Protein 9E0S (pdb70)

Organism: Myxococcus xanthus (NCBI:txid34)

Nearest PDB structures (foldseek):
  8tn1-assembly1_B  TM=2.638E-01  e=5.380E-01  synthetic construct
  6s37-assembly1_A  TM=2.132E-01  e=1.179E+00  Pseudomonas putida KT2440
  8to0-assembly1_GY  TM=2.264E-01  e=4.221E+00  Mus musculus
  8tn6-assembly1_C  TM=2.903E-01  e=1.206E+00  synthetic construct
  8tn1-assembly1_B  TM=2.529E-01  e=1.789E+00  synthetic construct

Secondary structure (DSSP, 8-state):
---------HHHHHHHHHHHHHHHHHHHHHHHHHTT-HHHHHHHHHHHHHHHHH----TTT--HHHHHHHHHHHHHHHHHTTT-HHHHHHHHHHHHHHHHHHHTT-HHHHHH--HHHHHHGGGSTT-HHHHHHHHHHHHHHHHHHHHHHHTTTT-----HHHHHHHH--/------------HHHHHHHHHHHHHHHHHHHHHTTT-HHHHHHHHHHHHHHHHHH---PPPTTT--HHHHHHHHHHHHHHHHHTTT-HHHHHHHHHHHHHHHHHHHTT-HHHHHH--HHHHHGGGGSGGGHHHHHHHHHHHHHHHHHHHHHHHHHHH-----HHHHHHHH--/--------SSHHHHHHHHHHHHHHHHHHHHHHHHTT-HHHHHHHHHHHHHHHHHHHTT----TTT--HHHHHHHHHHHHHHHHHTTT-HHHHHHHHHHHHHHHHHHHTT-HHHHHH--HHHHHGGGGSGGGHHHHHHHHHHHHHHHHHHHHHHHTTTT-----EEEETTEEE-

Solvent-accessible surface area: 26810 Å² total

B-factor: mean 31.36, std 16.75, range [9.69, 114.43]

Foldseek 3Di:
DADDDDDDCPVLVVLVVLLVVLVVLLLVLLVCLLQVNLVVSLVSLVVSVVVVVVVPFDLLQLVLLLVLLVSLLVSNCNNQVVPPVVLSVVLVVLSVQLVVCSVVVVNVSNVVSVVSQQSSCVSPVVNSVSSVSSSVSSSVSSVSVRVCVVCVPVVVVCCVVVCCVPPVD/DADDDDDDDDDCVVVVVLLVVLVVLLLVLLVCLLQVNLVVSLVSLVVSVVVVVVPYPDFDDLLQLCQLLVLLVSNLVSNCNNQVVPPVVLSVVLVVLSVQLVVCSVVVVSVSNVVSVVSLQSSCVSPVVNSSSSVSSSVSSSVSSRSVRRVVCCVPVVVVCVVVVCCVPVVD/DLDDFDDPVCVLVVLVVLLVVLVVLLLVLLVCLLQVNLVVSLVSLQVSVVVVVVVCPPPQDDLLQLVQLLVLLVSNLVSNCNNQVVPPVVLSVVLVVLSVVLVVCSVVVVSVSNVVSCVSLQSSCVSPVVNSSSSVSSSVSSSVSSRSVSVSVVCRVVGHDDWDDPDPPDTHD

Structure (mmCIF, N/CA/C/O backbone):
data_9E0S
#
_entry.id   9E0S
#
_cell.length_a   110.776
_cell.length_b   110.776
_cell.length_c   101.898
_cell.angle_alpha   90.000
_cell.angle_beta   90.000
_cell.angle_gamma   90.000
#
_symmetry.space_group_name_H-M   'P 4 2 2'
#
loop_
_entity.id
_entity.type
_entity.pdbx_description
1 polymer 'Sec-independent protein translocase protein TatC'
2 non-polymer 'SULFATE ION'
3 water water
#
loop_
_atom_site.group_PDB
_atom_site.id
_atom_site.type_symbol
_atom_site.label_atom_id
_atom_site.label_alt_id
_atom_site.label_comp_id
_atom_site.label_asym_id
_atom_site.label_entity_id
_atom_site.label_seq_id
_atom_site.pdbx_PDB_ins_code
_atom_site.Cartn_x
_atom_site.Cartn_y
_atom_site.Cartn_z
_atom_site.occupancy
_atom_site.B_iso_or_equiv
_atom_site.auth_seq_id
_atom_site.auth_comp_id
_atom_site.auth_asym_id
_atom_site.auth_atom_id
_atom_site.pdbx_PDB_model_num
ATOM 1 N N . GLY A 1 2 ? 10.11246 12.27751 58.40576 1.000 76.87022 2 GLY A N 1
ATOM 2 C CA . GLY A 1 2 ? 10.63791 12.98288 57.25460 1.000 47.64547 2 GLY A CA 1
ATOM 3 C C . GLY A 1 2 ? 11.28842 14.30237 57.61830 1.000 57.34330 2 GLY A C 1
ATOM 4 O O . GLY A 1 2 ? 10.87709 15.35570 57.12705 1.000 58.19337 2 GLY A O 1
ATOM 5 N N . SER A 1 3 ? 12.29047 14.25320 58.49354 1.000 39.50372 3 SER A N 1
ATOM 6 C CA . SER A 1 3 ? 13.13896 15.40172 58.77044 1.000 31.54107 3 SER A CA 1
ATOM 7 C C . SER A 1 3 ? 14.42571 15.29553 57.95687 1.000 32.71895 3 SER A C 1
ATOM 8 O O . SER A 1 3 ? 14.89249 14.20002 57.63536 1.000 42.68659 3 SER A O 1
ATOM 19 N N . PHE A 1 5 ? 18.49156 16.45206 57.40999 1.000 25.68612 5 PHE A N 1
ATOM 20 C CA . PHE A 1 5 ? 19.71926 16.89701 58.05798 1.000 27.13236 5 PHE A CA 1
ATOM 21 C C . PHE A 1 5 ? 20.84331 16.86767 57.04025 1.000 25.02815 5 PHE A C 1
ATOM 22 O O . PHE A 1 5 ? 20.92498 15.94565 56.22537 1.000 28.30453 5 PHE A O 1
ATOM 30 N N . THR A 1 6 ? 21.72163 17.85896 57.10114 1.000 20.28198 6 THR A N 1
ATOM 31 C CA . THR A 1 6 ? 22.86217 17.91911 56.20623 1.000 24.51215 6 THR A CA 1
ATOM 32 C C . THR A 1 6 ? 24.14307 17.89284 57.02108 1.000 30.94017 6 THR A C 1
ATOM 33 O O . THR A 1 6 ? 24.27018 18.62045 58.01131 1.000 27.23315 6 THR A O 1
ATOM 37 N N . PHE A 1 7 ? 25.07440 17.03687 56.61482 1.000 29.45089 7 PHE A N 1
ATOM 38 C CA . PHE A 1 7 ? 26.41379 17.00072 57.18211 1.000 31.65059 7 PHE A CA 1
ATOM 39 C C . PHE A 1 7 ? 27.31088 17.78577 56.23725 1.000 26.07253 7 PHE A C 1
ATOM 40 O O . PHE A 1 7 ? 27.45395 17.42047 55.06557 1.000 26.80887 7 PHE A O 1
ATOM 48 N N . LEU A 1 8 ? 27.88107 18.87737 56.73951 1.000 30.92339 8 LEU A N 1
ATOM 49 C CA . LEU A 1 8 ? 28.82115 19.69306 55.98573 1.000 28.12327 8 LEU A CA 1
ATOM 50 C C . LEU A 1 8 ? 30.23522 19.21020 56.26657 1.000 35.11810 8 LEU A C 1
ATOM 51 O O . LEU A 1 8 ? 30.66709 19.18822 57.42260 1.000 35.08276 8 LEU A O 1
ATOM 56 N N . LEU A 1 9 ? 30.96249 18.85262 55.21702 1.000 30.93187 9 LEU A N 1
ATOM 57 C CA . LEU A 1 9 ? 32.28996 18.27773 55.36172 1.000 31.13256 9 LEU A CA 1
ATOM 58 C C . LEU A 1 9 ? 33.25238 18.97828 54.42010 1.000 43.41832 9 LEU A C 1
ATOM 59 O O . LEU A 1 9 ? 32.88983 19.30256 53.28624 1.000 46.67813 9 LEU A O 1
ATOM 64 N N . ASN A 1 10 ? 34.47774 19.20613 54.88754 1.000 35.00175 10 ASN A N 1
ATOM 65 C CA . ASN A 1 10 ? 35.52625 19.80733 54.06891 1.000 46.95369 10 ASN A CA 1
ATOM 66 C C . ASN A 1 10 ? 36.48067 18.71569 53.59206 1.000 49.09380 10 ASN A C 1
ATOM 67 O O . ASN A 1 10 ? 37.27444 18.18673 54.37546 1.000 55.20197 10 ASN A O 1
ATOM 72 N N . GLU A 1 11 ? 36.42196 18.40337 52.29946 1.000 52.16212 11 GLU A N 1
ATOM 73 C CA . GLU A 1 11 ? 37.19261 17.29763 51.73276 1.000 40.26921 11 GLU A CA 1
ATOM 74 C C . GLU A 1 11 ? 38.47044 17.82134 51.07866 1.000 51.26136 11 GLU A C 1
ATOM 75 O O . GLU A 1 11 ? 38.63750 17.79597 49.85832 1.000 50.91092 11 GLU A O 1
ATOM 81 N N . GLU A 1 12 ? 39.39316 18.28757 51.92300 1.000 54.20959 12 GLU A N 1
ATOM 82 C CA . GLU A 1 12 ? 40.66426 18.79059 51.40932 1.000 43.64189 12 GLU A CA 1
ATOM 83 C C . GLU A 1 12 ? 41.43452 17.70429 50.66489 1.000 41.93660 12 GLU A C 1
ATOM 84 O O . GLU A 1 12 ? 42.06976 17.97573 49.63968 1.000 40.67954 12 GLU A O 1
ATOM 90 N N . GLU A 1 13 ? 41.39669 16.46890 51.16988 1.000 36.11589 13 GLU A N 1
ATOM 91 C CA . GLU A 1 13 ? 42.14315 15.38454 50.53966 1.000 34.80949 13 GLU A CA 1
ATOM 92 C C . GLU A 1 13 ? 41.56318 15.03362 49.17099 1.000 46.90068 13 GLU A C 1
ATOM 93 O O . GLU A 1 13 ? 42.31308 14.78361 48.21760 1.000 34.90557 13 GLU A O 1
ATOM 99 N N . THR A 1 14 ? 40.23317 15.02732 49.04973 1.000 38.55264 14 THR A N 1
ATOM 100 C CA . THR A 1 14 ? 39.61035 14.76214 47.75780 1.000 41.13380 14 THR A CA 1
A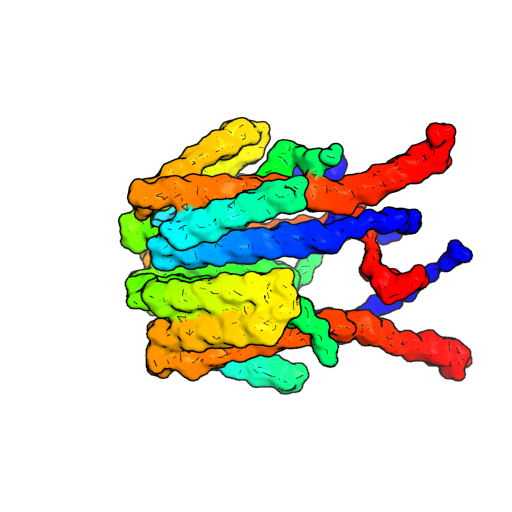TOM 101 C C . THR A 1 14 ? 39.96089 15.85103 46.74976 1.000 46.97659 14 THR A C 1
ATOM 102 O O . THR A 1 14 ? 40.26906 15.55317 45.59136 1.000 39.90695 14 THR A O 1
ATOM 106 N N . LEU A 1 15 ? 39.93804 17.11878 47.17514 1.000 37.65360 15 LEU A N 1
ATOM 107 C CA . LEU A 1 15 ? 40.31234 18.20719 46.27625 1.000 41.54395 15 LEU A CA 1
ATOM 108 C C . LEU A 1 15 ? 41.75985 18.07144 45.81827 1.000 41.13300 15 LEU A C 1
ATOM 109 O O . LEU A 1 15 ? 42.07346 18.30067 44.64434 1.000 34.49638 15 LEU A O 1
ATOM 114 N N . ALA A 1 16 ? 42.65528 17.69469 46.73367 1.000 36.67512 16 ALA A N 1
ATOM 115 C CA . ALA A 1 16 ? 44.05451 17.50808 46.36873 1.000 35.53189 16 ALA A CA 1
ATOM 116 C C . ALA A 1 16 ? 44.21261 16.37646 45.36654 1.000 34.17125 16 ALA A C 1
ATOM 117 O O . ALA A 1 16 ? 45.00876 16.47855 44.42495 1.000 30.82982 16 ALA A O 1
ATOM 119 N N . LEU A 1 17 ? 43.46103 15.28950 45.55648 1.000 25.62667 17 LEU A N 1
ATOM 120 C CA . LEU A 1 17 ? 43.47682 14.18451 44.60492 1.000 31.65771 17 LEU A CA 1
ATOM 121 C C . LEU A 1 17 ? 43.02205 14.64916 43.23440 1.000 29.40079 17 LEU A C 1
ATOM 122 O O . LEU A 1 17 ? 43.63857 14.31768 42.21768 1.000 37.45660 17 LEU A O 1
ATOM 127 N N . GLU A 1 18 ? 41.93337 15.42155 43.19590 1.000 27.48770 18 GLU A N 1
ATOM 128 C CA . GLU A 1 18 ? 41.43798 15.96671 41.93957 1.000 31.27164 18 GLU A CA 1
ATOM 129 C C . GLU A 1 18 ? 42.48666 16.83863 41.25599 1.000 29.74304 18 GLU A C 1
ATOM 130 O O . GLU A 1 18 ? 42.73850 16.69357 40.05337 1.000 33.20911 18 GLU A O 1
ATOM 136 N N . GLN A 1 19 ? 43.11522 17.74991 42.00319 1.000 27.65118 19 GLN A N 1
ATOM 137 C CA . GLN A 1 19 ? 44.12457 18.61260 41.39326 1.000 33.72292 19 GLN A CA 1
ATOM 138 C C . GLN A 1 19 ? 45.30347 17.80296 40.85444 1.000 35.57112 19 GLN A C 1
ATOM 139 O O . GLN A 1 19 ? 45.83361 18.11010 39.77977 1.000 28.37303 19 GLN A O 1
ATOM 145 N N . ARG A 1 20 ? 45.71950 16.75830 41.57685 1.000 28.13104 20 ARG A N 1
ATOM 146 C CA . ARG A 1 20 ? 46.77686 15.88314 41.07502 1.000 28.20591 20 ARG A CA 1
ATOM 147 C C . ARG A 1 20 ? 46.41087 15.27946 39.71687 1.000 32.43502 20 ARG A C 1
ATOM 148 O O . ARG A 1 20 ? 47.24998 15.21635 38.81044 1.000 25.07225 20 ARG A O 1
ATOM 156 N N . LEU A 1 21 ? 45.16033 14.84811 39.54546 1.000 27.25211 21 LEU A N 1
ATOM 157 C CA . LEU A 1 21 ? 44.74381 14.33086 38.24296 1.000 30.01213 21 LEU A CA 1
ATOM 158 C C . LEU A 1 21 ? 44.64996 15.44465 37.21198 1.000 28.99004 21 LEU A C 1
ATOM 159 O O . LEU A 1 21 ? 45.00154 15.24551 36.04364 1.000 24.96264 21 LEU A O 1
ATOM 164 N N . ASP A 1 22 ? 44.17288 16.62179 37.61932 1.000 25.88992 22 ASP A N 1
ATOM 165 C CA . ASP A 1 22 ? 44.10732 17.74055 36.68566 1.000 32.36704 22 ASP A CA 1
ATOM 166 C C . ASP A 1 22 ? 45.49722 18.12869 36.20360 1.000 30.84880 22 ASP A C 1
ATOM 167 O O . ASP A 1 22 ? 45.69665 18.39115 35.01582 1.000 26.33999 22 ASP A O 1
ATOM 172 N N . THR A 1 23 ? 46.47713 18.14770 37.10486 1.000 22.38253 23 THR A N 1
ATOM 173 C CA . THR A 1 23 ? 47.83038 18.49904 36.69680 1.000 24.98796 23 THR A CA 1
ATOM 174 C C . THR A 1 23 ? 48.43048 17.42553 35.79484 1.000 24.90966 23 THR A C 1
ATOM 175 O O . THR A 1 23 ? 49.11913 17.74409 34.81402 1.000 24.10021 23 THR A O 1
ATOM 179 N N . ALA A 1 24 ? 48.18066 16.15056 36.10838 1.000 17.13421 24 ALA A N 1
ATOM 180 C CA . ALA A 1 24 ? 48.63619 15.07538 35.23311 1.000 23.95546 24 ALA A CA 1
ATOM 181 C C . ALA A 1 24 ? 48.01948 15.19208 33.84597 1.000 20.64005 24 ALA A C 1
ATOM 182 O O . ALA A 1 24 ? 48.66494 14.84201 32.85378 1.000 19.38052 24 ALA A O 1
ATOM 184 N N . ARG A 1 25 ? 46.77708 15.68105 33.76278 1.000 17.98535 25 ARG A N 1
ATOM 185 C CA . ARG A 1 25 ? 46.16374 15.97022 32.47249 1.000 22.01194 25 ARG A CA 1
ATOM 186 C C . ARG A 1 25 ? 46.93374 17.05658 31.73864 1.000 20.47719 25 ARG A C 1
ATOM 187 O O . ARG A 1 25 ? 47.14240 16.96136 30.52577 1.000 19.38664 25 ARG A O 1
ATOM 195 N N . LEU A 1 26 ? 47.37040 18.09470 32.45813 1.000 18.20553 26 LEU A N 1
ATOM 196 C CA . LEU A 1 26 ? 48.17392 19.13745 31.82382 1.000 23.23563 26 LEU A CA 1
ATOM 197 C C . LEU A 1 26 ? 49.49437 18.57835 31.30842 1.000 21.32150 26 LEU A C 1
ATOM 198 O O . LEU A 1 26 ? 49.92226 18.90876 30.19529 1.000 23.95654 26 LEU A O 1
ATOM 203 N N . ARG A 1 27 ? 50.14337 17.71042 32.08979 1.000 16.21192 27 ARG A N 1
ATOM 204 C CA . ARG A 1 27 ? 51.39556 17.09972 31.63828 1.000 21.24657 27 ARG A CA 1
ATOM 205 C C . ARG A 1 27 ? 51.17268 16.22000 30.41850 1.000 20.38755 27 ARG A C 1
ATOM 206 O O . ARG A 1 27 ? 51.93860 16.27428 29.44523 1.000 20.12603 27 ARG A O 1
ATOM 214 N N . ALA A 1 28 ? 50.14845 15.36205 30.47592 1.000 13.51134 28 ALA A N 1
ATOM 215 C CA . ALA A 1 28 ? 49.83950 14.50529 29.34097 1.000 22.19238 28 ALA A CA 1
ATOM 216 C C . ALA A 1 28 ? 49.53218 15.32795 28.09290 1.000 23.04248 28 ALA A C 1
ATOM 217 O O . ALA A 1 28 ? 49.96348 14.97311 26.99148 1.000 15.60999 28 ALA A O 1
ATOM 219 N N . ASP A 1 29 ? 48.79930 16.43648 28.24565 1.000 19.08939 29 ASP A N 1
ATOM 220 C CA . ASP A 1 29 ? 48.49392 17.28659 27.09961 1.000 18.29898 29 ASP A CA 1
ATOM 221 C C . ASP A 1 29 ? 49.76405 17.86385 26.48776 1.000 16.88786 29 ASP A C 1
ATOM 222 O O . ASP A 1 29 ? 49.88557 17.95618 25.26321 1.000 15.66055 29 ASP A O 1
ATOM 227 N N . ASP A 1 30 ? 50.72671 18.25972 27.31885 1.000 18.22801 30 ASP A N 1
ATOM 228 C CA . ASP A 1 30 ? 51.93571 18.85254 26.75492 1.000 18.81111 30 ASP A CA 1
ATOM 229 C C . ASP A 1 30 ? 52.82253 17.80437 26.08197 1.000 15.02341 30 ASP A C 1
ATOM 230 O O . ASP A 1 30 ? 53.49668 18.11838 25.09280 1.000 17.81738 30 ASP A O 1
ATOM 235 N N . ALA A 1 31 ? 52.81499 16.56318 26.58284 1.000 17.56284 31 ALA A N 1
ATOM 236 C CA . ALA A 1 31 ? 53.39418 15.44738 25.84080 1.000 16.26034 31 ALA A CA 1
ATOM 237 C C . ALA A 1 31 ? 52.74922 15.31906 24.46152 1.000 15.01930 31 ALA A C 1
ATOM 238 O O . ALA A 1 31 ? 53.44184 15.16984 23.45093 1.000 14.70044 31 ALA A O 1
ATOM 240 N N . LEU A 1 32 ? 51.41645 15.40172 24.40182 1.000 19.21377 32 LEU A N 1
ATOM 241 C CA . LEU A 1 32 ? 50.72774 15.32929 23.12209 1.000 16.85485 32 LEU A CA 1
ATOM 242 C C . LEU A 1 32 ? 51.05898 16.52707 22.24624 1.000 17.19676 32 LEU A C 1
ATOM 243 O O . LEU A 1 32 ? 51.10882 16.39573 21.02136 1.000 16.62109 32 LEU A O 1
ATOM 248 N N . ARG A 1 33 ? 51.29059 17.69598 22.84691 1.000 17.76665 33 ARG A N 1
ATOM 249 C CA . ARG A 1 33 ? 51.71116 18.84604 22.05624 1.000 14.47344 33 ARG A CA 1
ATOM 250 C C . ARG A 1 33 ? 53.04763 18.58706 21.37419 1.000 15.92062 33 ARG A C 1
ATOM 251 O O . ARG A 1 33 ? 53.25657 18.99745 20.22413 1.000 17.68520 33 ARG A O 1
ATOM 259 N N . PHE A 1 34 ? 53.97492 17.92230 22.06536 1.000 22.16828 34 PHE A N 1
ATOM 260 C CA . PHE A 1 34 ? 55.23056 17.57443 21.40841 1.000 17.77542 34 PHE A CA 1
ATOM 261 C C . PHE A 1 34 ? 54.99984 16.58678 20.27222 1.000 17.35726 34 PHE A C 1
ATOM 262 O O . PHE A 1 34 ? 55.63857 16.69150 19.21938 1.000 19.04426 34 PHE A O 1
ATOM 270 N N . LEU A 1 35 ? 54.06991 15.64187 20.44943 1.000 15.38005 35 LEU A N 1
ATOM 271 C CA . LEU A 1 35 ? 53.77404 14.70283 19.37091 1.000 15.21202 35 LEU A CA 1
ATOM 272 C C . LEU A 1 35 ? 53.18436 15.42273 18.16670 1.000 14.63587 35 LEU A C 1
ATOM 273 O O . LEU A 1 35 ? 53.47327 15.06437 17.02276 1.000 14.60338 35 LEU A O 1
ATOM 278 N N . ARG A 1 36 ? 52.36885 16.45925 18.40393 1.000 12.28707 36 ARG A N 1
ATOM 279 C CA . ARG A 1 36 ? 51.79672 17.24035 17.30833 1.000 15.94607 36 ARG A CA 1
ATOM 280 C C . ARG A 1 36 ? 52.85932 17.96675 16.49424 1.000 19.71951 36 ARG A C 1
ATOM 281 O O . ARG A 1 36 ? 52.58005 18.40599 15.37183 1.000 16.71514 36 ARG A O 1
ATOM 289 N N . LEU A 1 37 ? 54.06013 18.11789 17.04275 1.000 16.17879 37 LEU A N 1
ATOM 290 C CA . LEU A 1 37 ? 55.18465 18.72271 16.35409 1.000 19.08165 37 LEU A CA 1
ATOM 291 C C . LEU A 1 37 ? 56.18436 17.68338 15.85210 1.000 24.11650 37 LEU A C 1
ATOM 292 O O . LEU A 1 37 ? 57.32888 18.02981 15.54947 1.000 18.88508 37 LEU A O 1
ATOM 297 N N . GLY A 1 38 ? 55.78559 16.41627 15.78278 1.000 19.04778 38 GLY A N 1
ATOM 298 C CA . GLY A 1 38 ? 56.71169 15.37419 15.36772 1.000 18.66896 38 GLY A CA 1
ATOM 299 C C . GLY A 1 38 ? 57.82016 15.06038 16.34627 1.000 26.90987 38 GLY A C 1
ATOM 300 O O . GLY A 1 38 ? 58.76017 14.34900 15.97693 1.000 21.21072 38 GLY A O 1
ATOM 301 N N . GLU A 1 39 ? 57.72911 15.54546 17.59015 1.000 20.38822 39 GLU A N 1
ATOM 302 C CA . GLU A 1 39 ? 58.78080 15.36048 18.59039 1.000 16.44393 39 GLU A CA 1
ATOM 303 C C . GLU A 1 39 ? 58.43915 14.17290 19.48915 1.000 20.37431 39 GLU A C 1
ATOM 304 O O . GLU A 1 39 ? 58.15840 14.31347 20.67919 1.000 20.84765 39 GLU A O 1
ATOM 310 N N . ALA A 1 40 ? 58.48319 12.97791 18.89349 1.000 19.82004 40 ALA A N 1
ATOM 311 C CA . ALA A 1 40 ? 58.07230 11.78544 19.63045 1.000 23.49378 40 ALA A CA 1
ATOM 312 C C . ALA A 1 40 ? 59.00803 11.50675 20.79953 1.000 18.14662 40 ALA A C 1
ATOM 313 O O . ALA A 1 40 ? 58.55803 11.07964 21.86555 1.000 19.29049 40 ALA A O 1
ATOM 315 N N . GLU A 1 41 ? 60.31029 11.75811 20.62955 1.000 17.72559 41 GLU A N 1
ATOM 316 C CA . GLU A 1 41 ? 61.25914 11.50274 21.71567 1.000 22.47126 41 GLU A CA 1
ATOM 317 C C . GLU A 1 41 ? 60.87847 12.26424 22.97998 1.000 19.97257 41 GLU A C 1
ATOM 318 O O . GLU A 1 41 ? 60.79670 11.68680 24.07000 1.000 20.35529 41 GLU A O 1
ATOM 324 N N . GLU A 1 42 ? 60.62087 13.56411 22.85752 1.000 22.59827 42 GLU A N 1
ATOM 325 C CA . GLU A 1 42 ? 60.27694 14.34119 24.04583 1.000 20.06281 42 GLU A CA 1
ATOM 326 C C . GLU A 1 42 ? 58.87926 13.99315 24.56123 1.000 19.75239 42 GLU A C 1
ATOM 327 O O . GLU A 1 42 ? 58.65152 13.96248 25.77956 1.000 25.13494 42 GLU A O 1
ATOM 333 N N . ALA A 1 43 ? 57.93659 13.70538 23.65563 1.000 21.46501 43 ALA A N 1
ATOM 334 C CA . ALA A 1 43 ? 56.60182 13.28343 24.08103 1.000 20.15405 43 ALA A CA 1
ATOM 335 C C . ALA A 1 43 ? 56.67561 12.05890 24.98575 1.000 18.48561 43 ALA A C 1
ATOM 336 O O . ALA A 1 43 ? 56.07573 12.03403 26.05910 1.000 18.43469 43 ALA A O 1
ATOM 338 N N . GLY A 1 44 ? 57.40127 11.02589 24.55770 1.000 17.93343 44 GLY A N 1
ATOM 339 C CA . GLY A 1 44 ? 57.50634 9.82393 25.37319 1.000 19.11204 44 GLY A CA 1
ATOM 340 C C . GLY A 1 44 ? 58.26343 10.04216 26.66624 1.000 22.43037 44 GLY A C 1
ATOM 341 O O . GLY A 1 44 ? 57.95263 9.41692 27.69057 1.000 20.81343 44 GLY A O 1
ATOM 342 N N . ARG A 1 45 ? 59.25689 10.93268 26.64918 1.000 22.01919 45 ARG A N 1
ATOM 343 C CA . ARG A 1 45 ? 59.98066 11.24065 27.87989 1.000 23.21601 45 ARG A CA 1
ATOM 344 C C . ARG A 1 45 ? 59.04467 11.83476 28.93085 1.000 24.59897 45 ARG A C 1
ATOM 345 O O . ARG A 1 45 ? 59.05527 11.42334 30.09698 1.000 25.75542 45 ARG A O 1
ATOM 353 N N . ILE A 1 46 ? 58.22267 12.80791 28.53468 1.000 23.58910 46 ILE A N 1
ATOM 354 C CA . ILE A 1 46 ? 57.28015 13.41687 29.47397 1.000 25.01698 46 ILE A CA 1
ATOM 355 C C . ILE A 1 46 ? 56.24701 12.39459 29.92595 1.000 20.08287 46 ILE A C 1
ATOM 356 O O . ILE A 1 46 ? 55.84471 12.37082 31.09550 1.000 27.68495 46 ILE A O 1
ATOM 361 N N . ALA A 1 47 ? 55.78765 11.54830 28.99775 1.000 24.90872 47 ALA A N 1
ATOM 362 C CA . ALA A 1 47 ? 54.84601 10.48714 29.34490 1.000 20.50718 47 ALA A CA 1
ATOM 363 C C . ALA A 1 47 ? 55.43132 9.55564 30.40377 1.000 24.07759 47 ALA A C 1
ATOM 364 O O . ALA A 1 47 ? 54.78419 9.26333 31.41819 1.000 20.75250 47 ALA A O 1
ATOM 366 N N . LYS A 1 48 ? 56.65972 9.07651 30.18446 1.000 20.77587 48 LYS A N 1
ATOM 367 C CA . LYS A 1 48 ? 57.30401 8.21156 31.17574 1.000 30.24891 48 LYS A CA 1
ATOM 368 C C . LYS A 1 48 ? 57.43363 8.91142 32.52643 1.000 29.58871 48 LYS A C 1
ATOM 369 O O . LYS A 1 48 ? 57.14236 8.32627 33.57563 1.000 26.16918 48 LYS A O 1
ATOM 375 N N . GLU A 1 49 ? 57.85428 10.17074 32.51805 1.000 26.75400 49 GLU A N 1
ATOM 376 C CA . GLU A 1 49 ? 58.04630 10.90142 33.76572 1.000 21.42813 49 GLU A CA 1
ATOM 377 C C . GLU A 1 49 ? 56.71619 11.16689 34.46388 1.000 33.21808 49 GLU A C 1
ATOM 378 O O . GLU A 1 49 ? 56.62900 11.13380 35.69987 1.000 27.14631 49 GLU A O 1
ATOM 384 N N . THR A 1 50 ? 55.66288 11.40390 33.68767 1.000 21.72075 50 THR A N 1
ATOM 385 C CA . THR A 1 50 ? 54.34738 11.64266 34.26460 1.000 20.42887 50 THR A CA 1
ATOM 386 C C . THR A 1 50 ? 53.74182 10.35477 34.81291 1.000 24.65455 50 THR A C 1
ATOM 387 O O . THR A 1 50 ? 53.08892 10.36717 35.86474 1.000 25.65793 50 THR A O 1
ATOM 391 N N . SER A 1 51 ? 53.94687 9.23495 34.11141 1.000 27.74433 51 SER A N 1
ATOM 392 C CA . SER A 1 51 ? 53.46171 7.94398 34.59609 1.000 28.67413 51 SER A CA 1
ATOM 393 C C . SER A 1 51 ? 54.15942 7.53869 35.88377 1.000 30.47512 51 SER A C 1
ATOM 394 O O . SER A 1 51 ? 53.52400 7.00503 36.79906 1.000 31.08222 51 SER A O 1
ATOM 397 N N . THR A 1 52 ? 55.46962 7.76806 35.96224 1.000 30.53308 52 THR A N 1
ATOM 398 C CA . THR A 1 52 ? 56.20367 7.48679 37.19237 1.000 37.44047 52 THR A CA 1
ATOM 399 C C . THR A 1 52 ? 55.64362 8.28883 38.35721 1.000 35.98472 52 THR A C 1
ATOM 400 O O . THR A 1 52 ? 55.31825 7.73056 39.41190 1.000 36.28371 52 THR A O 1
ATOM 404 N N . GLN A 1 53 ? 55.51746 9.60853 38.17905 1.000 37.62211 53 GLN A N 1
ATOM 405 C CA . GLN A 1 53 ? 55.00698 10.45253 39.25340 1.000 32.25109 53 GLN A CA 1
ATOM 406 C C . GLN A 1 53 ? 53.59645 10.03961 39.66239 1.000 34.36590 53 GLN A C 1
ATOM 407 O O . GLN A 1 53 ? 53.25818 10.04969 40.85365 1.000 36.85658 53 GLN A O 1
ATOM 413 N N . LEU A 1 54 ? 52.76345 9.66335 38.68979 1.000 31.13052 54 LEU A N 1
ATOM 414 C CA . LEU A 1 54 ? 51.40584 9.22977 38.99678 1.000 36.29124 54 LEU A CA 1
ATOM 415 C C . LEU A 1 54 ? 51.40308 7.91967 39.78005 1.000 43.32899 54 LEU A C 1
ATOM 416 O O . LEU A 1 54 ? 50.54332 7.71807 40.64381 1.000 37.40560 54 LEU A O 1
ATOM 421 N N . ARG A 1 55 ? 52.36636 7.03443 39.50760 1.000 39.54289 55 ARG A N 1
ATOM 422 C CA . ARG A 1 55 ? 52.45810 5.76870 40.22661 1.000 43.14342 55 ARG A CA 1
ATOM 423 C C . ARG A 1 55 ? 52.89271 5.98937 41.66884 1.000 54.65133 55 ARG A C 1
ATOM 424 O O . ARG A 1 55 ? 52.29934 5.43154 42.59937 1.000 53.94609 55 ARG A O 1
ATOM 432 N N . ALA A 1 56 ? 53.93710 6.79599 41.87104 1.000 47.35456 56 ALA A N 1
ATOM 433 C CA . ALA A 1 56 ? 54.40210 7.08770 43.22307 1.000 49.49300 56 ALA A CA 1
ATOM 434 C C . ALA A 1 56 ? 53.28815 7.68273 44.07631 1.000 58.86770 56 ALA A C 1
ATOM 435 O O . ALA A 1 56 ? 53.09935 7.28407 45.23211 1.000 70.15492 56 ALA A O 1
ATOM 437 N N . GLU A 1 57 ? 52.52969 8.62022 43.51977 1.000 52.22894 57 GLU A N 1
ATOM 438 C CA . GLU A 1 57 ? 51.46117 9.29378 44.25317 1.000 57.06429 57 GLU A CA 1
ATOM 439 C C . GLU A 1 57 ? 50.16961 8.47573 44.24657 1.000 63.28638 57 GLU A C 1
ATOM 440 O O . GLU A 1 57 ? 50.12837 7.35155 44.75318 1.000 68.66966 57 GLU A O 1
ATOM 446 N N . ALA A 1 68 ? 38.80190 -1.03749 42.83372 1.000 63.35274 68 ALA A N 1
ATOM 447 C CA . ALA A 1 68 ? 38.34743 -1.63952 41.58189 1.000 71.91770 68 ALA A CA 1
ATOM 448 C C . ALA A 1 68 ? 37.38380 -0.71778 40.83219 1.000 73.66718 68 ALA A C 1
ATOM 449 O O . ALA A 1 68 ? 36.23731 -0.53110 41.24593 1.000 60.55374 68 ALA A O 1
ATOM 451 N N . PRO A 1 69 ? 37.85136 -0.14885 39.72204 1.000 78.52224 69 PRO A N 1
ATOM 452 C CA . PRO A 1 69 ? 37.01793 0.78912 38.96229 1.000 67.44927 69 PRO A CA 1
ATOM 453 C C . PRO A 1 69 ? 35.78829 0.11750 38.36388 1.000 61.07235 69 PRO A C 1
ATOM 454 O O . PRO A 1 69 ? 35.70107 -1.10849 38.25094 1.000 61.20369 69 PRO A O 1
ATOM 458 N N . ALA A 1 70 ? 34.82103 0.95318 37.98495 1.000 53.11960 70 ALA A N 1
ATOM 459 C CA . ALA A 1 70 ? 33.68154 0.49982 37.19927 1.000 62.20370 70 ALA A CA 1
ATOM 460 C C . ALA A 1 70 ? 34.08439 0.37180 35.73305 1.000 50.73563 70 ALA A C 1
ATOM 461 O O . ALA A 1 70 ? 34.75625 1.24727 35.18121 1.000 43.22249 70 ALA A O 1
ATOM 463 N N . ALA A 1 71 ? 33.66727 -0.72807 35.10253 1.000 47.95759 71 ALA A N 1
ATOM 464 C CA . ALA A 1 71 ? 34.14998 -1.03579 33.75909 1.000 44.91861 71 ALA A CA 1
ATOM 465 C C . ALA A 1 71 ? 33.69519 0.01312 32.74987 1.000 44.81084 71 ALA A C 1
ATOM 466 O O . ALA A 1 71 ? 34.51295 0.55861 32.00484 1.000 32.22418 71 ALA A O 1
ATOM 468 N N . SER A 1 72 ? 32.39377 0.32172 32.72038 1.000 39.86617 72 SER A N 1
ATOM 469 C CA . SER A 1 72 ? 31.87698 1.25194 31.71621 1.000 37.43272 72 SER A CA 1
ATOM 470 C C . SER A 1 72 ? 32.55035 2.61914 31.81529 1.000 46.92995 72 SER A C 1
ATOM 471 O O . SER A 1 72 ? 32.85646 3.24227 30.79224 1.000 35.05215 72 SER A O 1
ATOM 474 N N . VAL A 1 73 ? 32.79115 3.09732 33.03953 1.000 34.67025 73 VAL A N 1
ATOM 475 C CA . VAL A 1 73 ? 33.41719 4.40446 33.23765 1.000 37.65317 73 VAL A CA 1
ATOM 476 C C . VAL A 1 73 ? 34.87379 4.38418 32.78758 1.000 23.92734 73 VAL A C 1
ATOM 477 O O . VAL A 1 73 ? 35.36213 5.33986 32.17214 1.000 31.61948 73 VAL A O 1
ATOM 481 N N . GLU A 1 74 ? 35.59962 3.31072 33.10123 1.000 21.93213 74 GLU A N 1
ATOM 482 C CA . GLU A 1 74 ? 36.97915 3.22262 32.64664 1.000 20.30691 74 GLU A CA 1
ATOM 483 C C . GLU A 1 74 ? 37.04974 3.14637 31.12593 1.000 31.92047 74 GLU A C 1
ATOM 484 O O . GLU A 1 74 ? 37.96296 3.71041 30.51440 1.000 23.80584 74 GLU A O 1
ATOM 498 N N . THR A 1 76 ? 34.85473 4.37439 28.87149 1.000 25.91903 76 THR A N 1
ATOM 499 C CA . THR A 1 76 ? 34.57400 5.70324 28.33260 1.000 22.72895 76 THR A CA 1
ATOM 500 C C . THR A 1 76 ? 35.80396 6.59000 28.42584 1.000 21.95592 76 THR A C 1
ATOM 501 O O . THR A 1 76 ? 36.11965 7.33278 27.48570 1.000 22.50836 76 THR A O 1
ATOM 505 N N . GLY A 1 77 ? 36.51175 6.51973 29.55647 1.000 19.90201 77 GLY A N 1
ATOM 506 C CA . GLY A 1 77 ? 37.73752 7.28558 29.70989 1.000 21.56334 77 GLY A CA 1
ATOM 507 C C . GLY A 1 77 ? 38.82832 6.83038 28.75974 1.000 24.97317 77 GLY A C 1
ATOM 508 O O . GLY A 1 77 ? 39.56114 7.65331 28.20839 1.000 20.80708 77 GLY A O 1
ATOM 509 N N . ARG A 1 78 ? 38.94324 5.51582 28.54104 1.000 21.66910 78 ARG A N 1
ATOM 510 C CA . ARG A 1 78 ? 39.94747 5.01922 27.60595 1.000 24.49388 78 ARG A CA 1
ATOM 511 C C . ARG A 1 78 ? 39.66283 5.48906 26.19136 1.000 16.78079 78 ARG A C 1
ATOM 512 O O . ARG A 1 78 ? 40.58988 5.86131 25.46091 1.000 21.06403 78 ARG A O 1
ATOM 520 N N . LEU A 1 79 ? 38.39239 5.43630 25.77338 1.000 17.00290 79 LEU A N 1
ATOM 521 C CA . LEU A 1 79 ? 38.02881 5.89948 24.43775 1.000 19.17155 79 LEU A CA 1
ATOM 522 C C . LEU A 1 79 ? 38.38641 7.36608 24.25104 1.000 20.34927 79 LEU A C 1
ATOM 523 O O . LEU A 1 79 ? 38.82039 7.77155 23.17031 1.000 19.48820 79 LEU A O 1
ATOM 528 N N . ASP A 1 80 ? 38.19158 8.18499 25.28780 1.000 14.26674 80 ASP A N 1
ATOM 529 C CA . ASP A 1 80 ? 38.56972 9.59116 25.18760 1.000 21.94109 80 ASP A CA 1
ATOM 530 C C . ASP A 1 80 ? 40.07654 9.75304 25.10638 1.000 21.02925 80 ASP A C 1
ATOM 531 O O . ASP A 1 80 ? 40.57534 10.60033 24.35410 1.000 19.88848 80 ASP A O 1
ATOM 536 N N . GLY A 1 81 ? 40.81606 8.95827 25.87976 1.000 17.95784 81 GLY A N 1
ATOM 537 C CA . GLY A 1 81 ? 42.26400 8.99381 25.77720 1.000 23.48499 81 GLY A CA 1
ATOM 538 C C . GLY A 1 81 ? 42.75130 8.61219 24.39562 1.000 18.11693 81 GLY A C 1
ATOM 539 O O . GLY A 1 81 ? 43.65141 9.25370 23.84526 1.000 16.36006 81 GLY A O 1
ATOM 540 N N . LEU A 1 82 ? 42.15952 7.56439 23.81351 1.000 15.60843 82 LEU A N 1
ATOM 541 C CA . LEU A 1 82 ? 42.53519 7.15789 22.46234 1.000 13.99594 82 LEU A CA 1
ATOM 542 C C . LEU A 1 82 ? 42.25570 8.27044 21.46291 1.000 14.87860 82 LEU A C 1
ATOM 543 O O . LEU A 1 82 ? 43.04225 8.49962 20.53427 1.000 21.04378 82 LEU A O 1
ATOM 548 N N . GLY A 1 83 ? 41.12569 8.95948 21.62636 1.000 23.70543 83 GLY A N 1
ATOM 549 C CA . GLY A 1 83 ? 40.81338 10.07203 20.74503 1.000 15.57892 83 GLY A CA 1
ATOM 550 C C . GLY A 1 83 ? 41.85206 11.17366 20.80625 1.000 16.10516 83 GLY A C 1
ATOM 551 O O . GLY A 1 83 ? 42.23489 11.73226 19.77430 1.000 15.52951 83 GLY A O 1
ATOM 552 N N . ARG A 1 84 ? 42.31714 11.50567 22.01742 1.000 16.00332 84 ARG A N 1
ATOM 553 C CA . ARG A 1 84 ? 43.33534 12.54215 22.16846 1.000 22.06190 84 ARG A CA 1
ATOM 554 C C . ARG A 1 84 ? 44.64022 12.13085 21.50027 1.000 18.64969 84 ARG A C 1
ATOM 555 O O . ARG A 1 84 ? 45.31236 12.95530 20.87013 1.000 14.72684 84 ARG A O 1
ATOM 563 N N . LEU A 1 85 ? 45.01617 10.85769 21.63358 1.000 17.67794 85 LEU A N 1
ATOM 564 C CA . LEU A 1 85 ? 46.22945 10.36476 20.99373 1.000 18.09142 85 LEU A CA 1
ATOM 565 C C . LEU A 1 85 ? 46.09717 10.35009 19.46754 1.000 19.26161 85 LEU A C 1
ATOM 566 O O . LEU A 1 85 ? 47.01849 10.76869 18.75077 1.000 14.73154 85 LEU A O 1
ATOM 571 N N . LEU A 1 86 ? 44.96359 9.87737 18.94093 1.000 17.70220 86 LEU A N 1
ATOM 572 C CA . LEU A 1 86 ? 44.79705 9.86664 17.48436 1.000 17.01992 86 LEU A CA 1
ATOM 573 C C . LEU A 1 86 ? 44.79232 11.28031 16.91745 1.000 17.64476 86 LEU A C 1
ATOM 574 O O . LEU A 1 86 ? 45.29681 11.51364 15.81474 1.000 18.32503 86 LEU A O 1
ATOM 579 N N . ASP A 1 87 ? 44.20593 12.23627 17.64959 1.000 14.40806 87 ASP A N 1
ATOM 580 C CA . ASP A 1 87 ? 44.14971 13.60743 17.15908 1.000 14.65974 87 ASP A CA 1
ATOM 581 C C . ASP A 1 87 ? 45.52905 14.24446 17.15089 1.000 16.05746 87 ASP A C 1
ATOM 582 O O . ASP A 1 87 ? 45.89362 14.91991 16.18668 1.000 13.77875 87 ASP A O 1
ATOM 587 N N . ALA A 1 88 ? 46.30433 14.05476 18.21855 1.000 15.62662 88 ALA A N 1
ATOM 588 C CA . ALA A 1 88 ? 47.67387 14.56609 18.23003 1.000 14.27040 88 ALA A CA 1
ATOM 589 C C . ALA A 1 88 ? 48.50481 13.93517 17.11747 1.000 17.23551 88 ALA A C 1
ATOM 590 O O . ALA A 1 88 ? 49.25426 14.62985 16.42012 1.000 20.76196 88 ALA A O 1
ATOM 592 N N . ALA A 1 89 ? 48.39110 12.61796 16.94277 1.000 21.30337 89 ALA A N 1
ATOM 593 C CA . ALA A 1 89 ? 49.17851 11.92122 15.92856 1.000 17.70092 89 ALA A CA 1
ATOM 594 C C . ALA A 1 89 ? 48.79168 12.35977 14.52384 1.000 17.56660 89 ALA A C 1
ATOM 595 O O . ALA A 1 89 ? 49.64607 12.45990 13.63542 1.000 21.25118 89 ALA A O 1
ATOM 597 N N . SER A 1 90 ? 47.50234 12.59488 14.29221 1.000 19.41111 90 SER A N 1
ATOM 598 C CA . SER A 1 90 ? 47.08416 13.05989 12.98106 1.000 17.56304 90 SER A CA 1
ATOM 599 C C . SER A 1 90 ? 47.70399 14.41421 12.65709 1.000 24.17766 90 SER A C 1
ATOM 600 O O . SER A 1 90 ? 48.08513 14.66965 11.51070 1.000 23.24186 90 SER A O 1
ATOM 603 N N . VAL A 1 91 ? 47.82027 15.29790 13.64492 1.000 16.03017 91 VAL A N 1
ATOM 604 C CA . VAL A 1 91 ? 48.42404 16.59911 13.36060 1.000 18.15161 91 VAL A CA 1
ATOM 605 C C . VAL A 1 91 ? 49.92585 16.45196 13.13656 1.000 16.37493 91 VAL A C 1
ATOM 606 O O . VAL A 1 91 ? 50.48705 17.02140 12.18853 1.000 19.83691 91 VAL A O 1
ATOM 610 N N . GLY A 1 92 ? 50.59446 15.66047 13.98485 1.000 13.99975 92 GLY A N 1
ATOM 611 C CA . GLY A 1 92 ? 52.03828 15.53948 13.90481 1.000 17.46524 92 GLY A CA 1
ATOM 612 C C . GLY A 1 92 ? 52.53227 14.75718 12.69918 1.000 19.69300 92 GLY A C 1
ATOM 613 O O . GLY A 1 92 ? 53.64888 14.97972 12.23124 1.000 22.78078 92 GLY A O 1
ATOM 614 N N . TYR A 1 93 ? 51.73180 13.82887 12.18660 1.000 15.77443 93 TYR A N 1
ATOM 615 C CA . TYR A 1 93 ? 52.22215 12.89985 11.17455 1.000 15.98557 93 TYR A CA 1
ATOM 616 C C . TYR A 1 93 ? 51.26568 12.70907 10.00833 1.000 22.96627 93 TYR A C 1
ATOM 617 O O . TYR A 1 93 ? 51.57803 11.94590 9.08114 1.000 22.31242 93 TYR A O 1
ATOM 626 N N . GLY A 1 94 ? 50.13167 13.40200 10.00070 1.000 18.73826 94 GLY A N 1
ATOM 627 C CA . GLY A 1 94 ? 49.18171 13.20844 8.93051 1.000 15.79483 94 GLY A CA 1
ATOM 628 C C . GLY A 1 94 ? 49.71613 13.55816 7.55452 1.000 22.25198 94 GLY A C 1
ATOM 629 O O . GLY A 1 94 ? 49.19998 13.04807 6.56151 1.000 25.09829 94 GLY A O 1
ATOM 630 N N . ALA A 1 95 ? 50.74649 14.40436 7.46922 1.000 19.55059 95 ALA A N 1
ATOM 631 C CA . ALA A 1 95 ? 51.28127 14.78293 6.15745 1.000 27.07924 95 ALA A CA 1
ATOM 632 C C . ALA A 1 95 ? 51.95251 13.61904 5.42886 1.000 28.38574 95 ALA A C 1
ATOM 633 O O . ALA A 1 95 ? 52.02981 13.63384 4.19769 1.000 37.09847 95 ALA A O 1
ATOM 635 N N . GLN A 1 96 ? 52.44944 12.60985 6.14620 1.000 27.74926 96 GLN A N 1
ATOM 636 C CA . GLN A 1 96 ? 53.16756 11.51372 5.49384 1.000 27.43651 96 GLN A CA 1
ATOM 637 C C . GLN A 1 96 ? 52.68315 10.11627 5.85066 1.000 29.64217 96 GLN A C 1
ATOM 638 O O . GLN A 1 96 ? 53.01772 9.17651 5.12062 1.000 23.72653 96 GLN A O 1
ATOM 644 N N . SER A 1 97 ? 51.90008 9.93739 6.91330 1.000 21.81098 97 SER A N 1
ATOM 645 C CA . SER A 1 97 ? 51.54656 8.61271 7.42449 1.000 18.15559 97 SER A CA 1
ATOM 646 C C . SER A 1 97 ? 50.04029 8.37767 7.42937 1.000 20.86649 97 SER A C 1
ATOM 647 O O . SER A 1 97 ? 49.49882 7.73068 8.33440 1.000 20.55632 97 SER A O 1
ATOM 650 N N . ARG A 1 98 ? 49.32811 8.90038 6.42718 1.000 23.37676 98 ARG A N 1
ATOM 651 C CA . ARG A 1 98 ? 47.87213 8.78187 6.44568 1.000 20.19510 98 ARG A CA 1
ATOM 652 C C . ARG A 1 98 ? 47.40050 7.33764 6.36569 1.000 21.04332 98 ARG A C 1
ATOM 653 O O . ARG A 1 98 ? 46.34859 7.01317 6.92483 1.000 19.69452 98 ARG A O 1
ATOM 661 N N . GLY A 1 99 ? 48.12416 6.46662 5.65008 1.000 21.57243 99 GLY A N 1
ATOM 662 C CA . GLY A 1 99 ? 47.66567 5.08602 5.53241 1.000 19.29251 99 GLY A CA 1
ATOM 663 C C . GLY A 1 99 ? 47.61298 4.39859 6.88514 1.000 16.75899 99 GLY A C 1
ATOM 664 O O . GLY A 1 99 ? 46.62311 3.75666 7.24213 1.000 21.33198 99 GLY A O 1
ATOM 665 N N . VAL A 1 100 ? 48.67484 4.55596 7.66887 1.000 16.07492 100 VAL A N 1
ATOM 666 C CA . VAL A 1 100 ? 48.71799 3.98219 9.00758 1.000 18.96647 100 VAL A CA 1
ATOM 667 C C . VAL A 1 100 ? 47.62880 4.59551 9.88683 1.000 19.73775 100 VAL A C 1
ATOM 668 O O . VAL A 1 100 ? 46.87437 3.88431 10.56496 1.000 20.74602 100 VAL A O 1
ATOM 672 N N . LEU A 1 101 ? 47.51687 5.92466 9.87394 1.000 15.97587 101 LEU A N 1
ATOM 673 C CA . LEU A 1 101 ? 46.54878 6.59244 10.74694 1.000 13.42565 101 LEU A CA 1
ATOM 674 C C . LEU A 1 101 ? 45.12109 6.18558 10.40307 1.000 15.77362 101 LEU A C 1
ATOM 675 O O . LEU A 1 101 ? 44.28927 6.00023 11.29905 1.000 16.73875 101 LEU A O 1
ATOM 680 N N . ARG A 1 102 ? 44.81906 6.00891 9.11403 1.000 17.16090 102 ARG A N 1
ATOM 681 C CA . ARG A 1 102 ? 43.47897 5.55525 8.74693 1.000 16.53831 102 ARG A CA 1
ATOM 682 C C . ARG A 1 102 ? 43.16289 4.18833 9.33761 1.000 24.52020 102 ARG A C 1
ATOM 683 O O . ARG A 1 102 ? 42.03389 3.94622 9.78522 1.000 18.34586 102 ARG A O 1
ATOM 691 N N . GLN A 1 103 ? 44.13429 3.26949 9.31967 1.000 19.70748 103 GLN A N 1
ATOM 692 C CA . GLN A 1 103 ? 43.92566 1.97572 9.95990 1.000 22.66627 103 GLN A CA 1
ATOM 693 C C . GLN A 1 103 ? 43.67302 2.14520 11.45052 1.000 19.50148 103 GLN A C 1
ATOM 694 O O . GLN A 1 103 ? 42.81932 1.46289 12.03139 1.000 18.44118 103 GLN A O 1
ATOM 700 N N . ALA A 1 104 ? 44.39860 3.06043 12.08997 1.000 14.70946 104 ALA A N 1
ATOM 701 C CA . ALA A 1 104 ? 44.20663 3.25502 13.52169 1.000 16.18780 104 ALA A CA 1
ATOM 702 C C . ALA A 1 104 ? 42.80712 3.78495 13.81248 1.000 21.68976 104 ALA A C 1
ATOM 703 O O . ALA A 1 104 ? 42.16232 3.36546 14.78403 1.000 22.38435 104 ALA A O 1
ATOM 705 N N . VAL A 1 105 ? 42.30401 4.68934 12.96885 1.000 16.50829 105 VAL A N 1
ATOM 706 C CA . VAL A 1 105 ? 40.96652 5.22728 13.21644 1.000 18.73954 105 VAL A CA 1
ATOM 707 C C . VAL A 1 105 ? 39.90984 4.15284 12.98793 1.000 13.78692 105 VAL A C 1
ATOM 708 O O . VAL A 1 105 ? 38.92205 4.07830 13.72919 1.000 15.98012 105 VAL A O 1
ATOM 712 N N . GLU A 1 106 ? 40.12470 3.27585 11.99133 1.000 14.79002 106 GLU A N 1
ATOM 713 C CA . GLU A 1 106 ? 39.21777 2.15280 11.77095 1.000 16.24325 106 GLU A CA 1
ATOM 714 C C . GLU A 1 106 ? 39.07978 1.29145 13.01864 1.000 18.59553 106 GLU A C 1
ATOM 715 O O . GLU A 1 106 ? 38.00245 0.75349 13.29213 1.000 20.45182 106 GLU A O 1
ATOM 721 N N . LYS A 1 107 ? 40.17039 1.11488 13.76549 1.000 16.89182 107 LYS A N 1
ATOM 722 C CA . LYS A 1 107 ? 40.10878 0.29523 14.97095 1.000 19.64853 107 LYS A CA 1
ATOM 723 C C . LYS A 1 107 ? 39.35442 1.00722 16.08299 1.000 23.74039 107 LYS A C 1
ATOM 724 O O . LYS A 1 107 ? 38.63196 0.37366 16.86749 1.000 18.13462 107 LYS A O 1
ATOM 730 N N . ARG A 1 108 ? 39.53427 2.31936 16.19120 1.000 20.48594 108 ARG A N 1
ATOM 731 C CA . ARG A 1 108 ? 38.75231 3.07707 17.15755 1.000 19.58562 108 ARG A CA 1
ATOM 732 C C . ARG A 1 108 ? 37.25642 2.97543 16.85101 1.000 19.55388 108 ARG A C 1
ATOM 733 O O . ARG A 1 108 ? 36.43385 2.88176 17.76928 1.000 19.59808 108 ARG A O 1
ATOM 741 N N . VAL A 1 109 ? 36.88645 2.95823 15.56757 1.000 15.96817 109 VAL A N 1
ATOM 742 C CA . VAL A 1 109 ? 35.48176 2.76395 15.19784 1.000 14.67161 109 VAL A CA 1
ATOM 743 C C . VAL A 1 109 ? 34.99015 1.39051 15.65336 1.000 17.40055 109 VAL A C 1
ATOM 744 O O . VAL A 1 109 ? 33.87802 1.25843 16.17578 1.000 20.26162 109 VAL A O 1
ATOM 748 N N . GLU A 1 110 ? 35.79421 0.34046 15.43269 1.000 17.76187 110 GLU A N 1
ATOM 749 C CA . GLU A 1 110 ? 35.44189 -0.97949 15.95985 1.000 23.02514 110 GLU A CA 1
ATOM 750 C C . GLU A 1 110 ? 35.27059 -0.93976 17.47052 1.000 25.12902 110 GLU A C 1
ATOM 751 O O . GLU A 1 110 ? 34.36150 -1.57426 18.01929 1.000 22.80988 110 GLU A O 1
ATOM 757 N N . ALA A 1 111 ? 36.15100 -0.20819 18.16263 1.000 17.99736 111 ALA A N 1
ATOM 758 C CA . ALA A 1 111 ? 36.07684 -0.14214 19.61479 1.000 17.98615 111 ALA A CA 1
ATOM 759 C C . ALA A 1 111 ? 34.76691 0.48661 20.06755 1.000 24.50072 111 ALA A C 1
ATOM 760 O O . ALA A 1 111 ? 34.13731 0.01158 21.02091 1.000 20.23364 111 ALA A O 1
ATOM 762 N N . VAL A 1 112 ? 34.33497 1.54838 19.38219 1.000 18.69032 112 VAL A N 1
ATOM 763 C CA . VAL A 1 112 ? 33.08592 2.21984 19.73429 1.000 21.02661 112 VAL A CA 1
ATOM 764 C C . VAL A 1 112 ? 31.89843 1.28855 19.52161 1.000 21.34093 112 VAL A C 1
ATOM 765 O O . VAL A 1 112 ? 30.98390 1.22654 20.35224 1.000 22.75573 112 VAL A O 1
ATOM 769 N N . THR A 1 113 ? 31.89306 0.55269 18.40681 1.000 17.81732 113 THR A N 1
ATOM 770 C CA . THR A 1 113 ? 30.83419 -0.42277 18.16346 1.000 23.25393 113 THR A CA 1
ATOM 771 C C . THR A 1 113 ? 30.78945 -1.47879 19.25921 1.000 24.38737 113 THR A C 1
ATOM 772 O O . THR A 1 113 ? 29.71749 -1.79647 19.77963 1.000 24.06515 113 THR A O 1
ATOM 776 N N . ALA A 1 114 ? 31.94703 -2.05468 19.60285 1.000 19.39567 114 ALA A N 1
ATOM 777 C CA . ALA A 1 114 ? 31.99402 -3.03274 20.68360 1.000 17.57716 114 ALA A CA 1
ATOM 778 C C . ALA A 1 114 ? 31.51867 -2.41435 21.99435 1.000 28.22150 114 ALA A C 1
ATOM 779 O O . ALA A 1 114 ? 30.75282 -3.03150 22.74293 1.000 26.70209 114 ALA A O 1
ATOM 781 N N . TYR A 1 115 ? 31.93626 -1.17249 22.26452 1.000 20.31853 115 TYR A N 1
ATOM 782 C CA . TYR A 1 115 ? 31.53602 -0.47168 23.48074 1.000 24.83487 115 TYR A CA 1
ATOM 783 C C . TYR A 1 115 ? 30.02314 -0.27868 23.54301 1.000 21.99234 115 TYR A C 1
ATOM 784 O O . TYR A 1 115 ? 29.40744 -0.48014 24.59251 1.000 26.10573 115 TYR A O 1
ATOM 793 N N . GLU A 1 116 ? 29.41416 0.08710 22.41787 1.000 25.94321 116 GLU A N 1
ATOM 794 C CA . GLU A 1 116 ? 27.96794 0.26863 22.34397 1.000 25.49900 116 GLU A CA 1
ATOM 795 C C . GLU A 1 116 ? 27.22625 -1.01424 22.68851 1.000 30.84724 116 GLU A C 1
ATOM 796 O O . GLU A 1 116 ? 26.14579 -0.97364 23.28214 1.000 30.04543 116 GLU A O 1
ATOM 802 N N . LYS A 1 117 ? 27.78148 -2.16068 22.31001 1.000 21.93630 117 LYS A N 1
ATOM 803 C CA . LYS A 1 117 ? 27.20422 -3.45592 22.63680 1.000 25.89759 117 LYS A CA 1
ATOM 804 C C . LYS A 1 117 ? 27.63758 -3.96416 24.00108 1.000 28.81222 117 LYS A C 1
ATOM 805 O O . LYS A 1 117 ? 27.27509 -5.08662 24.36956 1.000 23.92218 117 LYS A O 1
ATOM 811 N N . LYS A 1 118 ? 28.40705 -3.17198 24.75301 1.000 24.69871 118 LYS A N 1
ATOM 812 C CA . LYS A 1 118 ? 28.93788 -3.58090 26.04228 1.000 25.71740 118 LYS A CA 1
ATOM 813 C C . LYS A 1 118 ? 29.74830 -4.86950 25.92770 1.000 31.67667 118 LYS A C 1
ATOM 814 O O . LYS A 1 118 ? 29.79385 -5.68795 26.84923 1.000 25.46968 118 LYS A O 1
ATOM 820 N N . ASP A 1 119 ? 30.38594 -5.05328 24.77310 1.000 26.27205 119 ASP A N 1
ATOM 821 C CA . ASP A 1 119 ? 31.40246 -6.08473 24.58219 1.000 22.36892 119 ASP A CA 1
ATOM 822 C C . ASP A 1 119 ? 32.74498 -5.44070 24.92383 1.000 33.74389 119 ASP A C 1
ATOM 823 O O . ASP A 1 119 ? 33.52008 -5.03810 24.05293 1.000 22.54892 119 ASP A O 1
ATOM 828 N N . PHE A 1 120 ? 33.02213 -5.33065 26.23011 1.000 23.94155 120 PHE A N 1
ATOM 829 C CA . PHE A 1 120 ? 34.18165 -4.54044 26.63674 1.000 24.26874 120 PHE A CA 1
ATOM 830 C C . PHE A 1 120 ? 35.50475 -5.25126 26.37041 1.000 21.69673 120 PHE A C 1
ATOM 831 O O . PHE A 1 120 ? 36.52118 -4.58023 26.18691 1.000 21.17717 120 PHE A O 1
ATOM 839 N N . ALA A 1 121 ? 35.53670 -6.58594 26.34362 1.000 21.15466 121 ALA A N 1
ATOM 840 C CA . ALA A 1 121 ? 36.77003 -7.25955 25.94083 1.000 24.56217 121 ALA A CA 1
ATOM 841 C C . ALA A 1 121 ? 37.15758 -6.87102 24.51503 1.000 23.33207 121 ALA A C 1
ATOM 842 O O . ALA A 1 121 ? 38.30334 -6.48548 24.25112 1.000 25.04026 121 ALA A O 1
ATOM 844 N N . ALA A 1 122 ? 36.20115 -6.95441 23.58484 1.000 20.27920 122 ALA A N 1
ATOM 845 C CA . ALA A 1 122 ? 36.45906 -6.55096 22.20311 1.000 18.46745 122 ALA A CA 1
ATOM 846 C C . ALA A 1 122 ? 36.76505 -5.05656 22.09536 1.000 20.55381 122 ALA A C 1
ATOM 847 O O . ALA A 1 122 ? 37.61786 -4.64844 21.29824 1.000 18.02578 122 ALA A O 1
ATOM 849 N N . ALA A 1 123 ? 36.08980 -4.22033 22.89107 1.000 24.03784 123 ALA A N 1
ATOM 850 C CA . ALA A 1 123 ? 36.39124 -2.78980 22.85787 1.000 20.94524 123 ALA A CA 1
ATOM 851 C C . ALA A 1 123 ? 37.81641 -2.51617 23.32475 1.000 23.67029 123 ALA A C 1
ATOM 852 O O . ALA A 1 123 ? 38.53489 -1.72606 22.70140 1.000 18.48292 123 ALA A O 1
ATOM 854 N N . ALA A 1 124 ? 38.24464 -3.16401 24.41797 1.000 19.57681 124 ALA A N 1
ATOM 855 C CA . ALA A 1 124 ? 39.60209 -2.96004 24.91722 1.000 19.03490 124 ALA A CA 1
ATOM 856 C C . ALA A 1 124 ? 40.63692 -3.46697 23.92532 1.000 21.38074 124 ALA A C 1
ATOM 857 O O . ALA A 1 124 ? 41.67646 -2.82886 23.72866 1.000 19.05680 124 ALA A O 1
ATOM 859 N N . ALA A 1 125 ? 40.37378 -4.61595 23.29732 1.000 20.58915 125 ALA A N 1
ATOM 860 C CA . ALA A 1 125 ? 41.30403 -5.14472 22.30497 1.000 22.64491 125 ALA A CA 1
ATOM 861 C C . ALA A 1 125 ? 41.42424 -4.20659 21.10824 1.000 20.28825 125 ALA A C 1
ATOM 862 O O . ALA A 1 125 ? 42.53035 -3.95687 20.61876 1.000 19.41766 125 ALA A O 1
ATOM 864 N N . ALA A 1 126 ? 40.29738 -3.67388 20.62487 1.000 18.80557 126 ALA A N 1
ATOM 865 C CA . ALA A 1 126 ? 40.34873 -2.77193 19.47457 1.000 18.69780 126 ALA A CA 1
ATOM 866 C C . ALA A 1 126 ? 41.10928 -1.49113 19.80128 1.000 21.56272 126 ALA A C 1
ATOM 867 O O . ALA A 1 126 ? 41.85762 -0.97648 18.96025 1.000 18.45403 126 ALA A O 1
ATOM 877 N N . ASP A 1 128 ? 43.55201 -1.03492 22.02234 1.000 18.24542 128 ASP A N 1
ATOM 878 C CA . ASP A 1 128 ? 44.97693 -1.36842 22.01376 1.000 17.71498 128 ASP A CA 1
ATOM 879 C C . ASP A 1 128 ? 45.49247 -1.52797 20.58587 1.000 22.96324 128 ASP A C 1
ATOM 880 O O . ASP A 1 128 ? 46.60061 -1.08402 20.26347 1.000 18.19751 128 ASP A O 1
ATOM 885 N N . GLY A 1 129 ? 44.71221 -2.19292 19.72695 1.000 17.71542 129 GLY A N 1
ATOM 886 C CA . GLY A 1 129 ? 45.10781 -2.32705 18.33225 1.000 19.82174 129 GLY A CA 1
ATOM 887 C C . GLY A 1 129 ? 45.21832 -0.98481 17.63858 1.000 16.02046 129 GLY A C 1
ATOM 888 O O . GLY A 1 129 ? 46.14705 -0.74724 16.86221 1.000 14.38458 129 GLY A O 1
ATOM 889 N N . SER A 1 130 ? 44.27336 -0.08538 17.91318 1.000 17.22855 130 SER A N 1
ATOM 890 C CA . SER A 1 130 ? 44.33167 1.25362 17.33377 1.000 16.46198 130 SER A CA 1
ATOM 891 C C . SER A 1 130 ? 45.60939 1.97415 17.74962 1.000 17.93142 130 SER A C 1
ATOM 892 O O . SER A 1 130 ? 46.30580 2.55892 16.91512 1.000 19.20001 130 SER A O 1
ATOM 895 N N . ALA A 1 131 ? 45.93006 1.94562 19.05002 1.000 18.85033 131 ALA A N 1
ATOM 896 C CA . ALA A 1 131 ? 47.12689 2.62684 19.53032 1.000 15.80441 131 ALA A CA 1
ATOM 897 C C . ALA A 1 131 ? 48.39254 1.97167 18.98759 1.000 18.70087 131 ALA A C 1
ATOM 898 O O . ALA A 1 131 ? 49.35397 2.66915 18.64259 1.000 20.49298 131 ALA A O 1
ATOM 900 N N . SER A 1 132 ? 48.41597 0.63494 18.90910 1.000 14.01827 132 SER A N 1
ATOM 901 C CA . SER A 1 132 ? 49.59154 -0.04748 18.36734 1.000 17.36535 132 SER A CA 1
ATOM 902 C C . SER A 1 132 ? 49.85166 0.35934 16.92845 1.000 21.42029 132 SER A C 1
ATOM 903 O O . SER A 1 132 ? 51.00754 0.51506 16.52034 1.000 19.02910 132 SER A O 1
ATOM 906 N N . LEU A 1 133 ? 48.78828 0.52219 16.13746 1.000 15.10647 133 LEU A N 1
ATOM 907 C CA . LEU A 1 133 ? 48.97809 0.89808 14.74107 1.000 19.25345 133 LEU A CA 1
ATOM 908 C C . LEU A 1 133 ? 49.61439 2.27181 14.63058 1.000 20.61252 133 LEU A C 1
ATOM 909 O O . LEU A 1 133 ? 50.36053 2.53328 13.68031 1.000 22.99000 133 LEU A O 1
ATOM 914 N N . LEU A 1 134 ? 49.35079 3.14926 15.60508 1.000 24.28274 134 LEU A N 1
ATOM 915 C CA . LEU A 1 134 ? 49.96492 4.47566 15.63226 1.000 25.60721 134 LEU A CA 1
ATOM 916 C C . LEU A 1 134 ? 51.47734 4.40697 15.63249 1.000 41.34201 134 LEU A C 1
ATOM 917 O O . LEU A 1 134 ? 52.13631 5.28899 15.06954 1.000 39.75506 134 LEU A O 1
ATOM 922 N N . ALA A 1 135 ? 52.03941 3.38466 16.27852 1.000 39.61511 135 ALA A N 1
ATOM 923 C CA . ALA A 1 135 ? 53.48395 3.20977 16.31622 1.000 41.64577 135 ALA A CA 1
ATOM 924 C C . ALA A 1 135 ? 54.10477 3.35581 14.94427 1.000 33.87691 135 ALA A C 1
ATOM 925 O O . ALA A 1 135 ? 55.23454 3.83803 14.81941 1.000 44.43114 135 ALA A O 1
ATOM 927 N N . GLY A 1 136 ? 53.38039 2.95325 13.90143 1.000 28.77745 136 GLY A N 1
ATOM 928 C CA . GLY A 1 136 ? 53.91163 2.99136 12.55888 1.000 26.60751 136 GLY A CA 1
ATOM 929 C C . GLY A 1 136 ? 54.21752 4.37808 12.03501 1.000 31.07433 136 GLY A C 1
ATOM 930 O O . GLY A 1 136 ? 54.91517 4.49163 11.02869 1.000 25.23078 136 GLY A O 1
ATOM 931 N N . ILE A 1 137 ? 53.71285 5.43903 12.68010 1.000 22.59146 137 ILE A N 1
ATOM 932 C CA . ILE A 1 137 ? 54.00224 6.77788 12.16590 1.000 29.32619 137 ILE A CA 1
ATOM 933 C C . ILE A 1 137 ? 55.42626 7.21081 12.48322 1.000 20.19933 137 ILE A C 1
ATOM 934 O O . ILE A 1 137 ? 55.98048 8.06812 11.78632 1.000 20.55187 137 ILE A O 1
ATOM 939 N N . ALA A 1 138 ? 56.03929 6.65437 13.52284 1.000 23.75322 138 ALA A N 1
ATOM 940 C CA . ALA A 1 138 ? 57.42473 6.96860 13.86233 1.000 28.09966 138 ALA A CA 1
ATOM 941 C C . ALA A 1 138 ? 58.09172 5.65992 14.25060 1.000 25.80770 138 ALA A C 1
ATOM 942 O O . ALA A 1 138 ? 58.13281 5.29189 15.42953 1.000 15.55913 138 ALA A O 1
ATOM 944 N N . PRO A 1 139 ? 58.59147 4.90828 13.26922 1.000 26.21436 139 PRO A N 1
ATOM 945 C CA . PRO A 1 139 ? 58.99294 3.52050 13.53826 1.000 22.94654 139 PRO A CA 1
ATOM 946 C C . PRO A 1 139 ? 60.18874 3.36537 14.46830 1.000 22.10682 139 PRO A C 1
ATOM 947 O O . PRO A 1 139 ? 60.36858 2.27332 15.00811 1.000 21.89321 139 PRO A O 1
ATOM 951 N N . THR A 1 140 ? 61.01360 4.38747 14.66417 1.000 19.38767 140 THR A N 1
ATOM 952 C CA . THR A 1 140 ? 62.08748 4.32650 15.65323 1.000 24.15295 140 THR A CA 1
ATOM 953 C C . THR A 1 140 ? 61.65379 4.84605 17.01526 1.000 25.17528 140 THR A C 1
ATOM 954 O O . THR A 1 140 ? 62.45801 4.84851 17.95628 1.000 27.69116 140 THR A O 1
ATOM 958 N N . ARG A 1 141 ? 60.40427 5.27579 17.15451 1.000 20.17691 141 ARG A N 1
ATOM 959 C CA . ARG A 1 141 ? 59.93670 5.84936 18.40607 1.000 21.73764 141 ARG A CA 1
ATOM 960 C C . ARG A 1 141 ? 58.68961 5.13283 18.89577 1.000 28.86975 141 ARG A C 1
ATOM 961 O O . ARG A 1 141 ? 57.84906 5.72688 19.57228 1.000 17.79806 141 ARG A O 1
ATOM 969 N N . THR A 1 142 ? 58.54183 3.85505 18.55348 1.000 25.29624 142 THR A N 1
ATOM 970 C CA . THR A 1 142 ? 57.30212 3.18299 18.90930 1.000 30.16152 142 THR A CA 1
ATOM 971 C C . THR A 1 142 ? 57.22107 2.94323 20.41496 1.000 21.43878 142 THR A C 1
ATOM 972 O O . THR A 1 142 ? 56.12054 2.91312 20.98074 1.000 22.56031 142 THR A O 1
ATOM 976 N N . GLU A 1 143 ? 58.36577 2.85890 21.09647 1.000 20.80581 143 GLU A N 1
ATOM 977 C CA . GLU A 1 143 ? 58.35105 2.82957 22.55641 1.000 19.06934 143 GLU A CA 1
ATOM 978 C C . GLU A 1 143 ? 57.73499 4.09842 23.14073 1.000 24.69971 143 GLU A C 1
ATOM 979 O O . GLU A 1 143 ? 56.98526 4.03900 24.12125 1.000 26.37837 143 GLU A O 1
ATOM 985 N N . GLU A 1 144 ? 58.07022 5.25894 22.57808 1.000 20.10831 144 GLU A N 1
ATOM 986 C CA . GLU A 1 144 ? 57.50982 6.51167 23.07741 1.000 18.77431 144 GLU A CA 1
ATOM 987 C C . GLU A 1 144 ? 56.00407 6.57426 22.84227 1.000 19.68963 144 GLU A C 1
ATOM 988 O O . GLU A 1 144 ? 55.24425 7.01462 23.71731 1.000 20.46462 144 GLU A O 1
ATOM 994 N N . LEU A 1 145 ? 55.56032 6.14606 21.65982 1.000 19.67326 145 LEU A N 1
ATOM 995 C CA . LEU A 1 145 ? 54.13771 6.16480 21.32476 1.000 21.16761 145 LEU A CA 1
ATOM 996 C C . LEU A 1 145 ? 53.35991 5.20159 22.20189 1.000 24.45293 145 LEU A C 1
ATOM 997 O O . LEU A 1 145 ? 52.24738 5.51687 22.64144 1.000 23.01545 145 LEU A O 1
ATOM 1002 N N . ALA A 1 146 ? 53.94024 4.02989 22.48651 1.000 24.82598 146 ALA A N 1
ATOM 1003 C CA . ALA A 1 146 ? 53.34110 3.11949 23.45671 1.000 26.34879 146 ALA A CA 1
ATOM 1004 C C . ALA A 1 146 ? 53.27066 3.76059 24.83354 1.000 22.18601 146 ALA A C 1
ATOM 1005 O O . ALA A 1 146 ? 52.32659 3.52283 25.59510 1.000 22.18016 146 ALA A O 1
ATOM 1007 N N . GLY A 1 147 ? 54.27302 4.56114 25.18288 1.000 18.96358 147 GLY A N 1
ATOM 1008 C CA . GLY A 1 147 ? 54.26399 5.19460 26.49248 1.000 19.25928 147 GLY A CA 1
ATOM 1009 C C . GLY A 1 147 ? 53.15680 6.22235 26.61664 1.000 22.90610 147 GLY A C 1
ATOM 1010 O O . GLY A 1 147 ? 52.52704 6.35024 27.67061 1.000 16.42647 147 GLY A O 1
ATOM 1011 N N . LEU A 1 148 ? 52.90389 6.96778 25.53695 1.000 17.59650 148 LEU A N 1
ATOM 1012 C CA . LEU A 1 148 ? 51.77874 7.89104 25.51208 1.000 15.99958 148 LEU A CA 1
ATOM 1013 C C . LEU A 1 148 ? 50.46113 7.16167 25.76521 1.000 16.89125 148 LEU A C 1
ATOM 1014 O O . LEU A 1 148 ? 49.63349 7.61645 26.55761 1.000 20.02372 148 LEU A O 1
ATOM 1019 N N . TRP A 1 149 ? 50.24852 6.02946 25.08972 1.000 17.54966 149 TRP A N 1
ATOM 1020 C CA . TRP A 1 149 ? 48.99935 5.28049 25.26090 1.000 15.35238 149 TRP A CA 1
ATOM 1021 C C . TRP A 1 149 ? 48.87577 4.69252 26.66456 1.000 20.85411 149 TRP A C 1
ATOM 1022 O O . TRP A 1 149 ? 47.78982 4.72695 27.25832 1.000 18.81179 149 TRP A O 1
ATOM 1033 N N . ARG A 1 150 ? 49.96505 4.13740 27.21212 1.000 17.89451 150 ARG A N 1
ATOM 1034 C CA . ARG A 1 150 ? 49.91788 3.68242 28.60190 1.000 24.79964 150 ARG A CA 1
ATOM 1035 C C . ARG A 1 150 ? 49.51510 4.81052 29.54239 1.000 22.18324 150 ARG A C 1
ATOM 1036 O O . ARG A 1 150 ? 48.71343 4.60288 30.45975 1.000 21.72138 150 ARG A O 1
ATOM 1044 N N . LEU A 1 151 ? 50.04993 6.01761 29.33151 1.000 21.48099 151 LEU A N 1
ATOM 1045 C CA . LEU A 1 151 ? 49.68739 7.12499 30.21381 1.000 23.37957 151 LEU A CA 1
ATOM 1046 C C . LEU A 1 151 ? 48.20170 7.44579 30.10565 1.000 22.03058 151 LEU A C 1
ATOM 1047 O O . LEU A 1 151 ? 47.53753 7.67414 31.11994 1.000 16.71592 151 LEU A O 1
ATOM 1052 N N . GLU A 1 152 ? 47.65455 7.46026 28.88732 1.000 18.01432 152 GLU A N 1
ATOM 1053 C CA . GLU A 1 152 ? 46.22427 7.73934 28.74656 1.000 20.35324 152 GLU A CA 1
ATOM 1054 C C . GLU A 1 152 ? 45.37133 6.65584 29.41477 1.000 19.30334 152 GLU A C 1
ATOM 1055 O O . GLU A 1 152 ? 44.31986 6.95670 30.00006 1.000 18.09395 152 GLU A O 1
ATOM 1061 N N . LYS A 1 153 ? 45.79746 5.38897 29.33429 1.000 15.46476 153 LYS A N 1
ATOM 1062 C CA . LYS A 1 153 ? 45.06037 4.32615 30.02352 1.000 16.95237 153 LYS A CA 1
ATOM 1063 C C . LYS A 1 153 ? 45.21658 4.42561 31.53830 1.000 21.46818 153 LYS A C 1
ATOM 1064 O O . LYS A 1 153 ? 44.25308 4.19733 32.28112 1.000 18.97807 153 LYS A O 1
ATOM 1070 N N . GLU A 1 154 ? 46.42197 4.74585 32.01581 1.000 18.66993 154 GLU A N 1
ATOM 1071 C CA . GLU A 1 154 ? 46.61460 4.96044 33.45138 1.000 28.80088 154 GLU A CA 1
ATOM 1072 C C . GLU A 1 154 ? 45.74808 6.10531 33.96427 1.000 33.22605 154 GLU A C 1
ATOM 1073 O O . GLU A 1 154 ? 45.16915 6.01132 35.05188 1.000 21.25989 154 GLU A O 1
ATOM 1079 N N . LEU A 1 155 ? 45.63822 7.19465 33.19180 1.000 22.11216 155 LEU A N 1
ATOM 1080 C CA . LEU A 1 155 ? 44.77936 8.30295 33.60279 1.000 20.42701 155 LEU A CA 1
ATOM 1081 C C . LEU A 1 155 ? 43.31571 7.89671 33.60990 1.000 20.93463 155 LEU A C 1
ATOM 1082 O O . LEU A 1 155 ? 42.55458 8.31754 34.48831 1.000 22.35188 155 LEU A O 1
ATOM 1087 N N . ALA A 1 156 ? 42.89420 7.08647 32.63616 1.000 19.34563 156 ALA A N 1
ATOM 1088 C CA . ALA A 1 156 ? 41.50540 6.64587 32.64316 1.000 25.25838 156 ALA A CA 1
ATOM 1089 C C . ALA A 1 156 ? 41.23687 5.70112 33.81048 1.000 28.07405 156 ALA A C 1
ATOM 1090 O O . ALA A 1 156 ? 40.14223 5.72262 34.38038 1.000 23.98775 156 ALA A O 1
ATOM 1092 N N . THR A 1 157 ? 42.21741 4.87030 34.17368 1.000 27.61951 157 THR A N 1
ATOM 1093 C CA . THR A 1 157 ? 42.08105 4.02547 35.35366 1.000 21.56603 157 THR A CA 1
ATOM 1094 C C . THR A 1 157 ? 42.04224 4.86599 36.63318 1.000 27.49533 157 THR A C 1
ATOM 1095 O O . THR A 1 157 ? 41.24967 4.58884 37.54116 1.000 26.77537 157 THR A O 1
ATOM 1099 N N . ALA A 1 158 ? 42.87073 5.91219 36.71499 1.000 24.34607 158 ALA A N 1
ATOM 1100 C CA . ALA A 1 158 ? 42.89409 6.73879 37.92334 1.000 24.69354 158 ALA A CA 1
ATOM 1101 C C . ALA A 1 158 ? 41.59440 7.51771 38.09550 1.000 25.44844 158 ALA A C 1
ATOM 1102 O O . ALA A 1 158 ? 41.11037 7.68329 39.22212 1.000 23.82200 158 ALA A O 1
ATOM 1104 N N . HIS A 1 159 ? 41.00358 7.99267 36.99761 1.000 21.64978 159 HIS A N 1
ATOM 1105 C CA . HIS A 1 159 ? 39.72459 8.69849 37.09672 1.000 28.66808 159 HIS A CA 1
ATOM 1106 C C . HIS A 1 159 ? 38.59095 7.75092 37.45826 1.000 28.58528 159 HIS A C 1
ATOM 1107 O O . HIS A 1 159 ? 37.69419 8.11446 38.22445 1.000 36.40618 159 HIS A O 1
ATOM 1114 N N . ALA A 1 160 ? 38.59191 6.54637 36.88603 1.000 28.61767 160 ALA A N 1
ATOM 1115 C CA . ALA A 1 160 ? 37.57262 5.56683 37.23514 1.000 33.68272 160 ALA A CA 1
ATOM 1116 C C . ALA A 1 160 ? 37.72790 5.11558 38.68250 1.000 35.50577 160 ALA A C 1
ATOM 1117 O O . ALA A 1 160 ? 36.73455 4.99480 39.40627 1.000 36.28260 160 ALA A O 1
ATOM 1119 N N . ALA A 1 161 ? 38.96736 4.87385 39.12330 1.000 26.38810 161 ALA A N 1
ATOM 1120 C CA . ALA A 1 161 ? 39.20794 4.56264 40.53087 1.000 37.85592 161 ALA A CA 1
ATOM 1121 C C . ALA A 1 161 ? 38.76318 5.70745 41.43555 1.000 37.96132 161 ALA A C 1
ATOM 1122 O O . ALA A 1 161 ? 38.12136 5.48259 42.46968 1.000 35.74583 161 ALA A O 1
ATOM 1124 N N . HIS A 1 162 ? 39.10589 6.94220 41.06877 1.000 29.37837 162 HIS A N 1
ATOM 1125 C CA . HIS A 1 162 ? 38.66751 8.09753 41.84365 1.000 27.21646 162 HIS A CA 1
ATOM 1126 C C . HIS A 1 162 ? 37.14798 8.16888 41.90166 1.000 35.85370 162 HIS A C 1
ATOM 1127 O O . HIS A 1 162 ? 36.57132 8.40505 42.96957 1.000 32.43939 162 HIS A O 1
ATOM 1134 N N . GLU A 1 163 ? 36.47771 7.94011 40.76783 1.000 26.02245 163 GLU A N 1
ATOM 1135 C CA . GLU A 1 163 ? 35.01861 8.00226 40.75084 1.000 34.01872 163 GLU A CA 1
ATOM 1136 C C . GLU A 1 163 ? 34.41122 6.91195 41.62318 1.000 36.43005 163 GLU A C 1
ATOM 1137 O O . GLU A 1 163 ? 33.45572 7.15964 42.36726 1.000 35.14630 163 GLU A O 1
ATOM 1143 N N . ALA A 1 164 ? 34.96494 5.70264 41.55650 1.000 36.93495 164 ALA A N 1
ATOM 1144 C CA . ALA A 1 164 ? 34.43302 4.59905 42.34909 1.000 43.82979 164 ALA A CA 1
ATOM 1145 C C . ALA A 1 164 ? 34.50520 4.89238 43.84390 1.000 43.93554 164 ALA A C 1
ATOM 1146 O O . ALA A 1 164 ? 33.55676 4.60604 44.58396 1.000 39.79225 164 ALA A O 1
ATOM 1148 N N . ALA A 1 165 ? 35.62784 5.44076 44.31229 1.000 36.41792 165 ALA A N 1
ATOM 1149 C CA . ALA A 1 165 ? 35.81825 5.74232 45.72399 1.000 38.19827 165 ALA A CA 1
ATOM 1150 C C . ALA A 1 165 ? 35.41041 7.16647 46.07865 1.000 49.23376 165 ALA A C 1
ATOM 1151 O O . ALA A 1 165 ? 35.82135 7.67856 47.12757 1.000 52.33545 165 ALA A O 1
ATOM 1153 N N . ARG A 1 166 ? 34.59651 7.80726 45.23947 1.000 31.86504 166 ARG A N 1
ATOM 1154 C CA . ARG A 1 166 ? 34.24525 9.20341 45.46951 1.000 31.75832 166 ARG A CA 1
ATOM 1155 C C . ARG A 1 166 ? 33.37023 9.38213 46.70647 1.000 44.86135 166 ARG A C 1
ATOM 1156 O O . ARG A 1 166 ? 33.45975 10.41053 47.38484 1.000 34.61951 166 ARG A O 1
ATOM 1164 N N . TRP A 1 167 ? 32.49641 8.42034 46.99901 1.000 37.18835 167 TRP A N 1
ATOM 1165 C CA . TRP A 1 167 ? 31.56937 8.55900 48.11926 1.000 43.72798 167 TRP A CA 1
ATOM 1166 C C . TRP A 1 167 ? 32.00100 7.79908 49.35129 1.000 40.59405 167 TRP A C 1
ATOM 1167 O O . TRP A 1 167 ? 31.71675 8.24364 50.47011 1.000 40.95499 167 TRP A O 1
ATOM 1178 N N . THR A 1 168 ? 32.67947 6.66797 49.17416 1.000 38.73456 168 THR A N 1
ATOM 1179 C CA . THR A 1 168 ? 33.17903 5.93509 50.32973 1.000 45.19508 168 THR A CA 1
ATOM 1180 C C . THR A 1 168 ? 34.14082 6.78690 51.14812 1.000 42.88427 168 THR A C 1
ATOM 1181 O O . THR A 1 168 ? 34.13224 6.71695 52.38232 1.000 35.97653 168 THR A O 1
ATOM 1185 N N . ARG A 1 169 ? 34.96147 7.61909 50.48279 1.000 34.30659 169 ARG A N 1
ATOM 1186 C CA . ARG A 1 169 ? 35.89882 8.47057 51.22266 1.000 36.23195 169 ARG A CA 1
ATOM 1187 C C . ARG A 1 169 ? 35.18051 9.39938 52.19349 1.000 33.83664 169 ARG A C 1
ATOM 1188 O O . ARG A 1 169 ? 35.45659 9.32715 53.40551 1.000 32.79714 169 ARG A O 1
ATOM 1196 N N . PRO A 1 170 ? 34.27518 10.28921 51.75946 1.000 31.89732 170 PRO A N 1
ATOM 1197 C CA . PRO A 1 170 ? 33.62953 11.18490 52.73424 1.000 25.56243 170 PRO A CA 1
ATOM 1198 C C . PRO A 1 170 ? 32.65944 10.47072 53.66461 1.000 30.12874 170 PRO A C 1
ATOM 1199 O O . PRO A 1 170 ? 32.49308 10.90497 54.80954 1.000 26.77070 170 PRO A O 1
ATOM 1211 N N . LEU A 1 172 ? 33.14145 7.48818 55.03183 1.000 27.09406 172 LEU A N 1
ATOM 1212 C CA . LEU A 1 172 ? 33.96684 6.96495 56.12059 1.000 28.38201 172 LEU A CA 1
ATOM 1213 C C . LEU A 1 172 ? 34.43152 8.07722 57.05252 1.000 27.78413 172 LEU A C 1
ATOM 1214 O O . LEU A 1 172 ? 34.53674 7.87860 58.27046 1.000 26.34295 172 LEU A O 1
ATOM 1219 N N . SER A 1 173 ? 34.72829 9.25044 56.49912 1.000 22.51763 173 SER A N 1
ATOM 1220 C CA . SER A 1 173 ? 35.12862 10.37293 57.33891 1.000 25.62974 173 SER A CA 1
ATOM 1221 C C . SER A 1 173 ? 33.97876 10.83324 58.23108 1.000 28.31058 173 SER A C 1
ATOM 1222 O O . SER A 1 173 ? 34.18098 11.12022 59.41935 1.000 26.02228 173 SER A O 1
ATOM 1233 N N . HIS A 1 175 ? 31.40498 8.95886 59.12653 1.000 21.10242 175 HIS A N 1
ATOM 1234 C CA . HIS A 1 175 ? 31.13003 7.88542 60.07200 1.000 24.39974 175 HIS A CA 1
ATOM 1235 C C . HIS A 1 175 ? 32.07288 7.97389 61.25920 1.000 25.39362 175 HIS A C 1
ATOM 1236 O O . HIS A 1 175 ? 31.65444 7.81610 62.41519 1.000 20.26356 175 HIS A O 1
ATOM 1243 N N . GLU A 1 176 ? 33.34622 8.26983 60.98771 1.000 24.73687 176 GLU A N 1
ATOM 1244 C CA . GLU A 1 176 ? 34.35027 8.39926 62.03748 1.000 27.31836 176 GLU A CA 1
ATOM 1245 C C . GLU A 1 176 ? 34.08534 9.61061 62.92686 1.000 33.09303 176 GLU A C 1
ATOM 1246 O O . GLU A 1 176 ? 34.23444 9.53332 64.15400 1.000 23.17130 176 GLU A O 1
ATOM 1252 N N . GLN A 1 177 ? 33.69484 10.74045 62.33372 1.000 22.03629 177 GLN A N 1
ATOM 1253 C CA . GLN A 1 177 ? 33.40390 11.91444 63.14985 1.000 22.39579 177 GLN A CA 1
ATOM 1254 C C . GLN A 1 177 ? 32.17473 11.69431 64.02233 1.000 22.03106 177 GLN A C 1
ATOM 1255 O O . GLN A 1 177 ? 32.15944 12.10211 65.19303 1.000 21.92793 177 GLN A O 1
ATOM 1261 N N . LEU A 1 178 ? 31.13722 11.04629 63.48356 1.000 20.64554 178 LEU A N 1
ATOM 1262 C CA . LEU A 1 178 ? 29.96674 10.74556 64.30960 1.000 21.36137 178 LEU A CA 1
ATOM 1263 C C . LEU A 1 178 ? 30.32014 9.79128 65.43832 1.000 27.04858 178 LEU A C 1
ATOM 1264 O O . LEU A 1 178 ? 29.85092 9.96246 66.57144 1.000 21.75281 178 LEU A O 1
ATOM 1269 N N . SER A 1 179 ? 31.13224 8.76788 65.14580 1.000 21.48470 179 SER A N 1
ATOM 1270 C CA . SER A 1 179 ? 31.53206 7.82947 66.19083 1.000 27.52963 179 SER A CA 1
ATOM 1271 C C . SER A 1 179 ? 32.27739 8.54522 67.30242 1.000 24.24277 179 SER A C 1
ATOM 1272 O O . SER A 1 179 ? 32.04491 8.28218 68.48600 1.000 23.48784 179 SER A O 1
ATOM 1275 N N . GLU A 1 180 ? 33.19167 9.44328 66.93162 1.000 24.17885 180 GLU A N 1
ATOM 1276 C CA . GLU A 1 180 ? 33.94971 10.20159 67.91530 1.000 21.17464 180 GLU A CA 1
ATOM 1277 C C . GLU A 1 180 ? 33.01617 11.01600 68.80202 1.000 32.95633 180 GLU A C 1
ATOM 1278 O O . GLU A 1 180 ? 33.09507 10.95025 70.03672 1.000 32.54301 180 GLU A O 1
ATOM 1284 N N . ASN A 1 181 ? 32.08825 11.75424 68.18817 1.000 29.08265 181 ASN A N 1
ATOM 1285 C CA . ASN A 1 181 ? 31.20726 12.62355 68.96470 1.000 26.59187 181 ASN A CA 1
ATOM 1286 C C . ASN A 1 181 ? 30.22538 11.83230 69.81121 1.000 24.05170 181 ASN A C 1
ATOM 1287 O O . ASN A 1 181 ? 29.84548 12.28270 70.89426 1.000 27.84091 181 ASN A O 1
ATOM 1292 N N . LEU A 1 182 ? 29.79811 10.66301 69.34507 1.000 21.36122 182 LEU A N 1
ATOM 1293 C CA . LEU A 1 182 ? 28.78393 9.92216 70.08324 1.000 23.15457 182 LEU A CA 1
ATOM 1294 C C . LEU A 1 182 ? 29.37960 9.14357 71.25184 1.000 27.12436 182 LEU A C 1
ATOM 1295 O O . LEU A 1 182 ? 28.73730 9.01257 72.29986 1.000 21.24565 182 LEU A O 1
ATOM 1300 N N . TYR A 1 183 ? 30.59362 8.61235 71.09936 1.000 20.13550 183 TYR A N 1
ATOM 1301 C CA . TYR A 1 183 ? 31.11450 7.63983 72.05190 1.000 30.85202 183 TYR A CA 1
ATOM 1302 C C . TYR A 1 183 ? 32.43669 8.01972 72.70277 1.000 29.42272 183 TYR A C 1
ATOM 1303 O O . TYR A 1 183 ? 32.85183 7.34055 73.64689 1.000 29.18270 183 TYR A O 1
ATOM 1312 N N . PHE A 1 184 ? 33.10991 9.07025 72.24405 1.000 21.92497 184 PHE A N 1
ATOM 1313 C CA . PHE A 1 184 ? 34.41880 9.41135 72.78719 1.000 26.72335 184 PHE A CA 1
ATOM 1314 C C . PHE A 1 184 ? 34.47652 10.85180 73.28237 1.000 31.46902 184 PHE A C 1
ATOM 1315 O O . PHE A 1 184 ? 35.56780 11.42110 73.37843 1.000 36.48388 184 PHE A O 1
ATOM 1323 N N . GLN A 1 185 ? 33.33360 11.44913 73.60783 1.000 26.46726 185 GLN A N 1
ATOM 1324 C CA . GLN A 1 185 ? 33.32110 12.80638 74.13988 1.000 41.92026 185 GLN A CA 1
ATOM 1325 C C . GLN A 1 185 ? 32.91514 12.83876 75.61511 1.000 61.16439 185 GLN A C 1
ATOM 1326 O O . GLN A 1 185 ? 31.82934 12.39747 75.99235 1.000 58.61835 185 GLN A O 1
ATOM 1332 N N . GLY B 1 2 ? 24.20449 31.38883 51.56233 1.000 59.87426 2 GLY B N 1
ATOM 1333 C CA . GLY B 1 2 ? 22.95655 31.99676 51.09689 1.000 76.96988 2 GLY B CA 1
ATOM 1334 C C . GLY B 1 2 ? 21.74337 31.29312 51.70058 1.000 72.96229 2 GLY B C 1
ATOM 1335 O O . GLY B 1 2 ? 21.81181 30.77230 52.81822 1.000 72.22916 2 GLY B O 1
ATOM 1336 N N . SER B 1 3 ? 20.63790 31.27867 50.95580 1.000 51.39829 3 SER B N 1
ATOM 1337 C CA . SER B 1 3 ? 19.40867 30.61278 51.37021 1.000 43.79322 3 SER B CA 1
ATOM 1338 C C . SER B 1 3 ? 19.11730 29.44516 50.44234 1.000 38.08515 3 SER B C 1
ATOM 1339 O O . SER B 1 3 ? 19.12316 29.61034 49.21910 1.000 39.79805 3 SER B O 1
ATOM 1350 N N . PHE B 1 5 ? 16.48333 26.29147 49.30794 1.000 24.74618 5 PHE B N 1
ATOM 1351 C CA . PHE B 1 5 ? 15.18481 25.63471 49.31370 1.000 17.15733 5 PHE B CA 1
ATOM 1352 C C . PHE B 1 5 ? 15.32613 24.32643 48.55633 1.000 26.00319 5 PHE B C 1
ATOM 1353 O O . PHE B 1 5 ? 15.72860 24.32310 47.38890 1.000 30.86611 5 PHE B O 1
ATOM 1361 N N . THR B 1 6 ? 15.01218 23.22134 49.22311 1.000 23.59264 6 THR B N 1
ATOM 1362 C CA . THR B 1 6 ? 15.23310 21.88875 48.68626 1.000 23.57089 6 THR B CA 1
ATOM 1363 C C . THR B 1 6 ? 13.90742 21.20210 48.40128 1.000 25.83423 6 THR B C 1
ATOM 1364 O O . THR B 1 6 ? 13.09082 21.02251 49.31310 1.000 28.76551 6 THR B O 1
ATOM 1368 N N . PHE B 1 7 ? 13.71374 20.80190 47.14204 1.000 19.92299 7 PHE B N 1
ATOM 1369 C CA . PHE B 1 7 ? 12.55127 20.05895 46.68098 1.000 22.33106 7 PHE B CA 1
ATOM 1370 C C . PHE B 1 7 ? 12.87234 18.58435 46.55498 1.000 23.26541 7 PHE B C 1
ATOM 1371 O O . PHE B 1 7 ? 13.97158 18.20444 46.14648 1.000 28.27839 7 PHE B O 1
ATOM 1379 N N . LEU B 1 8 ? 11.87156 17.76509 46.84433 1.000 23.65469 8 LEU B N 1
ATOM 1380 C CA . LEU B 1 8 ? 11.89822 16.32443 46.60920 1.000 28.84533 8 LEU B CA 1
ATOM 1381 C C . LEU B 1 8 ? 10.92609 16.03823 45.46869 1.000 29.23767 8 LEU B C 1
ATOM 1382 O O . LEU B 1 8 ? 9.71242 16.22402 45.61658 1.000 41.44567 8 LEU B O 1
ATOM 1387 N N . LEU B 1 9 ? 11.45300 15.60816 44.33078 1.000 30.01128 9 LEU B N 1
ATOM 1388 C CA . LEU B 1 9 ? 10.65045 15.41666 43.13254 1.000 32.92922 9 LEU B CA 1
ATOM 1389 C C . LEU B 1 9 ? 10.69872 13.95716 42.70505 1.000 40.03114 9 LEU B C 1
ATOM 1390 O O . LEU B 1 9 ? 11.54765 13.18356 43.15000 1.000 44.79476 9 LEU B O 1
ATOM 1395 N N . ASN B 1 10 ? 9.78186 13.58326 41.81624 1.000 58.51647 10 ASN B N 1
ATOM 1396 C CA . ASN B 1 10 ? 9.76774 12.24286 41.24577 1.000 55.68892 10 ASN B CA 1
ATOM 1397 C C . ASN B 1 10 ? 10.69946 12.18953 40.04415 1.000 55.02476 10 ASN B C 1
ATOM 1398 O O . ASN B 1 10 ? 10.58652 13.00413 39.12306 1.000 58.65140 10 ASN B O 1
ATOM 1403 N N . GLU B 1 11 ? 11.59603 11.20803 40.04808 1.000 70.21197 11 GLU B N 1
ATOM 1404 C CA . GLU B 1 11 ? 12.67186 11.15715 39.06779 1.000 82.31994 11 GLU B CA 1
ATOM 1405 C C . GLU B 1 11 ? 12.14393 10.91938 37.65840 1.000 79.13029 11 GLU B C 1
ATOM 1406 O O . GLU B 1 11 ? 11.27012 10.07858 37.43439 1.000 82.14991 11 GLU B O 1
ATOM 1412 N N . GLU B 1 12 ? 12.68656 11.66923 36.70509 1.000 89.51904 12 GLU B N 1
ATOM 1413 C CA . GLU B 1 12 ? 12.55964 11.36842 35.28430 1.000 91.29498 12 GLU B CA 1
ATOM 1414 C C . GLU B 1 12 ? 13.89829 10.81283 34.81446 1.000 87.88916 12 GLU B C 1
ATOM 1415 O O . GLU B 1 12 ? 14.90921 11.52268 34.84461 1.000 86.46890 12 GLU B O 1
ATOM 1421 N N . GLU B 1 13 ? 13.91273 9.54540 34.40364 1.000 90.52075 13 GLU B N 1
ATOM 1422 C CA . GLU B 1 13 ? 15.15379 8.88064 34.01683 1.000 92.27444 13 GLU B CA 1
ATOM 1423 C C . GLU B 1 13 ? 15.41733 9.07705 32.52771 1.000 72.77176 13 GLU B C 1
ATOM 1424 O O . GLU B 1 13 ? 14.55389 8.79870 31.68853 1.000 62.64407 13 GLU B O 1
ATOM 1430 N N . THR B 1 14 ? 16.61383 9.57298 32.20585 1.000 70.42899 14 THR B N 1
ATOM 1431 C CA . THR B 1 14 ? 16.99980 9.82468 30.82224 1.000 73.06246 14 THR B CA 1
ATOM 1432 C C . THR B 1 14 ? 18.33830 9.17400 30.47901 1.000 69.71015 14 THR B C 1
ATOM 1433 O O . THR B 1 14 ? 18.95664 9.54588 29.47562 1.000 59.83505 14 THR B O 1
ATOM 1437 N N . LEU B 1 15 ? 18.78577 8.19557 31.27663 1.000 68.07158 15 LEU B N 1
ATOM 1438 C CA . LEU B 1 15 ? 20.14284 7.66570 31.13255 1.000 46.28660 15 LEU B CA 1
ATOM 1439 C C . LEU B 1 15 ? 20.36076 7.02658 29.76435 1.000 60.67820 15 LEU B C 1
ATOM 1440 O O . LEU B 1 15 ? 21.36782 7.29433 29.09785 1.000 40.49785 15 LEU B O 1
ATOM 1445 N N . ALA B 1 16 ? 19.43188 6.16793 29.33163 1.000 59.93284 16 ALA B N 1
ATOM 1446 C CA . ALA B 1 16 ? 19.58330 5.51318 28.03524 1.000 47.99983 16 ALA B CA 1
ATOM 1447 C C . ALA B 1 16 ? 19.60668 6.52245 26.89657 1.000 48.36544 16 ALA B C 1
ATOM 1448 O O . ALA B 1 16 ? 20.27467 6.29465 25.88138 1.000 46.22566 16 ALA B O 1
ATOM 1450 N N . LEU B 1 17 ? 18.88880 7.64025 27.04317 1.000 46.58062 17 LEU B N 1
ATOM 1451 C CA . LEU B 1 17 ? 18.92839 8.67739 26.01598 1.000 56.71401 17 LEU B CA 1
ATOM 1452 C C . LEU B 1 17 ? 20.24880 9.43697 26.05758 1.000 50.08728 17 LEU B C 1
ATOM 1453 O O . LEU B 1 17 ? 20.82869 9.74182 25.00686 1.000 45.97170 17 LEU B O 1
ATOM 1458 N N . GLU B 1 18 ? 20.73984 9.74293 27.26314 1.000 40.10123 18 GLU B N 1
ATOM 1459 C CA . GLU B 1 18 ? 22.04566 10.38488 27.40322 1.000 52.36041 18 GLU B CA 1
ATOM 1460 C C . GLU B 1 18 ? 23.14583 9.54727 26.76135 1.000 43.09140 18 GLU B C 1
ATOM 1461 O O . GLU B 1 18 ? 24.01545 10.08001 26.06327 1.000 33.90962 18 GLU B O 1
ATOM 1467 N N . GLN B 1 19 ? 23.13817 8.23239 27.01001 1.000 35.75044 19 GLN B N 1
ATOM 1468 C CA . GLN B 1 19 ? 24.15242 7.35914 26.42439 1.000 38.18162 19 GLN B CA 1
ATOM 1469 C C . GLN B 1 19 ? 24.02017 7.29294 24.90749 1.000 43.66940 19 GLN B C 1
ATOM 1470 O O . GLN B 1 19 ? 25.02475 7.19713 24.19493 1.000 34.82386 19 GLN B O 1
ATOM 1476 N N . ARG B 1 20 ? 22.79146 7.35157 24.40403 1.000 36.06052 20 ARG B N 1
ATOM 1477 C CA . ARG B 1 20 ? 22.56019 7.26819 22.97358 1.000 31.69093 20 ARG B CA 1
ATOM 1478 C C . ARG B 1 20 ? 23.11709 8.48999 22.24224 1.000 30.22997 20 ARG B C 1
ATOM 1479 O O . ARG B 1 20 ? 23.73470 8.35816 21.17936 1.000 29.93036 20 ARG B O 1
ATOM 1487 N N . LEU B 1 21 ? 22.91463 9.68534 22.79541 1.000 25.65978 21 LEU B N 1
ATOM 1488 C CA . LEU B 1 21 ? 23.51001 10.88454 22.21550 1.000 26.02502 21 LEU B CA 1
ATOM 1489 C C . LEU B 1 21 ? 25.02433 10.88495 22.38111 1.000 26.96716 21 LEU B C 1
ATOM 1490 O O . LEU B 1 21 ? 25.74912 11.35016 21.49216 1.000 25.63711 21 LEU B O 1
ATOM 1495 N N . ASP B 1 22 ? 25.51538 10.37991 23.51736 1.000 20.89814 22 ASP B N 1
ATOM 1496 C CA . ASP B 1 22 ? 26.95684 10.28699 23.73924 1.000 29.81966 22 ASP B CA 1
ATOM 1497 C C . ASP B 1 22 ? 27.60430 9.37827 22.70631 1.000 27.48860 22 ASP B C 1
ATOM 1498 O O . ASP B 1 22 ? 28.69977 9.66568 22.20924 1.000 25.61734 22 ASP B O 1
ATOM 1503 N N . THR B 1 23 ? 26.93907 8.27506 22.37410 1.000 24.95272 23 THR B N 1
ATOM 1504 C CA . THR B 1 23 ? 27.48002 7.35872 21.37474 1.000 28.25053 23 THR B CA 1
ATOM 1505 C C . THR B 1 23 ? 27.42654 7.97235 19.98006 1.000 22.63972 23 THR B C 1
ATOM 1506 O O . THR B 1 23 ? 28.40432 7.90424 19.22769 1.000 25.14447 23 THR B O 1
ATOM 1510 N N . ALA B 1 24 ? 26.31133 8.61215 19.63106 1.000 24.00731 24 ALA B N 1
ATOM 1511 C CA . ALA B 1 24 ? 26.24171 9.33348 18.36704 1.000 24.36080 24 ALA B CA 1
ATOM 1512 C C . ALA B 1 24 ? 27.34769 10.38428 18.25656 1.000 23.33600 24 ALA B C 1
ATOM 1513 O O . ALA B 1 24 ? 27.90378 10.59301 17.17108 1.000 20.77284 24 ALA B O 1
ATOM 1515 N N . ARG B 1 25 ? 27.68103 11.05790 19.36764 1.000 18.64795 25 ARG B N 1
ATOM 1516 C CA . ARG B 1 25 ? 28.76038 12.04773 19.34539 1.000 22.12567 25 ARG B CA 1
ATOM 1517 C C . ARG B 1 25 ? 30.11684 11.38213 19.10613 1.000 20.74292 25 ARG B C 1
ATOM 1518 O O . ARG B 1 25 ? 30.95306 11.91586 18.36068 1.000 20.78816 25 ARG B O 1
ATOM 1526 N N . LEU B 1 26 ? 30.34940 10.20809 19.71490 1.000 16.52583 26 LEU B N 1
ATOM 1527 C CA . LEU B 1 26 ? 31.57645 9.46736 19.43273 1.000 20.35376 26 LEU B CA 1
ATOM 1528 C C . LEU B 1 26 ? 31.66210 9.09332 17.95400 1.000 19.78901 26 LEU B C 1
ATOM 1529 O O . LEU B 1 26 ? 32.73685 9.16668 17.35347 1.000 22.93412 26 LEU B O 1
ATOM 1534 N N . ARG B 1 27 ? 30.54298 8.66413 17.36441 1.000 18.29763 27 ARG B N 1
ATOM 1535 C CA . ARG B 1 27 ? 30.52400 8.28278 15.95122 1.000 18.30957 27 ARG B CA 1
ATOM 1536 C C . ARG B 1 27 ? 30.85135 9.47609 15.06594 1.000 18.46614 27 ARG B C 1
ATOM 1537 O O . ARG B 1 27 ? 31.65969 9.37584 14.13842 1.000 19.25802 27 ARG B O 1
ATOM 1545 N N . ALA B 1 28 ? 30.20228 10.61398 15.32960 1.000 18.16716 28 ALA B N 1
ATOM 1546 C CA . ALA B 1 28 ? 30.46243 11.81865 14.55256 1.000 21.05827 28 ALA B CA 1
ATOM 1547 C C . ALA B 1 28 ? 31.90371 12.27229 14.71503 1.000 19.98310 28 ALA B C 1
ATOM 1548 O O . ALA B 1 28 ? 32.52150 12.74937 13.75883 1.000 18.28318 28 ALA B O 1
ATOM 1550 N N . ASP B 1 29 ? 32.45546 12.13350 15.92185 1.000 15.91477 29 ASP B N 1
ATOM 1551 C CA . ASP B 1 29 ? 33.85583 12.47332 16.14339 1.000 17.01282 29 ASP B CA 1
ATOM 1552 C C . ASP B 1 29 ? 34.76879 11.61331 15.28077 1.000 18.71918 29 ASP B C 1
ATOM 1553 O O . ASP B 1 29 ? 35.76034 12.10433 14.72379 1.000 13.71488 29 ASP B O 1
ATOM 1558 N N . ASP B 1 30 ? 34.46150 10.32086 15.16661 1.000 14.24122 30 ASP B N 1
ATOM 1559 C CA . ASP B 1 30 ? 35.32222 9.46931 14.35266 1.000 18.92774 30 ASP B CA 1
ATOM 1560 C C . ASP B 1 30 ? 35.13006 9.73120 12.86076 1.000 16.86102 30 ASP B C 1
ATOM 1561 O O . ASP B 1 30 ? 36.09035 9.61564 12.09331 1.000 14.77709 30 ASP B O 1
ATOM 1566 N N . ALA B 1 31 ? 33.91675 10.08702 12.42528 1.000 19.05764 31 ALA B N 1
ATOM 1567 C CA . ALA B 1 31 ? 33.75924 10.53768 11.04602 1.000 14.63150 31 ALA B CA 1
ATOM 1568 C C . ALA B 1 31 ? 34.65975 11.73737 10.78311 1.000 19.09248 31 ALA B C 1
ATOM 1569 O O . ALA B 1 31 ? 35.33091 11.80895 9.74453 1.000 19.85328 31 ALA B O 1
ATOM 1571 N N . LEU B 1 32 ? 34.72801 12.66472 11.74541 1.000 14.33912 32 LEU B N 1
ATOM 1572 C CA . LEU B 1 32 ? 35.59366 13.83138 11.61108 1.000 20.50140 32 LEU B CA 1
ATOM 1573 C C . LEU B 1 32 ? 37.06612 13.45244 11.66053 1.000 16.69952 32 LEU B C 1
ATOM 1574 O O . LEU B 1 32 ? 37.88834 14.10653 11.00369 1.000 19.42729 32 LEU B O 1
ATOM 1579 N N . ARG B 1 33 ? 37.42074 12.40407 12.41489 1.000 13.83964 33 ARG B N 1
ATOM 1580 C CA . ARG B 1 33 ? 38.80519 11.93044 12.41425 1.000 10.66458 33 ARG B CA 1
ATOM 1581 C C . ARG B 1 33 ? 39.21531 11.41484 11.03587 1.000 14.99512 33 ARG B C 1
ATOM 1582 O O . ARG B 1 33 ? 40.35164 11.62878 10.60401 1.000 20.34114 33 ARG B O 1
ATOM 1590 N N . PHE B 1 34 ? 38.30845 10.74194 10.32568 1.000 14.95779 34 PHE B N 1
ATOM 1591 C CA . PHE B 1 34 ? 38.60401 10.36914 8.94027 1.000 15.99953 34 PHE B CA 1
ATOM 1592 C C . PHE B 1 34 ? 38.74619 11.59159 8.03943 1.000 16.02515 34 PHE B C 1
ATOM 1593 O O . PHE B 1 34 ? 39.56883 11.59478 7.11456 1.000 15.89766 34 PHE B O 1
ATOM 1601 N N . LEU B 1 35 ? 37.93636 12.62618 8.26430 1.000 11.30335 35 LEU B N 1
ATOM 1602 C CA . LEU B 1 35 ? 38.10127 13.85456 7.49272 1.000 13.69879 35 LEU B CA 1
ATOM 1603 C C . LEU B 1 35 ? 39.45731 14.50280 7.76704 1.000 17.58157 35 LEU B C 1
ATOM 1604 O O . LEU B 1 35 ? 40.10061 15.03547 6.84861 1.000 17.58562 35 LEU B O 1
ATOM 1609 N N . ARG B 1 36 ? 39.91357 14.46523 9.02412 1.000 13.00643 36 ARG B N 1
ATOM 1610 C CA . ARG B 1 36 ? 41.23409 14.99272 9.36330 1.000 13.05216 36 ARG B CA 1
ATOM 1611 C C . ARG B 1 36 ? 42.36085 14.24149 8.65770 1.000 16.3522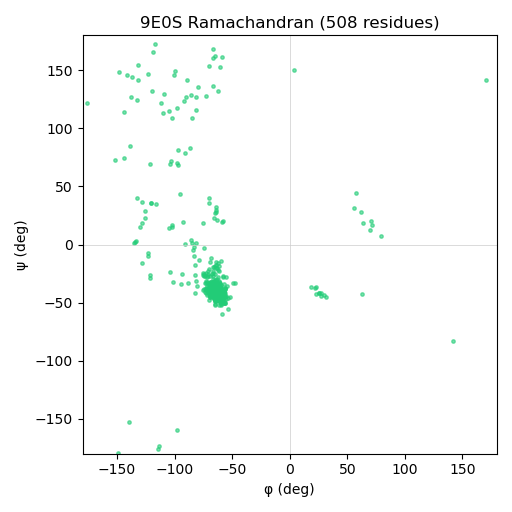3 36 ARG B C 1
ATOM 1612 O O . ARG B 1 36 ? 43.49073 14.74151 8.60944 1.000 12.83333 36 ARG B O 1
ATOM 1620 N N . LEU B 1 37 ? 42.07904 13.05881 8.11559 1.000 15.29906 37 LEU B N 1
ATOM 1621 C CA . LEU B 1 37 ? 43.03916 12.29089 7.33163 1.000 16.30175 37 LEU B CA 1
ATOM 1622 C C . LEU B 1 37 ? 42.74679 12.35150 5.83670 1.000 19.07820 37 LEU B C 1
ATOM 1623 O O . LEU B 1 37 ? 43.26611 11.52867 5.08080 1.000 15.21248 37 LEU B O 1
ATOM 1628 N N . GLY B 1 38 ? 41.89801 13.27722 5.40070 1.000 13.85057 38 GLY B N 1
ATOM 1629 C CA . GLY B 1 38 ? 41.56597 13.36236 3.99052 1.000 19.95889 38 GLY B CA 1
ATOM 1630 C C . GLY B 1 38 ? 40.69927 12.23830 3.47862 1.000 24.49887 38 GLY B C 1
ATOM 1631 O O . GLY B 1 38 ? 40.61485 12.03757 2.26398 1.000 18.66784 38 GLY B O 1
ATOM 1632 N N . GLU B 1 39 ? 40.04082 11.49895 4.36960 1.000 16.73458 39 GLU B N 1
ATOM 1633 C CA . GLU B 1 39 ? 39.20240 10.37076 3.97138 1.000 18.00517 39 GLU B CA 1
ATOM 1634 C C . GLU B 1 39 ? 37.72863 10.75930 4.02858 1.000 17.50609 39 GLU B C 1
ATOM 1635 O O . GLU B 1 39 ? 36.96945 10.30303 4.87857 1.000 14.44740 39 GLU B O 1
ATOM 1641 N N . ALA B 1 40 ? 37.31950 11.59468 3.06622 1.000 16.92462 40 ALA B N 1
ATOM 1642 C CA . ALA B 1 40 ? 35.94490 12.08179 3.08523 1.000 18.15536 40 ALA B CA 1
ATOM 1643 C C . ALA B 1 40 ? 34.94799 10.97995 2.75551 1.000 18.58466 40 ALA B C 1
ATOM 1644 O O . ALA B 1 40 ? 33.82747 10.98208 3.27919 1.000 20.17649 40 ALA B O 1
ATOM 1646 N N . GLU B 1 41 ? 35.32060 10.03439 1.89386 1.000 19.63884 41 GLU B N 1
ATOM 1647 C CA . GLU B 1 41 ? 34.39566 8.95181 1.57115 1.000 22.75332 41 GLU B CA 1
ATOM 1648 C C . GLU B 1 41 ? 33.97099 8.20805 2.82565 1.000 22.48192 41 GLU B C 1
ATOM 1649 O O . GLU B 1 41 ? 32.77703 8.00139 3.07096 1.000 20.87841 41 GLU B O 1
ATOM 1655 N N . GLU B 1 42 ? 34.94078 7.79335 3.63698 1.000 17.49183 42 GLU B N 1
ATOM 1656 C CA . GLU B 1 42 ? 34.59506 7.02636 4.82651 1.000 22.81783 42 GLU B CA 1
ATOM 1657 C C . GLU B 1 42 ? 33.91634 7.91062 5.86898 1.000 21.24239 42 GLU B C 1
ATOM 1658 O O . GLU B 1 42 ? 32.94462 7.49069 6.50323 1.000 20.01012 42 GLU B O 1
ATOM 1664 N N . ALA B 1 43 ? 34.40648 9.14168 6.04456 1.000 16.98465 43 ALA B N 1
ATOM 1665 C CA . ALA B 1 43 ? 33.73422 10.09377 6.92603 1.000 19.35873 43 ALA B CA 1
ATOM 1666 C C . ALA B 1 43 ? 32.26045 10.21848 6.56922 1.000 23.01464 43 ALA B C 1
ATOM 1667 O O . ALA B 1 43 ? 31.38997 10.18204 7.44671 1.000 19.62518 43 ALA B O 1
ATOM 1669 N N . GLY B 1 44 ? 31.96357 10.33579 5.27387 1.000 17.52078 44 GLY B N 1
ATOM 1670 C CA . GLY B 1 44 ? 30.58263 10.48704 4.85383 1.000 19.97440 44 GLY B CA 1
ATOM 1671 C C . GLY B 1 44 ? 29.75362 9.23827 5.07942 1.000 24.87880 44 GLY B C 1
ATOM 1672 O O . GLY B 1 44 ? 28.57951 9.32431 5.44954 1.000 23.93951 44 GLY B O 1
ATOM 1673 N N . ARG B 1 45 ? 30.34994 8.05903 4.88154 1.000 22.68349 45 ARG B N 1
ATOM 1674 C CA . ARG B 1 45 ? 29.58981 6.83087 5.10140 1.000 24.23802 45 ARG B CA 1
ATOM 1675 C C . ARG B 1 45 ? 29.22241 6.67179 6.57339 1.000 22.46363 45 ARG B C 1
ATOM 1676 O O . ARG B 1 45 ? 28.08778 6.31010 6.90163 1.000 27.07063 45 ARG B O 1
ATOM 1684 N N . ILE B 1 46 ? 30.16771 6.94201 7.46955 1.000 19.16520 46 ILE B N 1
ATOM 1685 C CA . ILE B 1 46 ? 29.87505 6.89792 8.89860 1.000 20.41394 46 ILE B CA 1
ATOM 1686 C C . ILE B 1 46 ? 28.78487 7.89514 9.25438 1.000 21.27868 46 ILE B C 1
ATOM 1687 O O . ILE B 1 46 ? 27.86471 7.58266 10.01849 1.000 24.51463 46 ILE B O 1
ATOM 1692 N N . ALA B 1 47 ? 28.86543 9.10671 8.70153 1.000 26.67547 47 ALA B N 1
ATOM 1693 C CA . ALA B 1 47 ? 27.88386 10.12979 9.03986 1.000 23.91966 47 ALA B CA 1
ATOM 1694 C C . ALA B 1 47 ? 26.49023 9.72128 8.59434 1.000 28.41503 47 ALA B C 1
ATOM 1695 O O . ALA B 1 47 ? 25.51572 9.93827 9.32101 1.000 23.37772 47 ALA B O 1
ATOM 1697 N N . LYS B 1 48 ? 26.37653 9.12712 7.40034 1.000 23.75788 48 LYS B N 1
ATOM 1698 C CA . LYS B 1 48 ? 25.07163 8.71036 6.89985 1.000 28.42727 48 LYS B CA 1
ATOM 1699 C C . LYS B 1 48 ? 24.45145 7.65505 7.80442 1.000 26.99554 48 LYS B C 1
ATOM 1700 O O . LYS B 1 48 ? 23.26223 7.72562 8.12512 1.000 24.43664 48 LYS B O 1
ATOM 1706 N N . GLU B 1 49 ? 25.24582 6.66898 8.22799 1.000 24.64595 49 GLU B N 1
ATOM 1707 C CA . GLU B 1 49 ? 24.71864 5.62738 9.09751 1.000 24.32577 49 GLU B CA 1
ATOM 1708 C C . GLU B 1 49 ? 24.36784 6.18012 10.46910 1.000 33.89903 49 GLU B C 1
ATOM 1709 O O . GLU B 1 49 ? 23.38467 5.74782 11.08093 1.000 24.65673 49 GLU B O 1
ATOM 1715 N N . THR B 1 50 ? 25.16892 7.12071 10.97857 1.000 19.86281 50 THR B N 1
ATOM 1716 C CA . THR B 1 50 ? 24.86638 7.69720 12.28014 1.000 19.46560 50 THR B CA 1
ATOM 1717 C C . THR B 1 50 ? 23.56952 8.48994 12.22369 1.000 22.62192 50 THR B C 1
ATOM 1718 O O . THR B 1 50 ? 22.71752 8.35996 13.10695 1.000 26.65359 50 THR B O 1
ATOM 1722 N N . SER B 1 51 ? 23.40566 9.32226 11.19105 1.000 20.43295 51 SER B N 1
ATOM 1723 C CA . SER B 1 51 ? 22.15121 10.05357 11.01460 1.000 24.80361 51 SER B CA 1
ATOM 1724 C C . SER B 1 51 ? 20.97484 9.09615 10.92920 1.000 30.26422 51 SER B C 1
ATOM 1725 O O . SER B 1 51 ? 19.93320 9.31616 11.55526 1.000 37.64556 51 SER B O 1
ATOM 1728 N N . THR B 1 52 ? 21.12322 8.02895 10.14526 1.000 30.12699 52 THR B N 1
ATOM 1729 C CA . THR B 1 52 ? 20.05442 7.04482 10.02359 1.000 31.92176 52 THR B CA 1
ATOM 1730 C C . THR B 1 52 ? 19.70226 6.45215 11.38265 1.000 38.14023 52 THR B C 1
ATOM 1731 O O . THR B 1 52 ? 18.52557 6.38067 11.75370 1.000 33.44342 52 THR B O 1
ATOM 1735 N N . GLN B 1 53 ? 20.72013 6.04629 12.15316 1.000 29.92910 53 GLN B N 1
ATOM 1736 C CA . GLN B 1 53 ? 20.46985 5.44033 13.45664 1.000 31.68604 53 GLN B CA 1
ATOM 1737 C C . GLN B 1 53 ? 19.86739 6.44821 14.43011 1.000 39.07014 53 GLN B C 1
ATOM 1738 O O . GLN B 1 53 ? 18.98789 6.10256 15.22594 1.000 45.62255 53 GLN B O 1
ATOM 1744 N N . LEU B 1 54 ? 20.32586 7.69922 14.37927 1.000 33.28499 54 LEU B N 1
ATOM 1745 C CA . LEU B 1 54 ? 19.79627 8.72561 15.27360 1.000 39.27977 54 LEU B CA 1
ATOM 1746 C C . LEU B 1 54 ? 18.32268 9.01003 14.98517 1.000 42.18611 54 LEU B C 1
ATOM 1747 O O . LEU B 1 54 ? 17.52602 9.20840 15.91136 1.000 40.20389 54 LEU B O 1
ATOM 1752 N N . ARG B 1 55 ? 17.93668 9.02916 13.70828 1.000 36.34489 55 ARG B N 1
ATOM 1753 C CA . ARG B 1 55 ? 16.53137 9.25142 13.37525 1.000 48.30647 55 ARG B CA 1
ATOM 1754 C C . ARG B 1 55 ? 15.66834 8.06350 13.78274 1.000 52.06170 55 ARG B C 1
ATOM 1755 O O . ARG B 1 55 ? 14.59718 8.24339 14.37317 1.000 68.05403 55 ARG B O 1
ATOM 1763 N N . ALA B 1 56 ? 16.12365 6.84302 13.48302 1.000 50.89089 56 ALA B N 1
ATOM 1764 C CA . ALA B 1 56 ? 15.30517 5.65588 13.71718 1.000 50.28260 56 ALA B CA 1
ATOM 1765 C C . ALA B 1 56 ? 14.98894 5.47149 15.19657 1.000 64.00010 56 ALA B C 1
ATOM 1766 O O . ALA B 1 56 ? 13.85523 5.13422 15.55895 1.000 71.65988 56 ALA B O 1
ATOM 1768 N N . GLU B 1 57 ? 15.97459 5.68444 16.06554 1.000 57.52462 57 GLU B N 1
ATOM 1769 C CA . GLU B 1 57 ? 15.77306 5.51148 17.49773 1.000 54.94171 57 GLU B CA 1
ATOM 1770 C C . GLU B 1 57 ? 15.17448 6.74200 18.17281 1.000 71.87874 57 GLU B C 1
ATOM 1771 O O . GLU B 1 57 ? 14.88099 6.68480 19.37240 1.000 70.32348 57 GLU B O 1
ATOM 1777 N N . GLY B 1 58 ? 14.98744 7.84224 17.44704 1.000 68.76835 58 GLY B N 1
ATOM 1778 C CA . GLY B 1 58 ? 14.45341 9.06096 18.03291 1.000 64.20992 58 GLY B CA 1
ATOM 1779 C C . GLY B 1 58 ? 13.11702 9.49247 17.45532 1.000 71.07955 58 GLY B C 1
ATOM 1780 O O . GLY B 1 58 ? 12.05917 9.17027 18.00020 1.000 71.25738 58 GLY B O 1
ATOM 1781 N N . GLU B 1 66 ? 8.31220 18.08743 22.74751 1.000 60.55192 66 GLU B N 1
ATOM 1782 C CA . GLU B 1 66 ? 8.07885 18.32027 24.16811 1.000 76.06015 66 GLU B CA 1
ATOM 1783 C C . GLU B 1 66 ? 8.28860 19.78850 24.55589 1.000 81.14793 66 GLU B C 1
ATOM 1784 O O . GLU B 1 66 ? 7.33037 20.56078 24.66041 1.000 70.14788 66 GLU B O 1
ATOM 1790 N N . VAL B 1 67 ? 9.54593 20.16047 24.79098 1.000 71.76866 67 VAL B N 1
ATOM 1791 C CA . VAL B 1 67 ? 9.93347 21.54084 25.06557 1.000 75.83135 67 VAL B CA 1
ATOM 1792 C C . VAL B 1 67 ? 11.13756 21.86969 24.19661 1.000 62.84828 67 VAL B C 1
ATOM 1793 O O . VAL B 1 67 ? 12.15930 21.17310 24.25322 1.000 72.57872 67 VAL B O 1
ATOM 1797 N N . ALA B 1 68 ? 11.02547 22.89386 23.42389 1.000 66.04080 68 ALA B N 1
ATOM 1798 C CA . ALA B 1 68 ? 12.17974 23.19227 22.60207 1.000 53.91547 68 ALA B CA 1
ATOM 1799 C C . ALA B 1 68 ? 12.99851 24.31928 23.22166 1.000 51.44751 68 ALA B C 1
ATOM 1800 O O . ALA B 1 68 ? 12.45471 25.18904 23.90795 1.000 52.20880 68 ALA B O 1
ATOM 1802 N N . PRO B 1 69 ? 14.30984 24.32244 23.00869 1.000 39.34038 69 PRO B N 1
ATOM 1803 C CA . PRO B 1 69 ? 15.13035 25.44711 23.46419 1.000 30.19054 69 PRO B CA 1
ATOM 1804 C C . PRO B 1 69 ? 14.78949 26.70910 22.69271 1.000 27.18759 69 PRO B C 1
ATOM 1805 O O . PRO B 1 69 ? 14.11865 26.68749 21.66141 1.000 33.03442 69 PRO B O 1
ATOM 1809 N N . ALA B 1 70 ? 15.29712 27.82264 23.20052 1.000 36.56618 70 ALA B N 1
ATOM 1810 C CA . ALA B 1 70 ? 15.18122 29.08289 22.49021 1.000 34.46974 70 ALA B CA 1
ATOM 1811 C C . ALA B 1 70 ? 16.06704 29.06907 21.24737 1.000 35.37496 70 ALA B C 1
ATOM 1812 O O . ALA B 1 70 ? 17.07591 28.36229 21.18591 1.000 35.74960 70 ALA B O 1
ATOM 1814 N N . ALA B 1 71 ? 15.67309 29.86240 20.24764 1.000 34.08823 71 ALA B N 1
ATOM 1815 C CA . ALA B 1 71 ? 16.42897 29.93139 19.00078 1.000 26.92749 71 ALA B CA 1
ATOM 1816 C C . ALA B 1 71 ? 17.89493 30.26727 19.24493 1.000 28.42302 71 ALA B C 1
ATOM 1817 O O . ALA B 1 71 ? 18.78065 29.75896 18.54705 1.000 28.86430 71 ALA B O 1
ATOM 1819 N N . SER B 1 72 ? 18.17794 31.10837 20.23936 1.000 34.16160 72 SER B N 1
ATOM 1820 C CA . SER B 1 72 ? 19.56654 31.47146 20.50949 1.000 24.71709 72 SER B CA 1
ATOM 1821 C C . SER B 1 72 ? 20.37317 30.26147 20.96646 1.000 30.45791 72 SER B C 1
ATOM 1822 O O . SER B 1 72 ? 21.54735 30.11821 20.60034 1.000 28.58290 72 SER B O 1
ATOM 1825 N N . VAL B 1 73 ? 19.75589 29.38024 21.76669 1.000 22.38477 73 VAL B N 1
ATOM 1826 C CA . VAL B 1 73 ? 20.41373 28.15078 22.19970 1.000 23.88646 73 VAL B CA 1
ATOM 1827 C C . VAL B 1 73 ? 20.64278 27.21196 21.01186 1.000 22.88533 73 VAL B C 1
ATOM 1828 O O . VAL B 1 73 ? 21.68395 26.54999 20.92170 1.000 22.02276 73 VAL B O 1
ATOM 1832 N N . GLU B 1 74 ? 19.66644 27.10712 20.10501 1.000 24.84303 74 GLU B N 1
ATOM 1833 C CA . GLU B 1 74 ? 19.85605 26.28257 18.90847 1.000 22.05287 74 GLU B CA 1
ATOM 1834 C C . GLU B 1 74 ? 21.05936 26.75091 18.10886 1.000 22.81136 74 GLU B C 1
ATOM 1835 O O . GLU B 1 74 ? 21.86565 25.93526 17.64496 1.000 23.10655 74 GLU B O 1
ATOM 1849 N N . THR B 1 76 ? 23.68139 28.65255 19.17274 1.000 16.24610 76 THR B N 1
ATOM 1850 C CA . THR B 1 76 ? 24.90481 28.38141 19.92959 1.000 13.79317 76 THR B CA 1
ATOM 1851 C C . THR B 1 76 ? 25.41059 26.96929 19.65518 1.000 18.67356 76 THR B C 1
ATOM 1852 O O . THR B 1 76 ? 26.60664 26.75653 19.41091 1.000 19.60762 76 THR B O 1
ATOM 1856 N N . GLY B 1 77 ? 24.50350 25.98952 19.67668 1.000 17.62286 77 GLY B N 1
ATOM 1857 C CA . GLY B 1 77 ? 24.90913 24.61567 19.42744 1.000 20.28749 77 GLY B CA 1
ATOM 1858 C C . GLY B 1 77 ? 25.35664 24.39241 17.99256 1.000 20.47045 77 GLY B C 1
ATOM 1859 O O . GLY B 1 77 ? 26.35134 23.70782 17.74221 1.000 17.89628 77 GLY B O 1
ATOM 1860 N N . ARG B 1 78 ? 24.63783 24.98089 17.02867 1.000 14.91063 78 ARG B N 1
ATOM 1861 C CA . ARG B 1 78 ? 25.00343 24.79105 15.63175 1.000 16.13164 78 ARG B CA 1
ATOM 1862 C C . ARG B 1 78 ? 26.32506 25.47146 15.30086 1.000 19.28629 78 ARG B C 1
ATOM 1863 O O . ARG B 1 78 ? 27.09756 24.94960 14.48226 1.000 17.13150 78 ARG B O 1
ATOM 1871 N N . LEU B 1 79 ? 26.60494 26.62439 15.92444 1.000 16.64694 79 LEU B N 1
ATOM 1872 C CA . LEU B 1 79 ? 27.92142 27.24456 15.79322 1.000 16.82191 79 LEU B CA 1
ATOM 1873 C C . LEU B 1 79 ? 29.02425 26.29172 16.23471 1.000 15.99027 79 LEU B C 1
ATOM 1874 O O . LEU B 1 79 ? 30.07850 26.21722 15.60058 1.000 14.89352 79 LEU B O 1
ATOM 1879 N N . ASP B 1 80 ? 28.79274 25.55324 17.32338 1.000 15.77585 80 ASP B N 1
ATOM 1880 C CA . ASP B 1 80 ? 29.78173 24.59815 17.81145 1.000 15.40208 80 ASP B CA 1
ATOM 1881 C C . ASP B 1 80 ? 29.97489 23.44977 16.82092 1.000 17.33035 80 ASP B C 1
ATOM 1882 O O . ASP B 1 80 ? 31.10715 23.01606 16.56916 1.000 16.47454 80 ASP B O 1
ATOM 1887 N N . GLY B 1 81 ? 28.87823 22.95302 16.24795 1.000 14.54331 81 GLY B N 1
ATOM 1888 C CA . GLY B 1 81 ? 28.97976 21.92555 15.22560 1.000 20.02719 81 GLY B CA 1
ATOM 1889 C C . GLY B 1 81 ? 29.74364 22.38634 13.99636 1.000 15.09103 81 GLY B C 1
ATOM 1890 O O . GLY B 1 81 ? 30.57485 21.65364 13.46676 1.000 15.45125 81 GLY B O 1
ATOM 1891 N N . LEU B 1 82 ? 29.48595 23.61108 13.53770 1.000 14.25638 82 LEU B N 1
ATOM 1892 C CA . LEU B 1 82 ? 30.25400 24.13608 12.41917 1.000 19.14773 82 LEU B CA 1
ATOM 1893 C C . LEU B 1 82 ? 31.72320 24.26692 12.79549 1.000 12.61730 82 LEU B C 1
ATOM 1894 O O . LEU B 1 82 ? 32.60744 23.95695 11.99036 1.000 13.00309 82 LEU B O 1
ATOM 1899 N N . GLY B 1 83 ? 32.00508 24.70679 14.01833 1.000 15.96573 83 GLY B N 1
ATOM 1900 C CA . GLY B 1 83 ? 33.39131 24.77550 14.45785 1.000 14.70681 83 GLY B CA 1
ATOM 1901 C C . GLY B 1 83 ? 34.09514 23.43264 14.39271 1.000 17.13017 83 GLY B C 1
ATOM 1902 O O . GLY B 1 83 ? 35.24888 23.34556 13.95734 1.000 17.37353 83 GLY B O 1
ATOM 1903 N N . ARG B 1 84 ? 33.40962 22.36538 14.81740 1.000 14.97906 84 ARG B N 1
ATOM 1904 C CA . ARG B 1 84 ? 34.00052 21.03031 14.74161 1.000 15.84845 84 ARG B CA 1
ATOM 1905 C C . ARG B 1 84 ? 34.29514 20.64037 13.30003 1.000 13.06113 84 ARG B C 1
ATOM 1906 O O . ARG B 1 84 ? 35.34378 20.04585 13.00709 1.000 14.27648 84 ARG B O 1
ATOM 1914 N N . LEU B 1 85 ? 33.36830 20.93824 12.38901 1.000 12.80307 85 LEU B N 1
ATOM 1915 C CA . LEU B 1 85 ? 33.58012 20.58052 10.98909 1.000 13.33331 85 LEU B CA 1
ATOM 1916 C C . LEU B 1 85 ? 34.74257 21.36437 10.39815 1.000 14.01009 85 LEU B C 1
ATOM 1917 O O . LEU B 1 85 ? 35.59502 20.79891 9.69470 1.000 17.49493 85 LEU B O 1
ATOM 1922 N N . LEU B 1 86 ? 34.79131 22.67870 10.66380 1.000 14.21933 86 LEU B N 1
ATOM 1923 C CA . LEU B 1 86 ? 35.86198 23.51231 10.11849 1.000 15.01471 86 LEU B CA 1
ATOM 1924 C C . LEU B 1 86 ? 37.22963 23.07012 10.63763 1.000 14.65927 86 LEU B C 1
ATOM 1925 O O . LEU B 1 86 ? 38.21385 23.03926 9.88359 1.000 16.99027 86 LEU B O 1
ATOM 1930 N N . ASP B 1 87 ? 37.31106 22.73737 11.92600 1.000 13.91627 87 ASP B N 1
ATOM 1931 C CA . ASP B 1 87 ? 38.58297 22.32202 12.51805 1.000 16.63034 87 ASP B CA 1
ATOM 1932 C C . ASP B 1 87 ? 39.05813 21.00344 11.92154 1.000 16.38900 87 ASP B C 1
ATOM 1933 O O . ASP B 1 87 ? 40.25459 20.83142 11.66520 1.000 17.10844 87 ASP B O 1
ATOM 1938 N N . ALA B 1 88 ? 38.14010 20.05431 11.71128 1.000 11.66348 88 ALA B N 1
ATOM 1939 C CA . ALA B 1 88 ? 38.52045 18.80544 11.05949 1.000 15.06670 88 ALA B CA 1
ATOM 1940 C C . ALA B 1 88 ? 38.95705 19.05354 9.62045 1.000 21.74353 88 ALA B C 1
ATOM 1941 O O . ALA B 1 88 ? 40.01362 18.57437 9.19396 1.000 13.19369 88 ALA B O 1
ATOM 1943 N N . ALA B 1 89 ? 38.15559 19.81276 8.86120 1.000 16.35308 89 ALA B N 1
ATOM 1944 C CA . ALA B 1 89 ? 38.49860 20.13483 7.47986 1.000 15.90873 89 ALA B CA 1
ATOM 1945 C C . ALA B 1 89 ? 39.85838 20.81604 7.38063 1.000 21.61033 89 ALA B C 1
ATOM 1946 O O . ALA B 1 89 ? 40.62584 20.55359 6.44172 1.000 18.47341 89 ALA B O 1
ATOM 1948 N N . SER B 1 90 ? 40.17578 21.69406 8.33810 1.000 13.42400 90 SER B N 1
ATOM 1949 C CA . SER B 1 90 ? 41.42915 22.44374 8.27654 1.000 17.25251 90 SER B CA 1
ATOM 1950 C C . SER B 1 90 ? 42.63221 21.53256 8.47051 1.000 19.22981 90 SER B C 1
ATOM 1951 O O . SER B 1 90 ? 43.66829 21.71717 7.82133 1.000 20.88601 90 SER B O 1
ATOM 1954 N N . VAL B 1 91 ? 42.52234 20.54246 9.35226 1.000 15.16824 91 VAL B N 1
ATOM 1955 C CA . VAL B 1 91 ? 43.63167 19.60457 9.49712 1.000 15.76864 91 VAL B CA 1
ATOM 1956 C C . VAL B 1 91 ? 43.75361 18.72946 8.25474 1.000 15.71364 91 VAL B C 1
ATOM 1957 O O . VAL B 1 91 ? 44.85219 18.50500 7.73887 1.000 16.31412 91 VAL B O 1
ATOM 1961 N N . GLY B 1 92 ? 42.62941 18.21473 7.75278 1.000 14.71302 92 GLY B N 1
ATOM 1962 C CA . GLY B 1 92 ? 42.69272 17.24254 6.67860 1.000 16.98770 92 GLY B CA 1
ATOM 1963 C C . GLY B 1 92 ? 43.08578 17.81389 5.32829 1.000 21.31012 92 GLY B C 1
ATOM 1964 O O . GLY B 1 92 ? 43.61587 17.07033 4.49563 1.000 15.12204 92 GLY B O 1
ATOM 1965 N N . TYR B 1 93 ? 42.85294 19.11892 5.10085 1.000 19.67075 93 TYR B N 1
ATOM 1966 C CA . TYR B 1 93 ? 42.96518 19.71940 3.77415 1.000 19.24127 93 TYR B CA 1
ATOM 1967 C C . TYR B 1 93 ? 43.72166 21.03805 3.76089 1.000 20.55885 93 TYR B C 1
ATOM 1968 O O . TYR B 1 93 ? 43.84554 21.64832 2.69140 1.000 20.41444 93 TYR B O 1
ATOM 1977 N N . GLY B 1 94 ? 44.23769 21.48515 4.90631 1.000 18.78749 94 GLY B N 1
ATOM 1978 C CA . GLY B 1 94 ? 44.97279 22.73477 4.98976 1.000 19.40697 94 GLY B CA 1
ATOM 1979 C C . GLY B 1 94 ? 46.28278 22.72642 4.23200 1.000 26.08050 94 GLY B C 1
ATOM 1980 O O . GLY B 1 94 ? 46.81715 23.79642 3.92073 1.000 22.53517 94 GLY B O 1
ATOM 1981 N N . ALA B 1 95 ? 46.81792 21.54577 3.92381 1.000 20.62712 95 ALA B N 1
ATOM 1982 C CA . ALA B 1 95 ? 48.05105 21.51848 3.15120 1.000 26.07539 95 ALA B CA 1
ATOM 1983 C C . ALA B 1 95 ? 47.82070 22.03847 1.73466 1.000 33.80809 95 ALA B C 1
ATOM 1984 O O . ALA B 1 95 ? 48.72298 22.63340 1.13972 1.000 31.73013 95 ALA B O 1
ATOM 1986 N N . GLN B 1 96 ? 46.61730 21.86234 1.19663 1.000 27.49789 96 GLN B N 1
ATOM 1987 C CA . GLN B 1 96 ? 46.33955 22.17452 -0.19777 1.000 35.99839 96 GLN B CA 1
ATOM 1988 C C . GLN B 1 96 ? 45.23893 23.20337 -0.40268 1.000 39.02664 96 GLN B C 1
ATOM 1989 O O . GLN B 1 96 ? 45.27672 23.92503 -1.40119 1.000 26.56337 96 GLN B O 1
ATOM 1995 N N . SER B 1 97 ? 44.26742 23.29635 0.50657 1.000 17.63369 97 SER B N 1
ATOM 1996 C CA . SER B 1 97 ? 43.03014 24.02688 0.25842 1.000 18.24824 97 SER B CA 1
ATOM 1997 C C . SER B 1 97 ? 42.85102 25.21915 1.18689 1.000 14.95019 97 SER B C 1
ATOM 1998 O O . SER B 1 97 ? 41.71974 25.55679 1.55150 1.000 16.74219 97 SER B O 1
ATOM 2001 N N . ARG B 1 98 ? 43.93549 25.90351 1.55044 1.000 18.66395 98 ARG B N 1
ATOM 2002 C CA . ARG B 1 98 ? 43.77753 27.01507 2.48744 1.000 17.55048 98 ARG B CA 1
ATOM 2003 C C . ARG B 1 98 ? 42.91808 28.13118 1.91514 1.000 23.16412 98 ARG B C 1
ATOM 2004 O O . ARG B 1 98 ? 42.24176 28.82905 2.67424 1.000 17.68949 98 ARG B O 1
ATOM 2012 N N . GLY B 1 99 ? 42.92046 28.31220 0.58997 1.000 23.70032 99 GLY B N 1
ATOM 2013 C CA . GLY B 1 99 ? 42.07913 29.34384 -0.00416 1.000 22.33232 99 GLY B CA 1
ATOM 2014 C C . GLY B 1 99 ? 40.61106 29.12245 0.29284 1.000 25.20155 99 GLY B C 1
ATOM 2015 O O . GLY B 1 99 ? 39.90962 30.02474 0.75827 1.000 21.31611 99 GLY B O 1
ATOM 2016 N N . VAL B 1 100 ? 40.13283 27.90675 0.04218 1.000 16.13314 100 VAL B N 1
ATOM 2017 C CA . VAL B 1 100 ? 38.73454 27.58963 0.28458 1.000 15.69081 100 VAL B CA 1
ATOM 2018 C C . VAL B 1 100 ? 38.43355 27.57243 1.78181 1.000 19.81261 100 VAL B C 1
ATOM 2019 O O . VAL B 1 100 ? 37.38482 28.05513 2.22027 1.000 17.67358 100 VAL B O 1
ATOM 2023 N N . LEU B 1 101 ? 39.34249 27.01523 2.58603 1.000 18.85215 101 LEU B N 1
ATOM 2024 C CA . LEU B 1 101 ? 39.12737 26.94811 4.03435 1.000 19.72819 101 LEU B CA 1
ATOM 2025 C C . LEU B 1 101 ? 39.00903 28.33806 4.64232 1.000 14.66646 101 LEU B C 1
ATOM 2026 O O . LEU B 1 101 ? 38.18169 28.56881 5.53484 1.000 16.03079 101 LEU B O 1
ATOM 2031 N N . ARG B 1 102 ? 39.82197 29.28455 4.16380 1.000 15.35505 102 ARG B N 1
ATOM 2032 C CA . ARG B 1 102 ? 39.70655 30.65834 4.64304 1.000 25.42221 102 ARG B CA 1
ATOM 2033 C C . ARG B 1 102 ? 38.33017 31.24334 4.34331 1.000 19.23080 102 ARG B C 1
ATOM 2034 O O . ARG B 1 102 ? 37.75460 31.94788 5.17894 1.000 14.45903 102 ARG B O 1
ATOM 2042 N N . GLN B 1 103 ? 37.80172 30.98296 3.14598 1.000 20.54257 103 GLN B N 1
ATOM 2043 C CA . GLN B 1 103 ? 36.44737 31.41696 2.82145 1.000 17.39279 103 GLN B CA 1
ATOM 2044 C C . GLN B 1 103 ? 35.43831 30.82509 3.78586 1.000 18.14736 103 GLN B C 1
ATOM 2045 O O . GLN B 1 103 ? 34.48904 31.50368 4.19635 1.000 16.15616 103 GLN B O 1
ATOM 2051 N N . ALA B 1 104 ? 35.57871 29.53488 4.09369 1.000 14.28432 104 ALA B N 1
ATOM 2052 C CA . ALA B 1 104 ? 34.61090 28.89498 4.98052 1.000 17.10024 104 ALA B CA 1
ATOM 2053 C C . ALA B 1 104 ? 34.67511 29.49945 6.37658 1.000 16.03726 104 ALA B C 1
ATOM 2054 O O . ALA B 1 104 ? 33.63256 29.71559 7.02034 1.000 15.76090 104 ALA B O 1
ATOM 2056 N N . VAL B 1 105 ? 35.88572 29.79620 6.85684 1.000 14.62357 105 VAL B N 1
ATOM 2057 C CA . VAL B 1 105 ? 36.01549 30.42309 8.17207 1.000 15.15074 105 VAL B CA 1
ATOM 2058 C C . VAL B 1 105 ? 35.46770 31.84992 8.14763 1.000 20.39535 105 VAL B C 1
ATOM 2059 O O . VAL B 1 105 ? 34.82310 32.29172 9.10036 1.000 15.74062 105 VAL B O 1
ATOM 2063 N N . GLU B 1 106 ? 35.71847 32.59893 7.07045 1.000 14.98369 106 GLU B N 1
ATOM 2064 C CA . GLU B 1 106 ? 35.13153 33.93484 6.96557 1.000 12.26063 106 GLU B CA 1
ATOM 2065 C C . GLU B 1 106 ? 33.61488 33.88570 7.07464 1.000 14.48274 106 GLU B C 1
ATOM 2066 O O . GLU B 1 106 ? 33.00388 34.75188 7.71179 1.000 19.60535 106 GLU B O 1
ATOM 2072 N N . LYS B 1 107 ? 32.97883 32.90001 6.43456 1.000 14.74045 107 LYS B N 1
ATOM 2073 C CA . LYS B 1 107 ? 31.52438 32.78075 6.54972 1.000 14.30013 107 LYS B CA 1
ATOM 2074 C C . LYS B 1 107 ? 31.09987 32.48961 7.98787 1.000 22.79886 107 LYS B C 1
ATOM 2075 O O . LYS B 1 107 ? 30.07024 32.98680 8.46051 1.000 17.00706 107 LYS B O 1
ATOM 2081 N N . ARG B 1 108 ? 31.86277 31.66621 8.69077 1.000 14.07104 108 ARG B N 1
ATOM 2082 C CA . ARG B 1 108 ? 31.53490 31.40329 10.08526 1.000 18.72963 108 ARG B CA 1
ATOM 2083 C C . ARG B 1 108 ? 31.67239 32.66816 10.93249 1.000 13.01622 108 ARG B C 1
ATOM 2084 O O . ARG B 1 108 ? 30.89779 32.87501 11.87506 1.000 17.34565 108 ARG B O 1
ATOM 2092 N N . VAL B 1 109 ? 32.62318 33.54187 10.59368 1.000 17.49886 109 VAL B N 1
ATOM 2093 C CA . VAL B 1 109 ? 32.72439 34.82643 11.28813 1.000 19.61498 109 VAL B CA 1
ATOM 2094 C C . VAL B 1 109 ? 31.46387 35.66452 11.05326 1.000 21.24615 109 VAL B C 1
ATOM 2095 O O . VAL B 1 109 ? 30.93468 36.29446 11.97898 1.000 14.34133 109 VAL B O 1
ATOM 2099 N N . GLU B 1 110 ? 30.96491 35.69540 9.81287 1.000 15.73409 110 GLU B N 1
ATOM 2100 C CA . GLU B 1 110 ? 29.68759 36.36648 9.55832 1.000 19.30113 110 GLU B CA 1
ATOM 2101 C C . GLU B 1 110 ? 28.53994 35.72325 10.33524 1.000 15.40014 110 GLU B C 1
ATOM 2102 O O . GLU B 1 110 ? 27.58395 36.41323 10.72598 1.000 16.16906 110 GLU B O 1
ATOM 2108 N N . ALA B 1 111 ? 28.58601 34.40645 10.54654 1.000 13.91080 111 ALA B N 1
ATOM 2109 C CA . ALA B 1 111 ? 27.52577 33.78011 11.33027 1.000 15.04049 111 ALA B CA 1
ATOM 2110 C C . ALA B 1 111 ? 27.54636 34.28496 12.76510 1.000 19.81369 111 ALA B C 1
ATOM 2111 O O . ALA B 1 111 ? 26.48992 34.55374 13.34929 1.000 16.58955 111 ALA B O 1
ATOM 2113 N N . VAL B 1 112 ? 28.73968 34.43670 13.34227 1.000 16.56297 112 VAL B N 1
ATOM 2114 C CA . VAL B 1 112 ? 28.83569 34.90829 14.72727 1.000 16.89934 112 VAL B CA 1
ATOM 2115 C C . VAL B 1 112 ? 28.38201 36.36253 14.82218 1.000 14.94139 112 VAL B C 1
ATOM 2116 O O . VAL B 1 112 ? 27.71191 36.75461 15.78231 1.000 17.31566 112 VAL B O 1
ATOM 2120 N N . THR B 1 113 ? 28.72591 37.17589 13.82261 1.000 18.70799 113 THR B N 1
ATOM 2121 C CA . THR B 1 113 ? 28.24627 38.55604 13.77768 1.000 24.64083 113 THR B CA 1
ATOM 2122 C C . THR B 1 113 ? 26.71809 38.61624 13.73461 1.000 20.69316 113 THR B C 1
ATOM 2123 O O . THR B 1 113 ? 26.09624 39.40337 14.45711 1.000 24.84109 113 THR B O 1
ATOM 2127 N N . ALA B 1 114 ? 26.09560 37.79573 12.88062 1.000 21.16243 114 ALA B N 1
ATOM 2128 C CA . ALA B 1 114 ? 24.63597 37.74236 12.82338 1.000 18.81826 114 ALA B CA 1
ATOM 2129 C C . ALA B 1 114 ? 24.06077 37.27526 14.14848 1.000 19.34322 114 ALA B C 1
ATOM 2130 O O . ALA B 1 114 ? 23.07475 37.83374 14.64425 1.000 22.64193 114 ALA B O 1
ATOM 2132 N N . TYR B 1 115 ? 24.67143 36.24231 14.72960 1.000 21.00804 115 TYR B N 1
ATOM 2133 C CA . TYR B 1 115 ? 24.25355 35.72094 16.02309 1.000 20.80327 115 TYR B CA 1
ATOM 2134 C C . TYR B 1 115 ? 24.31383 36.79800 17.10129 1.000 27.33689 115 TYR B C 1
ATOM 2135 O O . TYR B 1 115 ? 23.40066 36.90663 17.92543 1.000 17.51434 115 TYR B O 1
ATOM 2144 N N . GLU B 1 116 ? 25.37087 37.61786 17.08750 1.000 20.85597 116 GLU B N 1
ATOM 2145 C CA . GLU B 1 116 ? 25.52758 38.69465 18.06638 1.000 29.20298 116 GLU B CA 1
ATOM 2146 C C . GLU B 1 116 ? 24.44224 39.76080 17.93113 1.000 39.09161 116 GLU B C 1
ATOM 2147 O O . GLU B 1 116 ? 24.04462 40.37429 18.93071 1.000 24.28268 116 GLU B O 1
ATOM 2153 N N . LYS B 1 117 ? 23.96523 40.00855 16.71280 1.000 29.48284 117 LYS B N 1
ATOM 2154 C CA . LYS B 1 117 ? 22.85906 40.92845 16.48100 1.000 22.59892 117 LYS B CA 1
ATOM 2155 C C . LYS B 1 117 ? 21.50663 40.28234 16.72963 1.000 25.32092 117 LYS B C 1
ATOM 2156 O O . LYS B 1 117 ? 20.48420 40.93072 16.50798 1.000 26.98393 117 LYS B O 1
ATOM 2162 N N . LYS B 1 118 ? 21.47995 39.01561 17.13773 1.000 18.30582 118 LYS B N 1
ATOM 2163 C CA . LYS B 1 118 ? 20.24458 38.25557 17.31413 1.000 24.39753 118 LYS B CA 1
ATOM 2164 C C . LYS B 1 118 ? 19.46109 38.10790 16.00745 1.000 22.50888 118 LYS B C 1
ATOM 2165 O O . LYS B 1 118 ? 18.24186 37.93736 16.02212 1.000 28.06019 118 LYS B O 1
ATOM 2171 N N . ASP B 1 119 ? 20.15784 38.12066 14.86642 1.000 23.44578 119 ASP B N 1
ATOM 2172 C CA . ASP B 1 119 ? 19.55178 37.80008 13.57144 1.000 19.09815 119 ASP B CA 1
ATOM 2173 C C . ASP B 1 119 ? 19.87149 36.33401 13.28982 1.000 25.19377 119 ASP B C 1
ATOM 2174 O O . ASP B 1 119 ? 20.81027 35.99783 12.56923 1.000 20.02188 119 ASP B O 1
ATOM 2179 N N . PHE B 1 120 ? 19.07652 35.44902 13.89934 1.000 19.37600 120 PHE B N 1
ATOM 2180 C CA . PHE B 1 120 ? 19.36775 34.02080 13.83749 1.000 26.02413 120 PHE B CA 1
ATOM 2181 C C . PHE B 1 120 ? 19.12468 33.44604 12.44470 1.000 28.71047 120 PHE B C 1
ATOM 2182 O O . PHE B 1 120 ? 19.77817 32.46968 12.06194 1.000 20.93918 120 PHE B O 1
ATOM 2190 N N . ALA B 1 121 ? 18.21917 34.04117 11.66515 1.000 20.90065 121 ALA B N 1
ATOM 2191 C CA . ALA B 1 121 ? 18.03942 33.57334 10.29265 1.000 20.25926 121 ALA B CA 1
ATOM 2192 C C . ALA B 1 121 ? 19.29250 33.82625 9.46573 1.000 18.37955 121 ALA B C 1
ATOM 2193 O O . ALA B 1 121 ? 19.72113 32.95900 8.69428 1.000 18.89060 121 ALA B O 1
ATOM 2195 N N . ALA B 1 122 ? 19.89620 35.00797 9.61317 1.000 18.49310 122 ALA B N 1
ATOM 2196 C CA . ALA B 1 122 ? 21.14130 35.28165 8.90651 1.000 19.72014 122 ALA B CA 1
ATOM 2197 C C . ALA B 1 122 ? 22.27557 34.40438 9.42311 1.000 18.10108 122 ALA B C 1
ATOM 2198 O O . ALA B 1 122 ? 23.14782 33.99598 8.64370 1.000 19.29748 122 ALA B O 1
ATOM 2200 N N . ALA B 1 123 ? 22.28170 34.11082 10.72803 1.000 17.90859 123 ALA B N 1
ATOM 2201 C CA . ALA B 1 123 ? 23.28891 33.21106 11.28425 1.000 21.60177 123 ALA B CA 1
ATOM 2202 C C . ALA B 1 123 ? 23.20301 31.83802 10.63086 1.000 16.30742 123 ALA B C 1
ATOM 2203 O O . ALA B 1 123 ? 24.20640 31.30882 10.14865 1.000 18.29222 123 ALA B O 1
ATOM 2205 N N . ALA B 1 124 ? 22.00252 31.25524 10.59513 1.000 14.26843 124 ALA B N 1
ATOM 2206 C CA . ALA B 1 124 ? 21.82515 29.93564 10.00335 1.000 22.67862 124 ALA B CA 1
ATOM 2207 C C . ALA B 1 124 ? 22.20472 29.93478 8.52976 1.000 23.40857 124 ALA B C 1
ATOM 2208 O O . ALA B 1 124 ? 22.81591 28.97774 8.04409 1.000 16.74347 124 ALA B O 1
ATOM 2210 N N . ALA B 1 125 ? 21.85502 31.00197 7.80510 1.000 19.09159 125 ALA B N 1
ATOM 2211 C CA . ALA B 1 125 ? 22.19997 31.09311 6.38825 1.000 18.05808 125 ALA B CA 1
ATOM 2212 C C . ALA B 1 125 ? 23.70754 31.20136 6.19164 1.000 21.31503 125 ALA B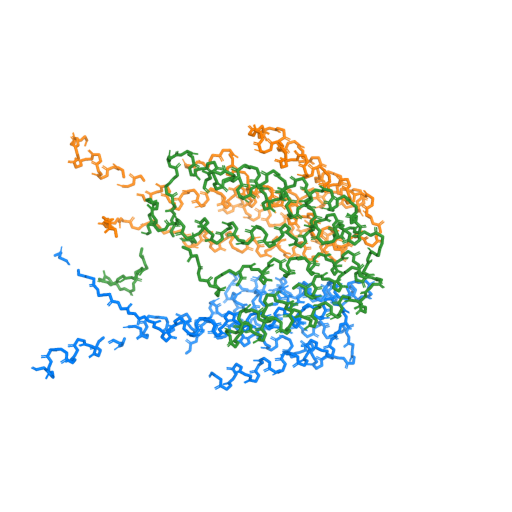 C 1
ATOM 2213 O O . ALA B 1 125 ? 24.27307 30.56605 5.29204 1.000 18.48090 125 ALA B O 1
ATOM 2215 N N . ALA B 1 126 ? 24.38075 32.00884 7.01502 1.000 15.53884 126 ALA B N 1
ATOM 2216 C CA . ALA B 1 126 ? 25.82790 32.09738 6.89242 1.000 22.16828 126 ALA B CA 1
ATOM 2217 C C . ALA B 1 126 ? 26.50059 30.76734 7.21844 1.000 16.54920 126 ALA B C 1
ATOM 2218 O O . ALA B 1 126 ? 27.51696 30.42965 6.60796 1.000 17.78844 126 ALA B O 1
ATOM 2228 N N . ASP B 1 128 ? 25.21775 27.68285 6.76154 1.000 18.74770 128 ASP B N 1
ATOM 2229 C CA . ASP B 1 128 ? 25.03227 26.81727 5.59463 1.000 17.91470 128 ASP B CA 1
ATOM 2230 C C . ASP B 1 128 ? 25.97963 27.20496 4.47157 1.000 22.94694 128 ASP B C 1
ATOM 2231 O O . ASP B 1 128 ? 26.51039 26.33481 3.76779 1.000 19.13459 128 ASP B O 1
ATOM 2236 N N . GLY B 1 129 ? 26.21340 28.50798 4.29634 1.000 18.33251 129 GLY B N 1
ATOM 2237 C CA . GLY B 1 129 ? 27.19380 28.95174 3.32052 1.000 16.62019 129 GLY B CA 1
ATOM 2238 C C . GLY B 1 129 ? 28.59042 28.45402 3.64358 1.000 21.53791 129 GLY B C 1
ATOM 2239 O O . GLY B 1 129 ? 29.29981 27.97454 2.76325 1.000 16.83555 129 GLY B O 1
ATOM 2240 N N . SER B 1 130 ? 28.98681 28.53191 4.92241 1.000 16.39673 130 SER B N 1
ATOM 2241 C CA . SER B 1 130 ? 30.29428 28.03288 5.33634 1.000 16.52010 130 SER B CA 1
ATOM 2242 C C . SER B 1 130 ? 30.45990 26.55498 4.98842 1.000 13.89151 130 SER B C 1
ATOM 2243 O O . SER B 1 130 ? 31.47258 26.15028 4.40716 1.000 19.19383 130 SER B O 1
ATOM 2246 N N . ALA B 1 131 ? 29.46636 25.73252 5.31165 1.000 18.75074 131 ALA B N 1
ATOM 2247 C CA . ALA B 1 131 ? 29.58669 24.30291 5.02104 1.000 18.18115 131 ALA B CA 1
ATOM 2248 C C . ALA B 1 131 ? 29.59066 24.02524 3.51906 1.000 17.92212 131 ALA B C 1
ATOM 2249 O O . ALA B 1 131 ? 30.30914 23.13213 3.04770 1.000 16.27336 131 ALA B O 1
ATOM 2251 N N . SER B 1 132 ? 28.78890 24.76319 2.74994 1.000 13.84435 132 SER B N 1
ATOM 2252 C CA . SER B 1 132 ? 28.78691 24.56826 1.29780 1.000 19.31893 132 SER B CA 1
ATOM 2253 C C . SER B 1 132 ? 30.14699 24.87943 0.69357 1.000 15.97661 132 SER B C 1
ATOM 2254 O O . SER B 1 132 ? 30.57928 24.21362 -0.25586 1.000 17.98548 132 SER B O 1
ATOM 2257 N N . LEU B 1 133 ? 30.82973 25.89815 1.21664 1.000 16.51481 133 LEU B N 1
ATOM 2258 C CA . LEU B 1 133 ? 32.14330 26.24141 0.68536 1.000 17.19632 133 LEU B CA 1
ATOM 2259 C C . LEU B 1 133 ? 33.13483 25.09787 0.85724 1.000 16.32649 133 LEU B C 1
ATOM 2260 O O . LEU B 1 133 ? 34.03450 24.93206 0.02989 1.000 17.85662 133 LEU B O 1
ATOM 2265 N N . LEU B 1 134 ? 32.99155 24.30162 1.92176 1.000 16.23574 134 LEU B N 1
ATOM 2266 C CA . LEU B 1 134 ? 33.91146 23.18694 2.14057 1.000 15.58681 134 LEU B CA 1
ATOM 2267 C C . LEU B 1 134 ? 33.82157 22.12927 1.04964 1.000 18.89051 134 LEU B C 1
ATOM 2268 O O . LEU B 1 134 ? 34.76146 21.34570 0.90207 1.000 22.23366 134 LEU B O 1
ATOM 2273 N N . ALA B 1 135 ? 32.71463 22.07373 0.29369 1.000 18.61596 135 ALA B N 1
ATOM 2274 C CA . ALA B 1 135 ? 32.64625 21.16386 -0.84788 1.000 24.78637 135 ALA B CA 1
ATOM 2275 C C . ALA B 1 135 ? 33.86998 21.29470 -1.73962 1.000 23.21392 135 ALA B C 1
ATOM 2276 O O . ALA B 1 135 ? 34.32827 20.30086 -2.31224 1.000 26.36351 135 ALA B O 1
ATOM 2278 N N . GLY B 1 136 ? 34.42837 22.50039 -1.84260 1.000 21.14412 136 GLY B N 1
ATOM 2279 C CA . GLY B 1 136 ? 35.57743 22.75301 -2.69317 1.000 18.93020 136 GLY B CA 1
ATOM 2280 C C . GLY B 1 136 ? 36.86833 22.09198 -2.23968 1.000 24.65537 136 GLY B C 1
ATOM 2281 O O . GLY B 1 136 ? 37.83408 22.08139 -3.01040 1.000 23.91205 136 GLY B O 1
ATOM 2282 N N . ILE B 1 137 ? 36.92228 21.55353 -1.02155 1.000 15.52761 137 ILE B N 1
ATOM 2283 C CA . ILE B 1 137 ? 38.14703 20.87602 -0.60900 1.000 18.77319 137 ILE B CA 1
ATOM 2284 C C . ILE B 1 137 ? 38.19042 19.44268 -1.13546 1.000 13.57914 137 ILE B C 1
ATOM 2285 O O . ILE B 1 137 ? 39.27678 18.87374 -1.28012 1.000 23.47720 137 ILE B O 1
ATOM 2290 N N . ALA B 1 138 ? 37.03613 18.82132 -1.38460 1.000 17.06474 138 ALA B N 1
ATOM 2291 C CA . ALA B 1 138 ? 36.96752 17.44569 -1.88667 1.000 18.62889 138 ALA B CA 1
ATOM 2292 C C . ALA B 1 138 ? 35.78496 17.35096 -2.84203 1.000 18.84965 138 ALA B C 1
ATOM 2293 O O . ALA B 1 138 ? 34.73267 16.78757 -2.51310 1.000 18.45915 138 ALA B O 1
ATOM 2295 N N . PRO B 1 139 ? 35.92347 17.90717 -4.04900 1.000 16.99621 139 PRO B N 1
ATOM 2296 C CA . PRO B 1 139 ? 34.75004 18.07143 -4.92074 1.000 19.51905 139 PRO B CA 1
ATOM 2297 C C . PRO B 1 139 ? 34.18293 16.76472 -5.46819 1.000 17.50286 139 PRO B C 1
ATOM 2298 O O . PRO B 1 139 ? 33.04254 16.76267 -5.94699 1.000 20.43878 139 PRO B O 1
ATOM 2302 N N . THR B 1 140 ? 34.90887 15.64991 -5.38982 1.000 20.69726 140 THR B N 1
ATOM 2303 C CA . THR B 1 140 ? 34.29712 14.35943 -5.69660 1.000 15.08137 140 THR B CA 1
ATOM 2304 C C . THR B 1 140 ? 33.58061 13.75136 -4.50382 1.000 21.08638 140 THR B C 1
ATOM 2305 O O . THR B 1 140 ? 33.05006 12.64180 -4.61832 1.000 23.41261 140 THR B O 1
ATOM 2309 N N . ARG B 1 141 ? 33.55358 14.43748 -3.36857 1.000 17.90799 141 ARG B N 1
ATOM 2310 C CA . ARG B 1 141 ? 32.93127 13.91465 -2.15643 1.000 19.32746 141 ARG B CA 1
ATOM 2311 C C . ARG B 1 141 ? 32.02638 14.96589 -1.53073 1.000 23.58960 141 ARG B C 1
ATOM 2312 O O . ARG B 1 141 ? 31.98479 15.12944 -0.31098 1.000 16.54895 141 ARG B O 1
ATOM 2320 N N . THR B 1 142 ? 31.28796 15.70114 -2.36529 1.000 21.55407 142 THR B N 1
ATOM 2321 C CA . THR B 1 142 ? 30.43453 16.76268 -1.84378 1.000 18.11503 142 THR B CA 1
ATOM 2322 C C . THR B 1 142 ? 29.24826 16.20626 -1.07253 1.000 22.13173 142 THR B C 1
ATOM 2323 O O . THR B 1 142 ? 28.82167 16.81338 -0.08435 1.000 17.02313 142 THR B O 1
ATOM 2327 N N . GLU B 1 143 ? 28.69497 15.06633 -1.49715 1.000 18.93886 143 GLU B N 1
ATOM 2328 C CA . GLU B 1 143 ? 27.59896 14.47412 -0.73392 1.000 24.80006 143 GLU B CA 1
ATOM 2329 C C . GLU B 1 143 ? 28.06047 14.09059 0.66603 1.000 22.72166 143 GLU B C 1
ATOM 2330 O O . GLU B 1 143 ? 27.34663 14.31007 1.64894 1.000 18.31391 143 GLU B O 1
ATOM 2336 N N . GLU B 1 144 ? 29.26587 13.53514 0.77196 1.000 19.06513 144 GLU B N 1
ATOM 2337 C CA . GLU B 1 144 ? 29.81812 13.19059 2.07128 1.000 20.35932 144 GLU B CA 1
ATOM 2338 C C . GLU B 1 144 ? 29.99240 14.42428 2.95393 1.000 17.95619 144 GLU B C 1
ATOM 2339 O O . GLU B 1 144 ? 29.65611 14.38787 4.14061 1.000 19.73590 144 GLU B O 1
ATOM 2345 N N . LEU B 1 145 ? 30.52564 15.52129 2.40059 1.000 18.48994 145 LEU B N 1
ATOM 2346 C CA . LEU B 1 145 ? 30.68941 16.73606 3.19840 1.000 18.99514 145 LEU B CA 1
ATOM 2347 C C . LEU B 1 145 ? 29.33730 17.29516 3.61781 1.000 17.86000 145 LEU B C 1
ATOM 2348 O O . LEU B 1 145 ? 29.18234 17.77756 4.74021 1.000 19.23615 145 LEU B O 1
ATOM 2353 N N . ALA B 1 146 ? 28.33484 17.19980 2.74334 1.000 14.63243 146 ALA B N 1
ATOM 2354 C CA . ALA B 1 146 ? 26.99973 17.66033 3.10034 1.000 17.56266 146 ALA B CA 1
ATOM 2355 C C . ALA B 1 146 ? 26.39701 16.79920 4.20270 1.000 21.91487 146 ALA B C 1
ATOM 2356 O O . ALA B 1 146 ? 25.68367 17.30768 5.07743 1.000 18.63998 146 ALA B O 1
ATOM 2358 N N . GLY B 1 147 ? 26.66089 15.49194 4.17399 1.000 20.53988 147 GLY B N 1
ATOM 2359 C CA . GLY B 1 147 ? 26.14869 14.62541 5.22069 1.000 17.72203 147 GLY B CA 1
ATOM 2360 C C . GLY B 1 147 ? 26.81048 14.88743 6.55882 1.000 23.19177 147 GLY B C 1
ATOM 2361 O O . GLY B 1 147 ? 26.17417 14.75876 7.60714 1.000 17.46557 147 GLY B O 1
ATOM 2362 N N . LEU B 1 148 ? 28.09293 15.24984 6.54253 1.000 16.56514 148 LEU B N 1
ATOM 2363 C CA . LEU B 1 148 ? 28.77438 15.60255 7.77943 1.000 20.75770 148 LEU B CA 1
ATOM 2364 C C . LEU B 1 148 ? 28.15113 16.83622 8.41261 1.000 19.25018 148 LEU B C 1
ATOM 2365 O O . LEU B 1 148 ? 27.97416 16.89076 9.63903 1.000 18.74835 148 LEU B O 1
ATOM 2370 N N . TRP B 1 149 ? 27.81172 17.83271 7.59242 1.000 15.91796 149 TRP B N 1
ATOM 2371 C CA . TRP B 1 149 ? 27.18592 19.04698 8.11406 1.000 14.80180 149 TRP B CA 1
ATOM 2372 C C . TRP B 1 149 ? 25.78301 18.76173 8.64163 1.000 16.76404 149 TRP B C 1
ATOM 2373 O O . TRP B 1 149 ? 25.43376 19.19139 9.75229 1.000 17.62415 149 TRP B O 1
ATOM 2384 N N . ARG B 1 150 ? 24.98320 17.99618 7.89442 1.000 14.13581 150 ARG B N 1
ATOM 2385 C CA . ARG B 1 150 ? 23.66905 17.59709 8.39376 1.000 15.74528 150 ARG B CA 1
ATOM 2386 C C . ARG B 1 150 ? 23.76950 16.88623 9.73501 1.000 21.73728 150 ARG B C 1
ATOM 2387 O O . ARG B 1 150 ? 22.96086 17.13978 10.63597 1.000 21.22511 150 ARG B O 1
ATOM 2395 N N . LEU B 1 151 ? 24.72861 15.96323 9.87786 1.000 17.83750 151 LEU B N 1
ATOM 2396 C CA . LEU B 1 151 ? 24.87911 15.25476 11.14692 1.000 19.99670 151 LEU B CA 1
ATOM 2397 C C . LEU B 1 151 ? 25.21215 16.21598 12.27898 1.000 16.28255 151 LEU B C 1
ATOM 2398 O O . LEU B 1 151 ? 24.67290 16.08842 13.38551 1.000 23.22227 151 LEU B O 1
ATOM 2403 N N . GLU B 1 152 ? 26.12224 17.16255 12.03814 1.000 14.61136 152 GLU B N 1
ATOM 2404 C CA . GLU B 1 152 ? 26.44377 18.13510 13.07512 1.000 18.19117 152 GLU B CA 1
ATOM 2405 C C . GLU B 1 152 ? 25.21511 18.95680 13.44607 1.000 19.40508 152 GLU B C 1
ATOM 2406 O O . GLU B 1 152 ? 24.94991 19.17426 14.63077 1.000 17.12889 152 GLU B O 1
ATOM 2412 N N . LYS B 1 153 ? 24.43528 19.39953 12.45077 1.000 14.97291 153 LYS B N 1
ATOM 2413 C CA . LYS B 1 153 ? 23.20662 20.13160 12.75654 1.000 17.93186 153 LYS B CA 1
ATOM 2414 C C . LYS B 1 153 ? 22.21871 19.24768 13.50712 1.000 21.43715 153 LYS B C 1
ATOM 2415 O O . LYS B 1 153 ? 21.57969 19.69782 14.46881 1.000 15.19507 153 LYS B O 1
ATOM 2421 N N . GLU B 1 154 ? 22.10860 17.97478 13.11379 1.000 16.79791 154 GLU B N 1
ATOM 2422 C CA . GLU B 1 154 ? 21.18603 17.07085 13.79960 1.000 17.16693 154 GLU B CA 1
ATOM 2423 C C . GLU B 1 154 ? 21.60570 16.81481 15.24547 1.000 25.05243 154 GLU B C 1
ATOM 2424 O O . GLU B 1 154 ? 20.75967 16.81192 16.14694 1.000 17.99689 154 GLU B O 1
ATOM 2430 N N . LEU B 1 155 ? 22.90167 16.59515 15.49247 1.000 17.97774 155 LEU B N 1
ATOM 2431 C CA . LEU B 1 155 ? 23.36078 16.38131 16.86374 1.000 21.51017 155 LEU B CA 1
ATOM 2432 C C . LEU B 1 155 ? 23.22078 17.64315 17.70092 1.000 19.21849 155 LEU B C 1
ATOM 2433 O O . LEU B 1 155 ? 22.92397 17.56666 18.89432 1.000 18.85900 155 LEU B O 1
ATOM 2438 N N . ALA B 1 156 ? 23.44568 18.81152 17.10429 1.000 23.14140 156 ALA B N 1
ATOM 2439 C CA . ALA B 1 156 ? 23.28817 20.04811 17.86201 1.000 21.90118 156 ALA B CA 1
ATOM 2440 C C . ALA B 1 156 ? 21.85035 20.21587 18.33551 1.000 22.92337 156 ALA B C 1
ATOM 2441 O O . ALA B 1 156 ? 21.60343 20.54605 19.50447 1.000 20.18429 156 ALA B O 1
ATOM 2443 N N . THR B 1 157 ? 20.88467 19.99540 17.43624 1.000 18.03209 157 THR B N 1
ATOM 2444 C CA . THR B 1 157 ? 19.48575 20.09587 17.82835 1.000 24.69759 157 THR B CA 1
ATOM 2445 C C . THR B 1 157 ? 19.13486 19.03633 18.85616 1.000 20.34895 157 THR B C 1
ATOM 2446 O O . THR B 1 157 ? 18.39188 19.30502 19.80889 1.000 20.98414 157 THR B O 1
ATOM 2450 N N . ALA B 1 158 ? 19.65737 17.82244 18.68473 1.000 17.86084 158 ALA B N 1
ATOM 2451 C CA . ALA B 1 158 ? 19.30118 16.74614 19.60019 1.000 17.11945 158 ALA B CA 1
ATOM 2452 C C . ALA B 1 158 ? 19.84048 17.01741 20.99914 1.000 22.92340 158 ALA B C 1
ATOM 2453 O O . ALA B 1 158 ? 19.13537 16.80379 21.99354 1.000 21.91868 158 ALA B O 1
ATOM 2455 N N . HIS B 1 159 ? 21.08941 17.48831 21.09935 1.000 22.12597 159 HIS B N 1
ATOM 2456 C CA . HIS B 1 159 ? 21.64593 17.79901 22.41258 1.000 25.66172 159 HIS B CA 1
ATOM 2457 C C . HIS B 1 159 ? 20.91175 18.96934 23.05587 1.000 20.86642 159 HIS B C 1
ATOM 2458 O O . HIS B 1 159 ? 20.67415 18.96402 24.26471 1.000 25.46544 159 HIS B O 1
ATOM 2465 N N . ALA B 1 160 ? 20.55981 19.98993 22.27470 1.000 20.30487 160 ALA B N 1
ATOM 2466 C CA . ALA B 1 160 ? 19.88295 21.13742 22.86793 1.000 22.08385 160 ALA B CA 1
ATOM 2467 C C . ALA B 1 160 ? 18.51952 20.74243 23.41816 1.000 22.28561 160 ALA B C 1
ATOM 2468 O O . ALA B 1 160 ? 18.10069 21.24134 24.46331 1.000 27.47318 160 ALA B O 1
ATOM 2470 N N . ALA B 1 161 ? 17.81061 19.84885 22.72943 1.000 21.65202 161 ALA B N 1
ATOM 2471 C CA . ALA B 1 161 ? 16.51358 19.40738 23.22813 1.000 24.61373 161 ALA B CA 1
ATOM 2472 C C . ALA B 1 161 ? 16.66529 18.59996 24.51195 1.000 35.12170 161 ALA B C 1
ATOM 2473 O O . ALA B 1 161 ? 15.83354 18.70101 25.42192 1.000 27.88668 161 ALA B O 1
ATOM 2475 N N . HIS B 1 162 ? 17.72185 17.79364 24.60806 1.000 19.18764 162 HIS B N 1
ATOM 2476 C CA . HIS B 1 162 ? 17.93097 17.01019 25.81622 1.000 25.37739 162 HIS B CA 1
ATOM 2477 C C . HIS B 1 162 ? 18.38305 17.89154 26.97538 1.000 27.62902 162 HIS B C 1
ATOM 2478 O O . HIS B 1 162 ? 17.97238 17.68510 28.12195 1.000 25.63914 162 HIS B O 1
ATOM 2485 N N . GLU B 1 163 ? 19.24450 18.86834 26.69399 1.000 29.76482 163 GLU B N 1
ATOM 2486 C CA . GLU B 1 163 ? 19.69251 19.78092 27.73310 1.000 32.26658 163 GLU B CA 1
ATOM 2487 C C . GLU B 1 163 ? 18.55493 20.67686 28.19664 1.000 37.45202 163 GLU B C 1
ATOM 2488 O O . GLU B 1 163 ? 18.46105 20.99975 29.38501 1.000 41.02254 163 GLU B O 1
ATOM 2494 N N . ALA B 1 164 ? 17.66360 21.06119 27.28037 1.000 27.68568 164 ALA B N 1
ATOM 2495 C CA . ALA B 1 164 ? 16.49174 21.84068 27.66620 1.000 26.15532 164 ALA B CA 1
ATOM 2496 C C . ALA B 1 164 ? 15.57000 21.03610 28.57865 1.000 37.22239 164 ALA B C 1
ATOM 2497 O O . ALA B 1 164 ? 15.18959 21.49727 29.66356 1.000 34.61290 164 ALA B O 1
ATOM 2499 N N . ALA B 1 165 ? 15.20239 19.82386 28.15293 1.000 24.70616 165 ALA B N 1
ATOM 2500 C CA . ALA B 1 165 ? 14.27390 18.99751 28.92390 1.000 33.42885 165 ALA B CA 1
ATOM 2501 C C . ALA B 1 165 ? 14.86522 18.55252 30.25787 1.000 33.82719 165 ALA B C 1
ATOM 2502 O O . ALA B 1 165 ? 14.11891 18.29689 31.21190 1.000 39.70950 165 ALA B O 1
ATOM 2504 N N . ARG B 1 166 ? 16.19208 18.44862 30.34496 1.000 28.09356 166 ARG B N 1
ATOM 2505 C CA . ARG B 1 166 ? 16.82094 18.00374 31.58487 1.000 28.64712 166 ARG B CA 1
ATOM 2506 C C . ARG B 1 166 ? 16.48401 18.93955 32.73996 1.000 31.80337 166 ARG B C 1
ATOM 2507 O O . ARG B 1 166 ? 16.29122 18.49236 33.87481 1.000 33.73079 166 ARG B O 1
ATOM 2515 N N . TRP B 1 167 ? 16.41331 20.24223 32.47176 1.000 24.46681 167 TRP B N 1
ATOM 2516 C CA . TRP B 1 167 ? 16.11679 21.22058 33.50578 1.000 28.21861 167 TRP B CA 1
ATOM 2517 C C . TRP B 1 167 ? 14.69265 21.74647 33.45109 1.000 34.76705 167 TRP B C 1
ATOM 2518 O O . TRP B 1 167 ? 14.18219 22.22335 34.47369 1.000 25.09848 167 TRP B O 1
ATOM 2529 N N . THR B 1 168 ? 14.04994 21.68190 32.28885 1.000 22.32737 168 THR B N 1
ATOM 2530 C CA . THR B 1 168 ? 12.67389 22.13142 32.19239 1.000 22.32089 168 THR B CA 1
ATOM 2531 C C . THR B 1 168 ? 11.74811 21.22372 32.98679 1.000 22.61154 168 THR B C 1
ATOM 2532 O O . THR B 1 168 ? 10.86349 21.71288 33.69468 1.000 26.68513 168 THR B O 1
ATOM 2536 N N . ARG B 1 169 ? 11.94447 19.90346 32.90359 1.000 18.32401 169 ARG B N 1
ATOM 2537 C CA . ARG B 1 169 ? 11.04554 18.99710 33.61334 1.000 21.91911 169 ARG B CA 1
ATOM 2538 C C . ARG B 1 169 ? 11.05226 19.24710 35.11834 1.000 26.56025 169 ARG B C 1
ATOM 2539 O O . ARG B 1 169 ? 9.96154 19.35073 35.70384 1.000 28.02875 169 ARG B O 1
ATOM 2547 N N . PRO B 1 170 ? 12.19926 19.38110 35.79693 1.000 23.57341 170 PRO B N 1
ATOM 2548 C CA . PRO B 1 170 ? 12.12841 19.69674 37.23646 1.000 28.57874 170 PRO B CA 1
ATOM 2549 C C . PRO B 1 170 ? 11.63370 21.10338 37.51731 1.000 21.91726 170 PRO B C 1
ATOM 2550 O O . PRO B 1 170 ? 10.91086 21.31108 38.49861 1.000 21.05942 170 PRO B O 1
ATOM 2562 N N . LEU B 1 172 ? 9.42085 22.78448 35.89523 1.000 17.78866 172 LEU B N 1
ATOM 2563 C CA . LEU B 1 172 ? 7.96624 22.71392 35.79689 1.000 26.51024 172 LEU B CA 1
ATOM 2564 C C . LEU B 1 172 ? 7.36167 22.08848 37.04751 1.000 26.80153 172 LEU B C 1
ATOM 2565 O O . LEU B 1 172 ? 6.32211 22.54351 37.53502 1.000 24.79699 172 LEU B O 1
ATOM 2570 N N . SER B 1 173 ? 7.98615 21.02821 37.56665 1.000 25.50682 173 SER B N 1
ATOM 2571 C CA . SER B 1 173 ? 7.47732 20.39560 38.77852 1.000 27.13316 173 SER B CA 1
ATOM 2572 C C . SER B 1 173 ? 7.53296 21.35180 39.96601 1.000 22.04796 173 SER B C 1
ATOM 2573 O O . SER B 1 173 ? 6.58815 21.42861 40.75618 1.000 27.82376 173 SER B O 1
ATOM 2584 N N . HIS B 1 175 ? 7.68334 24.72140 39.85059 1.000 22.29942 175 HIS B N 1
ATOM 2585 C CA . HIS B 1 175 ? 6.72713 25.78676 39.56343 1.000 24.71565 175 HIS B CA 1
ATOM 2586 C C . HIS B 1 175 ? 5.29943 25.36230 39.90150 1.000 21.88214 175 HIS B C 1
ATOM 2587 O O . HIS B 1 175 ? 4.54282 26.12489 40.51693 1.000 28.57164 175 HIS B O 1
ATOM 2594 N N . GLU B 1 176 ? 4.92115 24.14254 39.52042 1.000 24.45207 176 GLU B N 1
ATOM 2595 C CA . GLU B 1 176 ? 3.58387 23.64345 39.82363 1.000 31.64068 176 GLU B CA 1
ATOM 2596 C C . GLU B 1 176 ? 3.39139 23.42839 41.32488 1.000 34.20937 176 GLU B C 1
ATOM 2597 O O . GLU B 1 176 ? 2.30504 23.68451 41.85796 1.000 36.10643 176 GLU B O 1
ATOM 2603 N N . GLN B 1 177 ? 4.42816 22.97464 42.02918 1.000 35.53427 177 GLN B N 1
ATOM 2604 C CA . GLN B 1 177 ? 4.31796 22.83835 43.47978 1.000 33.22191 177 GLN B CA 1
ATOM 2605 C C . GLN B 1 177 ? 4.14699 24.19654 44.14830 1.000 35.39385 177 GLN B C 1
ATOM 2606 O O . GLN B 1 177 ? 3.28207 24.36986 45.01485 1.000 32.32564 177 GLN B O 1
ATOM 2612 N N . LEU B 1 178 ? 4.97817 25.17083 43.77160 1.000 22.76054 178 LEU B N 1
ATOM 2613 C CA . LEU B 1 178 ? 4.85729 26.50051 44.35552 1.000 23.41452 178 LEU B CA 1
ATOM 2614 C C . LEU B 1 178 ? 3.52761 27.14777 43.98730 1.000 30.37322 178 LEU B C 1
ATOM 2615 O O . LEU B 1 178 ? 2.91700 27.83144 44.81712 1.000 25.00835 178 LEU B O 1
ATOM 2620 N N . SER B 1 179 ? 3.06020 26.94378 42.74996 1.000 24.15051 179 SER B N 1
ATOM 2621 C CA . SER B 1 179 ? 1.75206 27.46993 42.36939 1.000 25.20436 179 SER B CA 1
ATOM 2622 C C . SER B 1 179 ? 0.65406 26.90890 43.26305 1.000 29.68563 179 SER B C 1
ATOM 2623 O O . SER B 1 179 ? -0.22754 27.64881 43.71280 1.000 32.15129 179 SER B O 1
ATOM 2626 N N . GLU B 1 180 ? 0.70218 25.60844 43.55243 1.000 34.87614 180 GLU B N 1
ATOM 2627 C CA . GLU B 1 180 ? -0.29278 25.02037 44.44754 1.000 46.86678 180 GLU B CA 1
ATOM 2628 C C . GLU B 1 180 ? -0.15181 25.54179 45.87549 1.000 46.70009 180 GLU B C 1
ATOM 2629 O O . GLU B 1 180 ? -1.15790 25.78447 46.55284 1.000 51.51289 180 GLU B O 1
ATOM 2635 N N . ASN B 1 181 ? 1.08339 25.71115 46.35826 1.000 44.71280 181 ASN B N 1
ATOM 2636 C CA . ASN B 1 181 ? 1.27457 26.13510 47.74183 1.000 39.07934 181 ASN B CA 1
ATOM 2637 C C . ASN B 1 181 ? 0.88981 27.59302 47.95408 1.000 38.59348 181 ASN B C 1
ATOM 2638 O O . ASN B 1 181 ? 0.43777 27.95530 49.04480 1.000 42.13830 181 ASN B O 1
ATOM 2643 N N . LEU B 1 182 ? 1.06900 28.44179 46.94053 1.000 30.57907 182 LEU B N 1
ATOM 2644 C CA . LEU B 1 182 ? 0.88424 29.87702 47.11157 1.000 37.03176 182 LEU B CA 1
ATOM 2645 C C . LEU B 1 182 ? -0.50322 30.35792 46.73066 1.000 37.26628 182 LEU B C 1
ATOM 2646 O O . LEU B 1 182 ? -1.01412 31.30487 47.33643 1.000 42.68090 182 LEU B O 1
ATOM 2651 N N . TYR B 1 183 ? -1.11393 29.74720 45.73044 1.000 36.91455 183 TYR B N 1
ATOM 2652 C CA . TYR B 1 183 ? -2.36997 30.23289 45.18777 1.000 53.69465 183 TYR B CA 1
ATOM 2653 C C . TYR B 1 183 ? -3.46711 29.19084 45.23378 1.000 46.45791 183 TYR B C 1
ATOM 2654 O O . TYR B 1 183 ? -4.61900 29.52473 44.93812 1.000 38.45861 183 TYR B O 1
ATOM 2663 N N . PHE B 1 184 ? -3.13837 27.94914 45.59824 1.000 38.37192 184 PHE B N 1
ATOM 2664 C CA . PHE B 1 184 ? -4.10991 26.86817 45.76565 1.000 57.97729 184 PHE B CA 1
ATOM 2665 C C . PHE B 1 184 ? -4.90945 26.63196 44.48493 1.000 58.20995 184 PHE B C 1
ATOM 2666 O O . PHE B 1 184 ? -6.13145 26.44374 44.50850 1.000 48.20642 184 PHE B O 1
ATOM 2674 N N . GLN B 1 185 ? -4.19237 26.62487 43.36043 1.000 66.92133 185 GLN B N 1
ATOM 2675 C CA . GLN B 1 185 ? -4.76687 26.42912 42.03711 1.000 68.41384 185 GLN B CA 1
ATOM 2676 C C . GLN B 1 185 ? -4.70542 24.96095 41.63503 1.000 85.50389 185 GLN B C 1
ATOM 2677 O O . GLN B 1 185 ? -4.20177 24.12306 42.38502 1.000 92.60987 185 GLN B O 1
ATOM 2683 N N . GLY C 1 2 ? 28.07075 23.19332 35.51569 1.000 58.14131 2 GLY C N 1
ATOM 2684 C CA . GLY C 1 2 ? 28.20235 21.93771 34.80183 1.000 62.56039 2 GLY C CA 1
ATOM 2685 C C . GLY C 1 2 ? 26.86681 21.30736 34.45818 1.000 78.91281 2 GLY C C 1
ATOM 2686 O O . GLY C 1 2 ? 25.92394 21.99906 34.06762 1.000 76.07412 2 GLY C O 1
ATOM 2687 N N . SER C 1 3 ? 26.78361 19.98521 34.59904 1.000 82.34217 3 SER C N 1
ATOM 2688 C CA . SER C 1 3 ? 25.56083 19.25142 34.30509 1.000 65.57530 3 SER C CA 1
ATOM 2689 C C . SER C 1 3 ? 24.71092 19.00107 35.54051 1.000 52.42299 3 SER C C 1
ATOM 2690 O O . SER C 1 3 ? 23.66431 18.35852 35.42967 1.000 51.11497 3 SER C O 1
ATOM 2701 N N . PHE C 1 5 ? 24.29999 21.70604 37.84746 1.000 39.35665 5 PHE C N 1
ATOM 2702 C CA . PHE C 1 5 ? 23.94671 23.06040 38.24274 1.000 38.89256 5 PHE C CA 1
ATOM 2703 C C . PHE C 1 5 ? 23.38008 23.78125 37.03084 1.000 49.20411 5 PHE C C 1
ATOM 2704 O O . PHE C 1 5 ? 23.73949 23.47636 35.89253 1.000 46.51346 5 PHE C O 1
ATOM 2712 N N . THR C 1 6 ? 22.48117 24.73098 37.27502 1.000 35.65724 6 THR C N 1
ATOM 2713 C CA . THR C 1 6 ? 22.05446 25.64117 36.22136 1.000 41.85412 6 THR C CA 1
ATOM 2714 C C . THR C 1 6 ? 21.72345 26.98212 36.85138 1.000 48.55555 6 THR C C 1
ATOM 2715 O O . THR C 1 6 ? 21.27469 27.05673 37.99717 1.000 37.27205 6 THR C O 1
ATOM 2719 N N . PHE C 1 7 ? 21.95289 28.04549 36.09895 1.000 43.04570 7 PHE C N 1
ATOM 2720 C CA . PHE C 1 7 ? 21.80322 29.38663 36.62878 1.000 48.63481 7 PHE C CA 1
ATOM 2721 C C . PHE C 1 7 ? 20.59005 30.05509 36.01805 1.000 43.39012 7 PHE C C 1
ATOM 2722 O O . PHE C 1 7 ? 20.40801 30.03129 34.79826 1.000 57.21422 7 PHE C O 1
ATOM 2730 N N . LEU C 1 8 ? 19.74076 30.60286 36.87990 1.000 50.58125 8 LEU C N 1
ATOM 2731 C CA . LEU C 1 8 ? 18.62030 31.39947 36.41591 1.000 42.28742 8 LEU C CA 1
ATOM 2732 C C . LEU C 1 8 ? 19.15489 32.72900 35.90718 1.000 61.67485 8 LEU C C 1
ATOM 2733 O O . LEU C 1 8 ? 19.92600 33.40443 36.59735 1.000 62.26623 8 LEU C O 1
ATOM 2738 N N . LEU C 1 9 ? 18.77740 33.08736 34.68976 1.000 65.35217 9 LEU C N 1
ATOM 2739 C CA . LEU C 1 9 ? 19.24425 34.31163 34.05280 1.000 84.49799 9 LEU C CA 1
ATOM 2740 C C . LEU C 1 9 ? 18.02923 35.16821 33.70876 1.000 76.43902 9 LEU C C 1
ATOM 2741 O O . LEU C 1 9 ? 17.67881 35.34640 32.53951 1.000 92.28322 9 LEU C O 1
ATOM 2746 N N . ASN C 1 10 ? 17.37861 35.69161 34.74605 1.000 67.47291 10 ASN C N 1
ATOM 2747 C CA . ASN C 1 10 ? 16.26949 36.61846 34.57317 1.000 85.55258 10 ASN C CA 1
ATOM 2748 C C . ASN C 1 10 ? 16.71676 38.06842 34.61633 1.000 94.20441 10 ASN C C 1
ATOM 2749 O O . ASN C 1 10 ? 16.04595 38.93124 34.03551 1.000 100.77531 10 ASN C O 1
ATOM 2754 N N . GLU C 1 11 ? 17.83883 38.34509 35.28598 1.000 80.05625 11 GLU C N 1
ATOM 2755 C CA . GLU C 1 11 ? 18.33086 39.70401 35.46822 1.000 83.13912 11 GLU C CA 1
ATOM 2756 C C . GLU C 1 11 ? 18.61492 40.41267 34.15357 1.000 92.02790 11 GLU C C 1
ATOM 2757 O O . GLU C 1 11 ? 18.80706 41.63244 34.16486 1.000 92.96009 11 GLU C O 1
ATOM 2763 N N . GLU C 1 12 ? 18.67341 39.68392 33.03596 1.000 89.82397 12 GLU C N 1
ATOM 2764 C CA . GLU C 1 12 ? 18.87481 40.25266 31.70457 1.000 89.51703 12 GLU C CA 1
ATOM 2765 C C . GLU C 1 12 ? 20.22111 40.95743 31.56297 1.000 81.97875 12 GLU C C 1
ATOM 2766 O O . GLU C 1 12 ? 20.88479 40.80858 30.53213 1.000 81.34617 12 GLU C O 1
ATOM 2772 N N . GLU C 1 13 ? 20.63359 41.73651 32.56807 1.000 67.37461 13 GLU C N 1
ATOM 2773 C CA . GLU C 1 13 ? 21.97975 42.29944 32.53647 1.000 71.18684 13 GLU C CA 1
ATOM 2774 C C . GLU C 1 13 ? 23.03994 41.24567 32.83518 1.000 76.39290 13 GLU C C 1
ATOM 2775 O O . GLU C 1 13 ? 24.17962 41.36945 32.37117 1.000 69.80377 13 GLU C O 1
ATOM 2781 N N . THR C 1 14 ? 22.68668 40.20411 33.58951 1.000 65.47310 14 THR C N 1
ATOM 2782 C CA . THR C 1 14 ? 23.58725 39.06972 33.74455 1.000 53.74132 14 THR C CA 1
ATOM 2783 C C . THR C 1 14 ? 23.49369 38.12316 32.55584 1.000 46.42425 14 THR C C 1
ATOM 2784 O O . THR C 1 14 ? 24.49054 37.48578 32.19855 1.000 50.19735 14 THR C O 1
ATOM 2788 N N . LEU C 1 15 ? 22.31302 38.02441 31.93901 1.000 49.50107 15 LEU C N 1
ATOM 2789 C CA . LEU C 1 15 ? 22.18955 37.38993 30.62985 1.000 57.20903 15 LEU C CA 1
ATOM 2790 C C . LEU C 1 15 ? 23.14936 38.02030 29.62958 1.000 48.59622 15 LEU C C 1
ATOM 2791 O O . LEU C 1 15 ? 23.96675 37.33241 29.01058 1.000 51.70134 15 LEU C O 1
ATOM 2796 N N . ALA C 1 16 ? 23.05344 39.34383 29.46251 1.000 43.10670 16 ALA C N 1
ATOM 2797 C CA . ALA C 1 16 ? 23.85570 40.03874 28.46208 1.000 42.48727 16 ALA C CA 1
ATOM 2798 C C . ALA C 1 16 ? 25.34446 39.97600 28.78173 1.000 46.81272 16 ALA C C 1
ATOM 2799 O O . ALA C 1 16 ? 26.17458 39.96286 27.86335 1.000 35.81584 16 ALA C O 1
ATOM 2801 N N . LEU C 1 17 ? 25.71148 39.94941 30.06635 1.000 31.74126 17 LEU C N 1
ATOM 2802 C CA . LEU C 1 17 ? 27.12986 39.83877 30.39620 1.000 35.53450 17 LEU C CA 1
ATOM 2803 C C . LEU C 1 17 ? 27.66995 38.45420 30.05503 1.000 35.66523 17 LEU C C 1
ATOM 2804 O O . LEU C 1 17 ? 28.80012 38.32412 29.56947 1.000 35.47011 17 LEU C O 1
ATOM 2809 N N . GLU C 1 18 ? 26.88034 37.40686 30.29938 1.000 33.76731 18 GLU C N 1
ATOM 2810 C CA . GLU C 1 18 ? 27.33017 36.06188 29.95950 1.000 38.80945 18 GLU C CA 1
ATOM 2811 C C . GLU C 1 18 ? 27.42144 35.86634 28.44907 1.000 36.35434 18 GLU C C 1
ATOM 2812 O O . GLU C 1 18 ? 28.37925 35.25984 27.95701 1.000 32.06036 18 GLU C O 1
ATOM 2818 N N . GLN C 1 19 ? 26.42855 36.35173 27.69857 1.000 28.80384 19 GLN C N 1
ATOM 2819 C CA . GLN C 1 19 ? 26.47416 36.20493 26.24682 1.000 37.13516 19 GLN C CA 1
ATOM 2820 C C . GLN C 1 19 ? 27.61279 37.01201 25.63941 1.000 30.18678 19 GLN C C 1
ATOM 2821 O O . GLN C 1 19 ? 28.17851 36.60710 24.61660 1.000 30.90185 19 GLN C O 1
ATOM 2827 N N . ARG C 1 20 ? 27.95408 38.15309 26.24633 1.000 26.02922 20 ARG C N 1
ATOM 2828 C CA . ARG C 1 20 ? 29.07995 38.94257 25.75922 1.000 27.99081 20 ARG C CA 1
ATOM 2829 C C . ARG C 1 20 ? 30.39256 38.18745 25.93062 1.000 34.33761 20 ARG C C 1
ATOM 2830 O O . ARG C 1 20 ? 31.24642 38.20520 25.03507 1.000 24.35184 20 ARG C O 1
ATOM 2838 N N . LEU C 1 21 ? 30.56691 37.50483 27.06738 1.000 22.02393 21 LEU C N 1
ATOM 2839 C CA . LEU C 1 21 ? 31.78039 36.72011 27.26436 1.000 19.39521 21 LEU C CA 1
ATOM 2840 C C . LEU C 1 21 ? 31.80801 35.50392 26.33864 1.000 25.48595 21 LEU C C 1
ATOM 2841 O O . LEU C 1 21 ? 32.85697 35.16467 25.78148 1.000 22.21982 21 LEU C O 1
ATOM 2846 N N . ASP C 1 22 ? 30.67436 34.81871 26.18062 1.000 21.75934 22 ASP C N 1
ATOM 2847 C CA . ASP C 1 22 ? 30.65238 33.66604 25.29386 1.000 25.48406 22 ASP C CA 1
ATOM 2848 C C . ASP C 1 22 ? 30.93334 34.09230 23.85503 1.000 21.61697 22 ASP C C 1
ATOM 2849 O O . ASP C 1 22 ? 31.61932 33.38460 23.10737 1.000 22.81159 22 ASP C O 1
ATOM 2854 N N . THR C 1 23 ? 30.44233 35.26469 23.45962 1.000 17.58918 23 THR C N 1
ATOM 2855 C CA . THR C 1 23 ? 30.62850 35.70297 22.08034 1.000 17.81718 23 THR C CA 1
ATOM 2856 C C . THR C 1 23 ? 32.05897 36.16952 21.83291 1.000 21.47275 23 THR C C 1
ATOM 2857 O O . THR C 1 23 ? 32.61656 35.91968 20.75962 1.000 19.31505 23 THR C O 1
ATOM 2861 N N . ALA C 1 24 ? 32.67530 36.84610 22.80583 1.000 16.52230 24 ALA C N 1
ATOM 2862 C CA . ALA C 1 24 ? 34.09929 37.13876 22.67632 1.000 21.27114 24 ALA C CA 1
ATOM 2863 C C . ALA C 1 24 ? 34.92161 35.85316 22.58983 1.000 18.77721 24 ALA C C 1
ATOM 2864 O O . ALA C 1 24 ? 35.93551 35.81020 21.88917 1.000 13.52977 24 ALA C O 1
ATOM 2866 N N . ARG C 1 25 ? 34.49263 34.79125 23.27937 1.000 17.48452 25 ARG C N 1
ATOM 2867 C CA . ARG C 1 25 ? 35.18134 33.50804 23.14527 1.000 16.02148 25 ARG C CA 1
ATOM 2868 C C . ARG C 1 25 ? 35.04951 32.95100 21.72506 1.000 15.63123 25 ARG C C 1
ATOM 2869 O O . ARG C 1 25 ? 36.02721 32.43447 21.16552 1.000 15.66462 25 ARG C O 1
ATOM 2877 N N . LEU C 1 26 ? 33.85026 33.04294 21.12298 1.000 20.46628 26 LEU C N 1
ATOM 2878 C CA . LEU C 1 26 ? 33.67516 32.58943 19.73573 1.000 16.86576 26 LEU C CA 1
ATOM 2879 C C . LEU C 1 26 ? 34.55643 33.38987 18.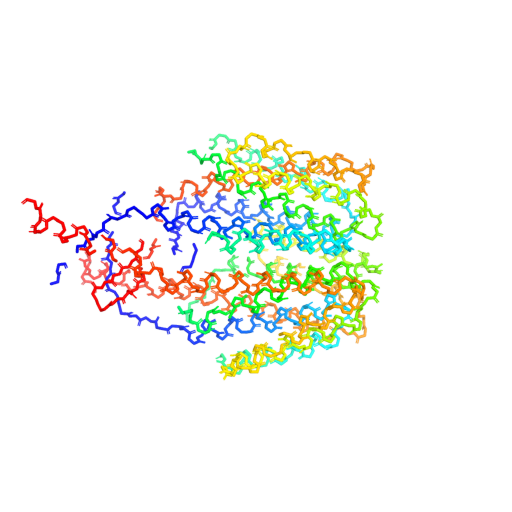78413 1.000 16.92845 26 LEU C C 1
ATOM 2880 O O . LEU C 1 26 ? 35.14721 32.82937 17.85396 1.000 19.21908 26 LEU C O 1
ATOM 2885 N N . ARG C 1 27 ? 34.62927 34.71227 18.99123 1.000 16.61448 27 ARG C N 1
ATOM 2886 C CA . ARG C 1 27 ? 35.51788 35.57099 18.20627 1.000 19.12791 27 ARG C CA 1
ATOM 2887 C C . ARG C 1 27 ? 36.96798 35.11458 18.30474 1.000 21.32468 27 ARG C C 1
ATOM 2888 O O . ARG C 1 27 ? 37.67064 35.01992 17.29375 1.000 17.29123 27 ARG C O 1
ATOM 2896 N N . ALA C 1 28 ? 37.45172 34.87879 19.52664 1.000 17.50443 28 ALA C N 1
ATOM 2897 C CA . ALA C 1 28 ? 38.84131 34.46077 19.67923 1.000 21.73681 28 ALA C CA 1
ATOM 2898 C C . ALA C 1 28 ? 39.06873 33.09797 19.04422 1.000 13.68710 28 ALA C C 1
ATOM 2899 O O . ALA C 1 28 ? 40.12760 32.85122 18.46195 1.000 18.14246 28 ALA C O 1
ATOM 2901 N N . ASP C 1 29 ? 38.08817 32.19905 19.14892 1.000 14.01069 29 ASP C N 1
ATOM 2902 C CA . ASP C 1 29 ? 38.20843 30.90974 18.47876 1.000 19.14766 29 ASP C CA 1
ATOM 2903 C C . ASP C 1 29 ? 38.34924 31.08627 16.97269 1.000 16.85462 29 ASP C C 1
ATOM 2904 O O . ASP C 1 29 ? 39.15879 30.40424 16.32974 1.000 15.73353 29 ASP C O 1
ATOM 2909 N N . ASP C 1 30 ? 37.58124 32.00535 16.38911 1.000 13.16028 30 ASP C N 1
ATOM 2910 C CA . ASP C 1 30 ? 37.67426 32.16777 14.94266 1.000 13.58268 30 ASP C CA 1
ATOM 2911 C C . ASP C 1 30 ? 38.97245 32.84705 14.52272 1.000 15.21459 30 ASP C C 1
ATOM 2912 O O . ASP C 1 30 ? 39.50487 32.54308 13.44030 1.000 14.86942 30 ASP C O 1
ATOM 2917 N N . ALA C 1 31 ? 39.49592 33.76444 15.34558 1.000 16.94830 31 ALA C N 1
ATOM 2918 C CA . ALA C 1 31 ? 40.84120 34.27271 15.08947 1.000 19.32452 31 ALA C CA 1
ATOM 2919 C C . ALA C 1 31 ? 41.85962 33.13733 15.10944 1.000 18.44781 31 ALA C C 1
ATOM 2920 O O . ALA C 1 31 ? 42.74812 33.07094 14.25231 1.000 20.47148 31 ALA C O 1
ATOM 2922 N N . LEU C 1 32 ? 41.74211 32.21986 16.07593 1.000 14.57119 32 LEU C N 1
ATOM 2923 C CA . LEU C 1 32 ? 42.66556 31.08787 16.09469 1.000 18.00005 32 LEU C CA 1
ATOM 2924 C C . LEU C 1 32 ? 42.47031 30.18663 14.88096 1.000 16.80111 32 LEU C C 1
ATOM 2925 O O . LEU C 1 32 ? 43.43895 29.58307 14.40841 1.000 14.56992 32 LEU C O 1
ATOM 2930 N N . ARG C 1 33 ? 41.23401 30.08393 14.36473 1.000 13.99896 33 ARG C N 1
ATOM 2931 C CA . ARG C 1 33 ? 40.99575 29.30309 13.15286 1.000 17.15308 33 ARG C CA 1
ATOM 2932 C C . ARG C 1 33 ? 41.70916 29.90612 11.94699 1.000 18.78936 33 ARG C C 1
ATOM 2933 O O . ARG C 1 33 ? 42.18849 29.16567 11.08094 1.000 15.23151 33 ARG C O 1
ATOM 2941 N N . PHE C 1 34 ? 41.79624 31.24584 11.87092 1.000 15.00302 34 PHE C N 1
ATOM 2942 C CA . PHE C 1 34 ? 42.61446 31.85460 10.81933 1.000 19.21823 34 PHE C CA 1
ATOM 2943 C C . PHE C 1 34 ? 44.09204 31.55991 11.04405 1.000 19.76964 34 PHE C C 1
ATOM 2944 O O . PHE C 1 34 ? 44.83256 31.31197 10.08476 1.000 18.76200 34 PHE C O 1
ATOM 2952 N N . LEU C 1 35 ? 44.54331 31.57900 12.30685 1.000 19.28228 35 LEU C N 1
ATOM 2953 C CA . LEU C 1 35 ? 45.93815 31.24234 12.57605 1.000 14.08087 35 LEU C CA 1
ATOM 2954 C C . LEU C 1 35 ? 46.23191 29.80726 12.14946 1.000 15.09429 35 LEU C C 1
ATOM 2955 O O . LEU C 1 35 ? 47.31440 29.52465 11.63208 1.000 16.70316 35 LEU C O 1
ATOM 2960 N N . ARG C 1 36 ? 45.26204 28.89318 12.32561 1.000 14.15395 36 ARG C N 1
ATOM 2961 C CA . ARG C 1 36 ? 45.43250 27.50386 11.89099 1.000 18.44178 36 ARG C CA 1
ATOM 2962 C C . ARG C 1 36 ? 45.56286 27.38144 10.37793 1.000 16.46322 36 ARG C C 1
ATOM 2963 O O . ARG C 1 36 ? 46.04444 26.35601 9.88096 1.000 16.90650 36 ARG C O 1
ATOM 2971 N N . LEU C 1 37 ? 45.14099 28.39875 9.64304 1.000 15.52713 37 LEU C N 1
ATOM 2972 C CA . LEU C 1 37 ? 45.30824 28.46410 8.19973 1.000 20.25245 37 LEU C CA 1
ATOM 2973 C C . LEU C 1 37 ? 46.44344 29.38953 7.80172 1.000 18.66269 37 LEU C C 1
ATOM 2974 O O . LEU C 1 37 ? 46.53033 29.78216 6.63654 1.000 19.62063 37 LEU C O 1
ATOM 2979 N N . GLY C 1 38 ? 47.30106 29.76473 8.74309 1.000 17.86598 38 GLY C N 1
ATOM 2980 C CA . GLY C 1 38 ? 48.42091 30.63209 8.41958 1.000 22.92605 38 GLY C CA 1
ATOM 2981 C C . GLY C 1 38 ? 48.05935 32.06607 8.09531 1.000 25.80411 38 GLY C C 1
ATOM 2982 O O . GLY C 1 38 ? 48.84752 32.76666 7.45670 1.000 22.15118 38 GLY C O 1
ATOM 2983 N N . GLU C 1 39 ? 46.88804 32.53068 8.51433 1.000 22.59065 39 GLU C N 1
ATOM 2984 C CA . GLU C 1 39 ? 46.46331 33.90380 8.23033 1.000 20.81706 39 GLU C CA 1
ATOM 2985 C C . GLU C 1 39 ? 46.61365 34.74371 9.49566 1.000 25.24200 39 GLU C C 1
ATOM 2986 O O . GLU C 1 39 ? 45.64628 35.16473 10.13600 1.000 21.20507 39 GLU C O 1
ATOM 2992 N N . ALA C 1 40 ? 47.87569 34.96522 9.85540 1.000 18.11165 40 ALA C N 1
ATOM 2993 C CA . ALA C 1 40 ? 48.17121 35.68330 11.09040 1.000 17.08905 40 ALA C CA 1
ATOM 2994 C C . ALA C 1 40 ? 47.68963 37.12832 11.03040 1.000 23.95356 40 ALA C C 1
ATOM 2995 O O . ALA C 1 40 ? 47.31253 37.69200 12.05569 1.000 16.76282 40 ALA C O 1
ATOM 2997 N N . GLU C 1 41 ? 47.66177 37.73993 9.84592 1.000 20.69667 41 GLU C N 1
ATOM 2998 C CA . GLU C 1 41 ? 47.24484 39.13935 9.77340 1.000 26.29710 41 GLU C CA 1
ATOM 2999 C C . GLU C 1 41 ? 45.78258 39.30121 10.17134 1.000 26.67530 41 GLU C C 1
ATOM 3000 O O . GLU C 1 41 ? 45.43702 40.17777 10.97777 1.000 24.44775 41 GLU C O 1
ATOM 3006 N N . GLU C 1 42 ? 44.90858 38.47191 9.60037 1.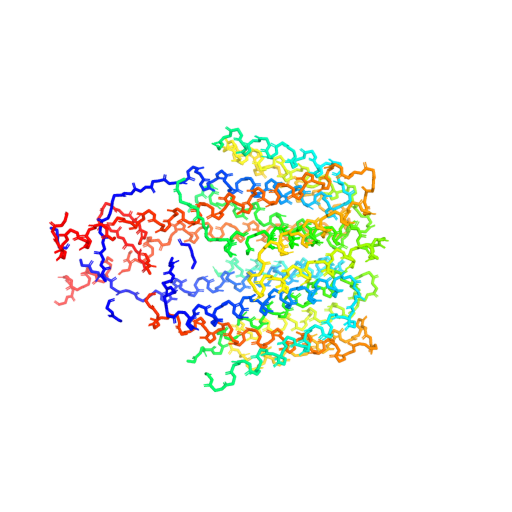000 17.17824 42 GLU C N 1
ATOM 3007 C CA . GLU C 1 42 ? 43.48989 38.52569 9.93613 1.000 22.23448 42 GLU C CA 1
ATOM 3008 C C . GLU C 1 42 ? 43.23902 38.03627 11.35617 1.000 27.18010 42 GLU C C 1
ATOM 3009 O O . GLU C 1 42 ? 42.41693 38.61263 12.07639 1.000 23.04349 42 GLU C O 1
ATOM 3015 N N . ALA C 1 43 ? 43.94245 36.98152 11.78197 1.000 18.00900 43 ALA C N 1
ATOM 3016 C CA . ALA C 1 43 ? 43.83024 36.53432 13.17072 1.000 22.57764 43 ALA C CA 1
ATOM 3017 C C . ALA C 1 43 ? 44.11078 37.68008 14.13973 1.000 24.28248 43 ALA C C 1
ATOM 3018 O O . ALA C 1 43 ? 43.36362 37.89585 15.10374 1.000 25.20174 43 ALA C O 1
ATOM 3020 N N . GLY C 1 44 ? 45.17986 38.44102 13.88575 1.000 23.36579 44 GLY C N 1
ATOM 3021 C CA . GLY C 1 44 ? 45.50985 39.54694 14.77168 1.000 22.34412 44 GLY C CA 1
ATOM 3022 C C . GLY C 1 44 ? 44.50680 40.68442 14.69865 1.000 24.02590 44 GLY C C 1
ATOM 3023 O O . GLY C 1 44 ? 44.14154 41.26256 15.72411 1.000 24.25613 44 GLY C O 1
ATOM 3024 N N . ARG C 1 45 ? 44.05607 41.03184 13.48597 1.000 18.68967 45 ARG C N 1
ATOM 3025 C CA . ARG C 1 45 ? 43.04233 42.07651 13.34928 1.000 27.09851 45 ARG C CA 1
ATOM 3026 C C . ARG C 1 45 ? 41.79467 41.75137 14.16675 1.000 25.82607 45 ARG C C 1
ATOM 3027 O O . ARG C 1 45 ? 41.24687 42.62239 14.85163 1.000 27.95253 45 ARG C O 1
ATOM 3035 N N . ILE C 1 46 ? 41.32910 40.50256 14.10626 1.000 24.11929 46 ILE C N 1
ATOM 3036 C CA . ILE C 1 46 ? 40.15654 40.10644 14.88352 1.000 18.03803 46 ILE C CA 1
ATOM 3037 C C . ILE C 1 46 ? 40.45176 40.18114 16.37454 1.000 22.54259 46 ILE C C 1
ATOM 3038 O O . ILE C 1 46 ? 39.62666 40.65701 17.16850 1.000 25.38419 46 ILE C O 1
ATOM 3043 N N . ALA C 1 47 ? 41.63281 39.71212 16.78062 1.000 18.98670 47 ALA C N 1
ATOM 3044 C CA . ALA C 1 47 ? 41.96908 39.70810 18.20040 1.000 23.72149 47 ALA C CA 1
ATOM 3045 C C . ALA C 1 47 ? 41.97534 41.12319 18.76774 1.000 22.83302 47 ALA C C 1
ATOM 3046 O O . ALA C 1 47 ? 41.52391 41.34940 19.89911 1.000 23.97308 47 ALA C O 1
ATOM 3048 N N . LYS C 1 48 ? 42.47081 42.09385 17.99401 1.000 16.64749 48 LYS C N 1
ATOM 3049 C CA . LYS C 1 48 ? 42.54794 43.45694 18.51166 1.000 24.35944 48 LYS C CA 1
ATOM 3050 C C . LYS C 1 48 ? 41.16110 44.08619 18.59533 1.000 27.08085 48 LYS C C 1
ATOM 3051 O O . LYS C 1 48 ? 40.83132 44.74330 19.58967 1.000 24.58928 48 LYS C O 1
ATOM 3057 N N . GLU C 1 49 ? 40.32481 43.87837 17.57526 1.000 22.80254 49 GLU C N 1
ATOM 3058 C CA . GLU C 1 49 ? 38.95159 44.36470 17.65571 1.000 26.08377 49 GLU C CA 1
ATOM 3059 C C . GLU C 1 49 ? 38.21781 43.73595 18.83046 1.000 23.15974 49 GLU C C 1
ATOM 3060 O O . GLU C 1 49 ? 37.46254 44.41205 19.53701 1.000 21.51346 49 GLU C O 1
ATOM 3066 N N . THR C 1 50 ? 38.43722 42.44663 19.06638 1.000 21.44410 50 THR C N 1
ATOM 3067 C CA . THR C 1 50 ? 37.73207 41.78732 20.15710 1.000 17.10972 50 THR C CA 1
ATOM 3068 C C . THR C 1 50 ? 38.18596 42.33419 21.50590 1.000 18.45174 50 THR C C 1
ATOM 3069 O O . THR C 1 50 ? 37.35496 42.63732 22.36878 1.000 17.26883 50 THR C O 1
ATOM 3073 N N . SER C 1 51 ? 39.50399 42.47514 21.69622 1.000 19.93267 51 SER C N 1
ATOM 3074 C CA . SER C 1 51 ? 40.03171 43.01304 22.94871 1.000 16.92748 51 SER C CA 1
ATOM 3075 C C . SER C 1 51 ? 39.48958 44.40680 23.21427 1.000 23.69124 51 SER C C 1
ATOM 3076 O O . SER C 1 51 ? 39.08990 44.72823 24.33743 1.000 21.73721 51 SER C O 1
ATOM 3079 N N . THR C 1 52 ? 39.49876 45.25533 22.18513 1.000 22.88349 52 THR C N 1
ATOM 3080 C CA . THR C 1 52 ? 39.04391 46.63527 22.32392 1.000 26.79114 52 THR C CA 1
ATOM 3081 C C . THR C 1 52 ? 37.57647 46.69341 22.71944 1.000 19.71434 52 THR C C 1
ATOM 3082 O O . THR C 1 52 ? 37.20092 47.42364 23.64271 1.000 24.09164 52 THR C O 1
ATOM 3086 N N . GLN C 1 53 ? 36.72893 45.91144 22.04329 1.000 21.42063 53 GLN C N 1
ATOM 3087 C CA . GLN C 1 53 ? 35.31368 45.91232 22.39116 1.000 22.81228 53 GLN C CA 1
ATOM 3088 C C . GLN C 1 53 ? 35.08881 45.32765 23.77908 1.000 30.08551 53 GLN C C 1
ATOM 3089 O O . GLN C 1 53 ? 34.27968 45.84843 24.55642 1.000 26.18049 53 GLN C O 1
ATOM 3095 N N . LEU C 1 54 ? 35.78973 44.24186 24.10829 1.000 21.88210 54 LEU C N 1
ATOM 3096 C CA . LEU C 1 54 ? 35.58361 43.60646 25.40447 1.000 23.48143 54 LEU C CA 1
ATOM 3097 C C . LEU C 1 54 ? 35.94797 44.55637 26.54037 1.000 19.64615 54 LEU C C 1
ATOM 3098 O O . LEU C 1 54 ? 35.23025 44.65085 27.54553 1.000 22.22106 54 LEU C O 1
ATOM 3103 N N . ARG C 1 55 ? 37.05610 45.27667 26.39123 1.000 20.90314 55 ARG C N 1
ATOM 3104 C CA . ARG C 1 55 ? 37.48071 46.20993 27.42560 1.000 23.93455 55 ARG C CA 1
ATOM 3105 C C . ARG C 1 55 ? 36.48911 47.35648 27.56059 1.000 27.51488 55 ARG C C 1
ATOM 3106 O O . ARG C 1 55 ? 36.09353 47.71931 28.67222 1.000 29.24639 55 ARG C O 1
ATOM 3114 N N . ALA C 1 56 ? 36.06743 47.93406 26.43274 1.000 31.56570 56 ALA C N 1
ATOM 3115 C CA . ALA C 1 56 ? 35.13268 49.05207 26.48284 1.000 20.48786 56 ALA C CA 1
ATOM 3116 C C . ALA C 1 56 ? 33.81847 48.63963 27.13014 1.000 22.77125 56 ALA C C 1
ATOM 3117 O O . ALA C 1 56 ? 33.28995 49.35566 27.98433 1.000 26.36522 56 ALA C O 1
ATOM 3119 N N . GLU C 1 57 ? 33.27963 47.48047 26.75642 1.000 20.50554 57 GLU C N 1
ATOM 3120 C CA . GLU C 1 57 ? 31.99751 47.07321 27.32373 1.000 21.08196 57 GLU C CA 1
ATOM 3121 C C . GLU C 1 57 ? 32.11489 46.67395 28.78945 1.000 32.99878 57 GLU C C 1
ATOM 3122 O O . GLU C 1 57 ? 31.12374 46.74585 29.52063 1.000 28.10454 57 GLU C O 1
ATOM 3128 N N . GLY C 1 58 ? 33.30170 46.29186 29.24646 1.000 28.42958 58 GLY C N 1
ATOM 3129 C CA . GLY C 1 58 ? 33.49126 46.03084 30.65795 1.000 29.78306 58 GLY C CA 1
ATOM 3130 C C . GLY C 1 58 ? 33.65647 47.26265 31.52654 1.000 37.94658 58 GLY C C 1
ATOM 3131 O O . GLY C 1 58 ? 33.55046 47.14655 32.74955 1.000 30.73855 58 GLY C O 1
ATOM 3132 N N . GLN C 1 59 ? 33.88580 48.43228 30.92460 1.000 26.03525 59 GLN C N 1
ATOM 3133 C CA . GLN C 1 59 ? 34.20361 49.64481 31.67980 1.000 29.66138 59 GLN C CA 1
ATOM 3134 C C . GLN C 1 59 ? 33.06749 50.04880 32.60983 1.000 33.34325 59 GLN C C 1
ATOM 3135 O O . GLN C 1 59 ? 31.90279 50.13144 32.20009 1.000 27.81331 59 GLN C O 1
ATOM 3141 N N . GLY C 1 60 ? 33.41857 50.33278 33.86301 1.000 33.45753 60 GLY C N 1
ATOM 3142 C CA . GLY C 1 60 ? 32.43594 50.72343 34.84835 1.000 27.44135 60 GLY C CA 1
ATOM 3143 C C . GLY C 1 60 ? 3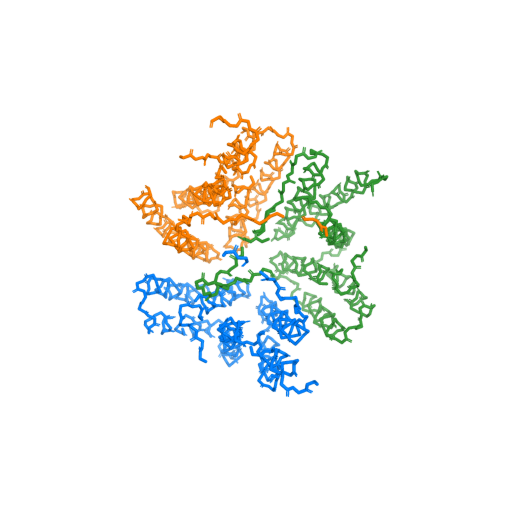1.65405 49.57701 35.44511 1.000 48.80449 60 GLY C C 1
ATOM 3144 O O . GLY C 1 60 ? 30.70423 49.82277 36.19571 1.000 42.69571 60 GLY C O 1
ATOM 3145 N N . GLN C 1 61 ? 32.01761 48.33470 35.13516 1.000 38.71506 61 GLN C N 1
ATOM 3146 C CA . GLN C 1 61 ? 31.28565 47.17106 35.62713 1.000 57.87598 61 GLN C CA 1
ATOM 3147 C C . GLN C 1 61 ? 32.14400 46.35405 36.58543 1.000 63.17668 61 GLN C C 1
ATOM 3148 O O . GLN C 1 61 ? 33.30767 46.07118 36.30093 1.000 69.22187 61 GLN C O 1
ATOM 3154 N N . ALA C 1 68 ? 37.14698 38.11210 44.24558 1.000 47.53913 68 ALA C N 1
ATOM 3155 C CA . ALA C 1 68 ? 38.39300 38.09507 43.48079 1.000 56.91620 68 ALA C CA 1
ATOM 3156 C C . ALA C 1 68 ? 38.99390 36.69331 43.44740 1.000 63.15569 68 ALA C C 1
ATOM 3157 O O . ALA C 1 68 ? 39.41236 36.17333 44.48352 1.000 46.54419 68 ALA C O 1
ATOM 3159 N N . PRO C 1 69 ? 39.04591 36.08859 42.25636 1.000 63.01970 69 PRO C N 1
ATOM 3160 C CA . PRO C 1 69 ? 39.52227 34.70387 42.15477 1.000 42.77269 69 PRO C CA 1
ATOM 3161 C C . PRO C 1 69 ? 40.95439 34.56837 42.65111 1.000 32.28382 69 PRO C C 1
ATOM 3162 O O . PRO C 1 69 ? 41.74608 35.51444 42.61544 1.000 43.04576 69 PRO C O 1
ATOM 3166 N N . ALA C 1 70 ? 41.28047 33.37109 43.12594 1.000 35.06203 70 ALA C N 1
ATOM 3167 C CA . ALA C 1 70 ? 42.63500 33.10836 43.58357 1.000 41.23639 70 ALA C CA 1
ATOM 3168 C C . ALA C 1 70 ? 43.61210 33.15201 42.41218 1.000 47.46452 70 ALA C C 1
ATOM 3169 O O . ALA C 1 70 ? 43.23537 33.03248 41.24142 1.000 38.07100 70 ALA C O 1
ATOM 3171 N N . ALA C 1 71 ? 44.88956 33.33894 42.74321 1.000 38.29120 71 ALA C N 1
ATOM 3172 C CA . ALA C 1 71 ? 45.91691 33.28991 41.71325 1.000 39.33807 71 ALA C CA 1
ATOM 3173 C C . ALA C 1 71 ? 45.90739 31.94031 41.00502 1.000 36.37137 71 ALA C C 1
ATOM 3174 O O . ALA C 1 71 ? 46.04133 31.87428 39.77699 1.000 27.42901 71 ALA C O 1
ATOM 3176 N N . SER C 1 72 ? 45.72328 30.85310 41.76092 1.000 29.51274 72 SER C N 1
ATOM 3177 C CA . SER C 1 72 ? 45.67118 29.52937 41.14905 1.000 38.83791 72 SER C CA 1
ATOM 3178 C C . SER C 1 72 ? 44.55592 29.44942 40.11005 1.000 26.32976 72 SER C C 1
ATOM 3179 O O . SER C 1 72 ? 44.73624 28.86160 39.03450 1.000 36.58853 72 SER C O 1
ATOM 3182 N N . VAL C 1 73 ? 43.40495 30.05655 40.40045 1.000 26.10624 73 VAL C N 1
ATOM 3183 C CA . VAL C 1 73 ? 42.28139 29.98087 39.47236 1.000 30.87465 73 VAL C CA 1
ATOM 3184 C C . VAL C 1 73 ? 42.57386 30.78903 38.21773 1.000 22.21169 73 VAL C C 1
ATOM 3185 O O . VAL C 1 73 ? 42.23956 30.37488 37.09895 1.000 24.84392 73 VAL C O 1
ATOM 3189 N N . GLU C 1 74 ? 43.17477 31.96684 38.38543 1.000 31.65838 74 GLU C N 1
ATOM 3190 C CA . GLU C 1 74 ? 43.55638 32.76305 37.22856 1.000 35.43771 74 GLU C CA 1
ATOM 3191 C C . GLU C 1 74 ? 44.50405 31.98204 36.33132 1.000 25.02110 74 GLU C C 1
ATOM 3192 O O . GLU C 1 74 ? 44.34952 31.97331 35.10609 1.000 21.21840 74 GLU C O 1
ATOM 3206 N N . THR C 1 76 ? 45.08515 28.69745 36.12637 1.000 21.27047 76 THR C N 1
ATOM 3207 C CA . THR C 1 76 ? 44.47387 27.55846 35.45121 1.000 18.94143 76 THR C CA 1
ATOM 3208 C C . THR C 1 76 ? 43.81497 28.00597 34.15473 1.000 17.24474 76 THR C C 1
ATOM 3209 O O . THR C 1 76 ? 43.94772 27.34411 33.11536 1.000 20.20373 76 THR C O 1
ATOM 3213 N N . GLY C 1 77 ? 43.09910 29.12962 34.19784 1.000 16.65643 77 GLY C N 1
ATOM 3214 C CA . GLY C 1 77 ? 42.48604 29.64989 32.98578 1.000 24.80745 77 GLY C CA 1
ATOM 3215 C C . GLY C 1 77 ? 43.51103 30.15852 31.98875 1.000 23.83465 77 GLY C C 1
ATOM 3216 O O . GLY C 1 77 ? 43.35246 29.98530 30.77403 1.000 20.69818 77 GLY C O 1
ATOM 3217 N N . ARG C 1 78 ? 44.58401 30.78270 32.47937 1.000 20.30667 78 ARG C N 1
ATOM 3218 C CA . ARG C 1 78 ? 45.56676 31.31082 31.54190 1.000 23.36203 78 ARG C CA 1
ATOM 3219 C C . ARG C 1 78 ? 46.33446 30.18638 30.86366 1.000 15.98825 78 ARG C C 1
ATOM 3220 O O . ARG C 1 78 ? 46.67100 30.29118 29.67772 1.000 16.12820 78 ARG C O 1
ATOM 3228 N N . LEU C 1 79 ? 46.60770 29.10181 31.59675 1.000 19.49866 79 LEU C N 1
ATOM 3229 C CA . LEU C 1 79 ? 47.22443 27.92428 30.99563 1.000 21.04284 79 LEU C CA 1
ATOM 3230 C C . LEU C 1 79 ? 46.38869 27.39277 29.83837 1.000 20.81302 79 LEU C C 1
ATOM 3231 O O . LEU C 1 79 ? 46.92847 26.99903 28.79981 1.000 18.07593 79 LEU C O 1
ATOM 3236 N N . ASP C 1 80 ? 45.06747 27.37495 30.00294 1.000 18.46371 80 ASP C N 1
ATOM 3237 C CA . ASP C 1 80 ? 44.19138 26.90740 28.93474 1.000 19.84868 80 ASP C CA 1
ATOM 3238 C C . ASP C 1 80 ? 44.22633 27.85197 27.74043 1.000 16.64003 80 ASP C C 1
ATOM 3239 O O . ASP C 1 80 ? 44.18682 27.40326 26.58734 1.000 19.70723 80 ASP C O 1
ATOM 3244 N N . GLY C 1 81 ? 44.29852 29.16067 27.99388 1.000 14.31855 81 GLY C N 1
ATOM 3245 C CA . GLY C 1 81 ? 44.42998 30.09905 26.89085 1.000 17.95249 81 GLY C CA 1
ATOM 3246 C C . GLY C 1 81 ? 45.72595 29.90606 26.12849 1.000 18.54685 81 GLY C C 1
ATOM 3247 O O . GLY C 1 81 ? 45.74077 29.93951 24.89612 1.000 15.43809 81 GLY C O 1
ATOM 3248 N N . LEU C 1 82 ? 46.83743 29.73323 26.85517 1.000 15.06817 82 LEU C N 1
ATOM 3249 C CA . LEU C 1 82 ? 48.10651 29.41042 26.21170 1.000 17.04385 82 LEU C CA 1
ATOM 3250 C C . LEU C 1 82 ? 48.00017 28.11685 25.41339 1.000 18.24378 82 LEU C C 1
ATOM 3251 O O . LEU C 1 82 ? 48.50844 28.02770 24.29163 1.000 16.60940 82 LEU C O 1
ATOM 3256 N N . GLY C 1 83 ? 47.33853 27.10245 25.97577 1.000 12.64647 83 GLY C N 1
ATOM 3257 C CA . GLY C 1 83 ? 47.14187 25.86067 25.23895 1.000 14.50332 83 GLY C CA 1
ATOM 3258 C C . GLY C 1 83 ? 46.41733 26.07257 23.92433 1.000 18.91167 83 GLY C C 1
ATOM 3259 O O . GLY C 1 83 ? 46.79662 25.50287 22.89961 1.000 16.14650 83 GLY C O 1
ATOM 3260 N N . ARG C 1 84 ? 45.36967 26.90462 23.92883 1.000 16.66341 84 ARG C N 1
ATOM 3261 C CA . ARG C 1 84 ? 44.63707 27.15607 22.68591 1.000 17.25944 84 ARG C CA 1
ATOM 3262 C C . ARG C 1 84 ? 45.53035 27.81272 21.64614 1.000 15.25796 84 ARG C C 1
ATOM 3263 O O . ARG C 1 84 ? 45.47525 27.47045 20.46179 1.000 18.71089 84 ARG C O 1
ATOM 3271 N N . LEU C 1 85 ? 46.32967 28.78700 22.06868 1.000 19.84735 85 LEU C N 1
ATOM 3272 C CA . LEU C 1 85 ? 47.18023 29.50503 21.12943 1.000 16.88853 85 LEU C CA 1
ATOM 3273 C C . LEU C 1 85 ? 48.25693 28.59313 20.56795 1.000 15.07421 85 LEU C C 1
ATOM 3274 O O . LEU C 1 85 ? 48.53710 28.62000 19.36595 1.000 15.82879 85 LEU C O 1
ATOM 3279 N N . LEU C 1 86 ? 48.88135 27.78567 21.42712 1.000 16.90184 86 LEU C N 1
ATOM 3280 C CA . LEU C 1 86 ? 49.90017 26.85642 20.95454 1.000 18.32270 86 LEU C CA 1
ATOM 3281 C C . LEU C 1 86 ? 49.31639 25.86342 19.96123 1.000 19.90327 86 LEU C C 1
ATOM 3282 O O . LEU C 1 86 ? 49.93699 25.56269 18.93273 1.000 18.75568 86 LEU C O 1
ATOM 3287 N N . ASP C 1 87 ? 48.12604 25.33361 20.25222 1.000 14.48433 87 ASP C N 1
ATOM 3288 C CA . ASP C 1 87 ? 47.56070 24.31996 19.36622 1.000 18.25735 87 ASP C CA 1
ATOM 3289 C C . ASP C 1 87 ? 47.22862 24.90414 18.00063 1.000 23.55950 87 ASP C C 1
ATOM 3290 O O . ASP C 1 87 ? 47.46044 24.25590 16.97447 1.000 14.45389 87 ASP C O 1
ATOM 3295 N N . ALA C 1 88 ? 46.68655 26.12491 17.97066 1.000 18.83134 88 ALA C N 1
ATOM 3296 C CA . ALA C 1 88 ? 46.39736 26.77186 16.69340 1.000 17.12775 88 ALA C CA 1
ATOM 3297 C C . ALA C 1 88 ? 47.67576 27.03244 15.91367 1.000 16.67665 88 ALA C C 1
ATOM 3298 O O . ALA C 1 88 ? 47.75283 26.75413 14.71124 1.000 17.35006 88 ALA C O 1
ATOM 3300 N N . ALA C 1 89 ? 48.69051 27.57812 16.58398 1.000 13.99565 89 ALA C N 1
ATOM 3301 C CA . ALA C 1 89 ? 49.94631 27.88092 15.90307 1.000 20.23035 89 ALA C CA 1
ATOM 3302 C C . ALA C 1 89 ? 50.61110 26.61172 15.38209 1.000 19.31307 89 ALA C C 1
ATOM 3303 O O . ALA C 1 89 ? 51.20604 26.61766 14.29388 1.000 23.63604 89 ALA C O 1
ATOM 3305 N N . SER C 1 90 ? 50.46652 25.50030 16.10387 1.000 16.69158 90 SER C N 1
ATOM 3306 C CA . SER C 1 90 ? 51.05200 24.24592 15.64042 1.000 15.85026 90 SER C CA 1
ATOM 3307 C C . SER C 1 90 ? 50.37761 23.73757 14.37156 1.000 17.11522 90 SER C C 1
ATOM 3308 O O . SER C 1 90 ? 51.04800 23.18144 13.49696 1.000 19.32504 90 SER C O 1
ATOM 3311 N N . VAL C 1 91 ? 49.05316 23.87398 14.25865 1.000 18.65131 91 VAL C N 1
ATOM 3312 C CA . VAL C 1 91 ? 48.40059 23.46516 13.01002 1.000 15.67689 91 VAL C CA 1
ATOM 3313 C C . VAL C 1 91 ? 48.78795 24.40788 11.87550 1.000 20.17251 91 VAL C C 1
ATOM 3314 O O . VAL C 1 91 ? 49.06799 23.97545 10.74726 1.000 15.87515 91 VAL C O 1
ATOM 3318 N N . GLY C 1 92 ? 48.80270 25.71411 12.14617 1.000 19.30564 92 GLY C N 1
ATOM 3319 C CA . GLY C 1 92 ? 49.03228 26.66528 11.07042 1.000 20.89937 92 GLY C CA 1
ATOM 3320 C C . GLY C 1 92 ? 50.47114 26.73042 10.59767 1.000 20.51797 92 GLY C C 1
ATOM 3321 O O . GLY C 1 92 ? 50.73375 27.12131 9.45592 1.000 18.86849 92 GLY C O 1
ATOM 3322 N N . TYR C 1 93 ? 51.42462 26.37621 11.45953 1.000 19.29699 93 TYR C N 1
ATOM 3323 C CA . TYR C 1 93 ? 52.82837 26.63419 11.16368 1.000 16.14228 93 TYR C CA 1
ATOM 3324 C C . TYR C 1 93 ? 53.72791 25.44144 11.42005 1.000 18.16503 93 TYR C C 1
ATOM 3325 O O . TYR C 1 93 ? 54.94517 25.56656 11.25506 1.000 23.09951 93 TYR C O 1
ATOM 3334 N N . GLY C 1 94 ? 53.17193 24.29080 11.80858 1.000 21.55277 94 GLY C N 1
ATOM 3335 C CA . GLY C 1 94 ? 53.98479 23.11776 12.07471 1.000 18.77625 94 GLY C CA 1
ATOM 3336 C C . GLY C 1 94 ? 54.70797 22.57757 10.85871 1.000 28.82094 94 GLY C C 1
ATOM 3337 O O . GLY C 1 94 ? 55.74118 21.91609 11.00534 1.000 28.79942 94 GLY C O 1
ATOM 3338 N N . ALA C 1 95 ? 54.18788 22.83465 9.65828 1.000 23.69111 95 ALA C N 1
ATOM 3339 C CA . ALA C 1 95 ? 54.87747 22.37847 8.45867 1.000 30.14207 95 ALA C CA 1
ATOM 3340 C C . ALA C 1 95 ? 56.20570 23.09020 8.24995 1.000 28.03544 95 ALA C C 1
ATOM 3341 O O . ALA C 1 95 ? 57.09309 22.52766 7.60653 1.000 36.97791 95 ALA C O 1
ATOM 3343 N N . GLN C 1 96 ? 56.37534 24.29095 8.79717 1.000 19.39066 96 GLN C N 1
ATOM 3344 C CA . GLN C 1 96 ? 57.56465 25.09153 8.53971 1.000 23.25115 96 GLN C CA 1
ATOM 3345 C C . GLN C 1 96 ? 58.36580 25.47050 9.77882 1.000 29.62675 96 GLN C C 1
ATOM 3346 O O . GLN C 1 96 ? 59.56772 25.69017 9.65292 1.000 25.51555 96 GLN C O 1
ATOM 3352 N N . SER C 1 97 ? 57.75518 25.54990 10.96694 1.000 18.03485 97 SER C N 1
ATOM 3353 C CA . SER C 1 97 ? 58.38069 26.21808 12.10520 1.000 22.54696 97 SER C CA 1
ATOM 3354 C C . SER C 1 97 ? 58.40211 25.33521 13.34216 1.000 29.62764 97 SER C C 1
ATOM 3355 O O . SER C 1 97 ? 58.27178 25.81824 14.47031 1.000 24.50446 97 SER C O 1
ATOM 3358 N N . ARG C 1 98 ? 58.61304 24.03012 13.16942 1.000 25.10077 98 ARG C N 1
ATOM 3359 C CA . ARG C 1 98 ? 58.58986 23.15562 14.33170 1.000 19.06608 98 ARG C CA 1
ATOM 3360 C C . ARG C 1 98 ? 59.68243 23.51184 15.32673 1.000 26.76341 98 ARG C C 1
ATOM 3361 O O . ARG C 1 98 ? 59.51378 23.28645 16.52860 1.000 19.78990 98 ARG C O 1
ATOM 3369 N N . GLY C 1 99 ? 60.79314 24.08788 14.85654 1.000 21.05468 99 GLY C N 1
ATOM 3370 C CA . GLY C 1 99 ? 61.86207 24.44697 15.77343 1.000 26.10226 99 GLY C CA 1
ATOM 3371 C C . GLY C 1 99 ? 61.41584 25.48586 16.78208 1.000 24.76314 99 GLY C C 1
ATOM 3372 O O . GLY C 1 99 ? 61.61301 25.32807 17.98928 1.000 23.72768 99 GLY C O 1
ATOM 3373 N N . VAL C 1 100 ? 60.77979 26.55112 16.29385 1.000 21.16477 100 VAL C N 1
ATOM 3374 C CA . VAL C 1 100 ? 60.27329 27.60707 17.16002 1.000 22.10711 100 VAL C CA 1
ATOM 3375 C C . VAL C 1 100 ? 59.10876 27.10242 18.01185 1.000 19.06592 100 VAL C C 1
ATOM 3376 O O . VAL C 1 100 ? 59.00862 27.41862 19.20216 1.000 20.66942 100 VAL C O 1
ATOM 3380 N N . LEU C 1 101 ? 58.20563 26.32023 17.41797 1.000 17.57700 101 LEU C N 1
ATOM 3381 C CA . LEU C 1 101 ? 57.05465 25.84674 18.17385 1.000 18.75841 101 LEU C CA 1
ATOM 3382 C C . LEU C 1 101 ? 57.49681 24.96436 19.32264 1.000 18.42553 101 LEU C C 1
ATOM 3383 O O . LEU C 1 101 ? 56.92843 25.03048 20.41543 1.000 19.50793 101 LEU C O 1
ATOM 3388 N N . ARG C 1 102 ? 58.53230 24.15145 19.10341 1.000 21.71317 102 ARG C N 1
ATOM 3389 C CA . ARG C 1 102 ? 59.04254 23.31785 20.18397 1.000 23.70414 102 ARG C CA 1
ATOM 3390 C C . ARG C 1 102 ? 59.53604 24.17110 21.34788 1.000 24.44566 102 ARG C C 1
ATOM 3391 O O . ARG C 1 102 ? 59.26719 23.85361 22.51002 1.000 20.17670 102 ARG C O 1
ATOM 3399 N N . GLN C 1 103 ? 60.23916 25.27377 21.05868 1.000 22.05574 103 GLN C N 1
ATOM 3400 C CA . GLN C 1 103 ? 60.69087 26.15807 22.13472 1.000 25.24801 103 GLN C CA 1
ATOM 3401 C C . GLN C 1 103 ? 59.51386 26.72797 22.91804 1.000 23.03939 103 GLN C C 1
ATOM 3402 O O . GLN C 1 103 ? 59.57187 26.84445 24.15075 1.000 20.36415 103 GLN C O 1
ATOM 3408 N N . ALA C 1 104 ? 58.44346 27.11457 22.21929 1.000 22.37601 104 ALA C N 1
ATOM 3409 C CA . ALA C 1 104 ? 57.29250 27.68001 22.91266 1.000 21.30037 104 ALA C CA 1
ATOM 3410 C C . ALA C 1 104 ? 56.63827 26.64630 23.82516 1.000 19.74420 104 ALA C C 1
ATOM 3411 O O . ALA C 1 104 ? 56.24953 26.96988 24.95060 1.000 19.17238 104 ALA C O 1
ATOM 3413 N N . VAL C 1 105 ? 56.50755 25.39787 23.36146 1.000 17.93352 105 VAL C N 1
ATOM 3414 C CA . VAL C 1 105 ? 55.90245 24.36306 24.19718 1.000 15.10116 105 VAL C CA 1
ATOM 3415 C C . VAL C 1 105 ? 56.77928 24.08006 25.41085 1.000 19.77022 105 VAL C C 1
ATOM 3416 O O . VAL C 1 105 ? 56.27420 23.86772 26.51795 1.000 17.84178 105 VAL C O 1
ATOM 3420 N N . GLU C 1 106 ? 58.10312 24.08544 25.22992 1.000 20.11026 106 GLU C N 1
ATOM 3421 C CA . GLU C 1 106 ? 59.00363 23.88088 26.36177 1.000 21.27673 106 GLU C CA 1
ATOM 3422 C C . GLU C 1 106 ? 58.74162 24.90661 27.45315 1.000 27.36641 106 GLU C C 1
ATOM 3423 O O . GLU C 1 106 ? 58.78793 24.58668 28.64728 1.000 20.42876 106 GLU C O 1
ATOM 3429 N N . LYS C 1 107 ? 58.45687 26.14896 27.05716 1.000 19.19585 107 LYS C N 1
ATOM 3430 C CA . LYS C 1 107 ? 58.17007 27.19231 28.03398 1.000 18.40416 107 LYS C CA 1
ATOM 3431 C C . LYS C 1 107 ? 56.83426 26.95627 28.72366 1.000 20.19664 107 LYS C C 1
ATOM 3432 O O . LYS C 1 107 ? 56.69730 27.22633 29.92162 1.000 20.08267 107 LYS C O 1
ATOM 3438 N N . ARG C 1 108 ? 55.83283 26.47316 27.98171 1.000 22.63290 108 ARG C N 1
ATOM 3439 C CA . ARG C 1 108 ? 54.56847 26.07016 28.60165 1.000 18.30411 108 ARG C CA 1
ATOM 3440 C C . ARG C 1 108 ? 54.78842 24.96641 29.63972 1.000 23.54514 108 ARG C C 1
ATOM 3441 O O . ARG C 1 108 ? 54.23978 25.03205 30.74749 1.000 16.47296 108 ARG C O 1
ATOM 3449 N N . VAL C 1 109 ? 55.62853 23.97116 29.32106 1.000 21.89002 109 VAL C N 1
ATOM 3450 C CA . VAL C 1 109 ? 55.97406 22.92779 30.29367 1.000 19.37140 109 VAL C CA 1
ATOM 3451 C C . VAL C 1 109 ? 56.52436 23.55238 31.57020 1.000 23.70085 109 VAL C C 1
ATOM 3452 O O . VAL C 1 109 ? 56.12967 23.18299 32.68319 1.000 20.73153 109 VAL C O 1
ATOM 3456 N N . GLU C 1 110 ? 57.45089 24.50767 31.42460 1.000 21.00586 110 GLU C N 1
ATOM 3457 C CA . GLU C 1 110 ? 58.01481 25.19051 32.58437 1.000 18.86931 110 GLU C CA 1
ATOM 3458 C C . GLU C 1 110 ? 56.94106 25.92399 33.37454 1.000 19.64318 110 GLU C C 1
ATOM 3459 O O . GLU C 1 110 ? 57.00595 25.98759 34.60681 1.000 17.94377 110 GLU C O 1
ATOM 3465 N N . ALA C 1 111 ? 55.95633 26.50548 32.68391 1.000 22.68146 111 ALA C N 1
ATOM 3466 C CA . ALA C 1 111 ? 54.86068 27.17263 33.38396 1.000 23.20854 111 ALA C CA 1
ATOM 3467 C C . ALA C 1 111 ? 54.04026 26.18558 34.20608 1.000 22.79572 111 ALA C C 1
ATOM 3468 O O . ALA C 1 111 ? 53.60440 26.50732 35.31237 1.000 20.00995 111 ALA C O 1
ATOM 3470 N N . VAL C 1 112 ? 53.79533 24.98970 33.67224 1.000 20.36749 112 VAL C N 1
ATOM 3471 C CA . VAL C 1 112 ? 53.00140 24.01003 34.40512 1.000 17.67022 112 VAL C CA 1
ATOM 3472 C C . VAL C 1 112 ? 53.76453 23.52862 35.63459 1.000 18.46347 112 VAL C C 1
ATOM 3473 O O . VAL C 1 112 ? 53.17577 23.28087 36.69021 1.000 21.09875 112 VAL C O 1
ATOM 3477 N N . THR C 1 113 ? 55.08983 23.41158 35.51689 1.000 24.50408 113 THR C N 1
ATOM 3478 C CA . THR C 1 113 ? 55.92756 23.08594 36.66584 1.000 23.14863 113 THR C CA 1
ATOM 3479 C C . THR C 1 113 ? 55.84479 24.17031 37.73453 1.000 26.50203 113 THR C C 1
ATOM 3480 O O . THR C 1 113 ? 55.72851 23.86581 38.92697 1.000 22.41765 113 THR C O 1
ATOM 3484 N N . ALA C 1 114 ? 55.88424 25.44304 37.32905 1.000 27.07148 114 ALA C N 1
ATOM 3485 C CA . ALA C 1 114 ? 55.76317 26.52231 38.30461 1.000 22.22150 114 ALA C CA 1
ATOM 3486 C C . ALA C 1 114 ? 54.38163 26.53368 38.93242 1.000 26.17548 114 ALA C C 1
ATOM 3487 O O . ALA C 1 114 ? 54.23233 26.79388 40.13311 1.000 28.61160 114 ALA C O 1
ATOM 3489 N N . TYR C 1 115 ? 53.36203 26.25254 38.13115 1.000 22.33122 115 TYR C N 1
ATOM 3490 C CA . TYR C 1 115 ? 51.99433 26.18616 38.63442 1.000 24.85036 115 TYR C CA 1
ATOM 3491 C C . TYR C 1 115 ? 51.83073 25.06259 39.65086 1.000 19.93950 115 TYR C C 1
ATOM 3492 O O . TYR C 1 115 ? 51.17211 25.23503 40.68261 1.000 28.43423 115 TYR C O 1
ATOM 3501 N N . GLU C 1 116 ? 52.43173 23.90526 39.37596 1.000 24.21162 116 GLU C N 1
ATOM 3502 C CA . GLU C 1 116 ? 52.36271 22.78195 40.30210 1.000 25.39524 116 GLU C CA 1
ATOM 3503 C C . GLU C 1 116 ? 53.06155 23.10833 41.61699 1.000 29.65661 116 GLU C C 1
ATOM 3504 O O . GLU C 1 116 ? 52.61499 22.67997 42.68689 1.000 27.93232 116 GLU C O 1
ATOM 3510 N N . LYS C 1 117 ? 54.16370 23.85927 41.55344 1.000 29.00399 117 LYS C N 1
ATOM 3511 C CA . LYS C 1 117 ? 54.86699 24.34407 42.73410 1.000 30.95414 117 LYS C CA 1
ATOM 3512 C C . LYS C 1 117 ? 54.14127 25.47960 43.41703 1.000 30.17106 117 LYS C C 1
ATOM 3513 O O . LYS C 1 117 ? 54.62728 25.95458 44.44892 1.000 27.74430 117 LYS C O 1
ATOM 3519 N N . LYS C 1 118 ? 53.02298 25.94094 42.85856 1.000 28.45644 118 LYS C N 1
ATOM 3520 C CA . LYS C 1 118 ? 52.27888 27.09326 43.36303 1.000 26.52609 118 LYS C CA 1
ATOM 3521 C C . LYS C 1 118 ? 53.08257 28.39187 43.28444 1.000 29.40011 118 LYS C C 1
ATOM 3522 O O . LYS C 1 118 ? 52.75125 29.37504 43.95731 1.000 29.59937 118 LYS C O 1
ATOM 3528 N N . ASP C 1 119 ? 54.14120 28.42712 42.47374 1.000 28.37037 119 ASP C N 1
ATOM 3529 C CA . ASP C 1 119 ? 54.82371 29.68402 42.15394 1.000 21.01794 119 ASP C CA 1
ATOM 3530 C C . ASP C 1 119 ? 54.10226 30.32532 40.96410 1.000 27.92253 119 ASP C C 1
ATOM 3531 O O . ASP C 1 119 ? 54.50200 30.20910 39.80228 1.000 24.41253 119 ASP C O 1
ATOM 3536 N N . PHE C 1 120 ? 53.01706 31.03949 41.27201 1.000 19.01767 120 PHE C N 1
ATOM 3537 C CA . PHE C 1 120 ? 52.15478 31.54444 40.21305 1.000 24.53164 120 PHE C CA 1
ATOM 3538 C C . PHE C 1 120 ? 52.75528 32.73752 39.48749 1.000 28.82363 120 PHE C C 1
ATOM 3539 O O . PHE C 1 120 ? 52.43205 32.95956 38.31617 1.000 25.38310 120 PHE C O 1
ATOM 3547 N N . ALA C 1 121 ? 53.62357 33.50750 40.14812 1.000 26.23471 121 ALA C N 1
ATOM 3548 C CA . ALA C 1 121 ? 54.33007 34.58155 39.45574 1.000 27.15479 121 ALA C CA 1
ATOM 3549 C C . ALA C 1 121 ? 55.26390 34.01869 38.39119 1.000 27.70772 121 ALA C C 1
ATOM 3550 O O . ALA C 1 121 ? 55.29417 34.50033 37.25415 1.000 25.36359 121 ALA C O 1
ATOM 3552 N N . ALA C 1 122 ? 56.05256 33.00563 38.75108 1.000 21.85166 122 ALA C N 1
ATOM 3553 C CA . ALA C 1 122 ? 56.91743 32.36092 37.76875 1.000 28.01152 122 ALA C CA 1
ATOM 3554 C C . ALA C 1 122 ? 56.10070 31.72175 36.64941 1.000 26.47277 122 ALA C C 1
ATOM 3555 O O . ALA C 1 122 ? 56.51536 31.72834 35.48141 1.000 20.22636 122 ALA C O 1
ATOM 3557 N N . ALA C 1 123 ? 54.93889 31.15978 36.98708 1.000 23.47917 123 ALA C N 1
ATOM 3558 C CA . ALA C 1 123 ? 54.09405 30.54759 35.96709 1.000 21.98924 123 ALA C CA 1
ATOM 3559 C C . ALA C 1 123 ? 53.65234 31.58537 34.94843 1.000 21.62150 123 ALA C C 1
ATOM 3560 O O . ALA C 1 123 ? 53.75922 31.36594 33.73696 1.000 21.89327 123 ALA C O 1
ATOM 3562 N N . ALA C 1 124 ? 53.16864 32.73606 35.42771 1.000 20.94521 124 ALA C N 1
ATOM 3563 C CA . ALA C 1 124 ? 52.69502 33.77263 34.51962 1.000 24.58459 124 ALA C CA 1
ATOM 3564 C C . ALA C 1 124 ? 53.81750 34.26879 33.62653 1.000 26.15255 124 ALA C C 1
ATOM 3565 O O . ALA C 1 124 ? 53.61661 34.45038 32.42167 1.000 19.47323 124 ALA C O 1
ATOM 3567 N N . ALA C 1 125 ? 55.01253 34.47433 34.19665 1.000 19.44741 125 ALA C N 1
ATOM 3568 C CA . ALA C 1 125 ? 56.15244 34.91701 33.39486 1.000 28.21474 125 ALA C CA 1
ATOM 3569 C C . ALA C 1 125 ? 56.52958 33.88770 32.33067 1.000 16.09430 125 ALA C C 1
ATOM 3570 O O . ALA C 1 125 ? 56.78493 34.24385 31.17634 1.000 19.42371 125 ALA C O 1
ATOM 3572 N N . ALA C 1 126 ? 56.56468 32.60501 32.70023 1.000 24.13866 126 ALA C N 1
ATOM 3573 C CA . ALA C 1 126 ? 56.92282 31.56271 31.74646 1.000 23.39215 126 ALA C CA 1
ATOM 3574 C C . ALA C 1 126 ? 55.91565 31.46228 30.60677 1.000 18.26778 126 ALA C C 1
ATOM 3575 O O . ALA C 1 126 ? 56.28552 31.10389 29.48194 1.000 16.83221 126 ALA C O 1
ATOM 3585 N N . ASP C 1 128 ? 54.22043 34.07410 29.35102 1.000 19.52476 128 ASP C N 1
ATOM 3586 C CA . ASP C 1 128 ? 54.56005 35.19592 28.47721 1.000 23.44816 128 ASP C CA 1
ATOM 3587 C C . ASP C 1 128 ? 55.77802 34.86828 27.62172 1.000 21.31973 128 ASP C C 1
ATOM 3588 O O . ASP C 1 128 ? 55.85280 35.26387 26.45584 1.000 23.51950 128 ASP C O 1
ATOM 3593 N N . GLY C 1 129 ? 56.74716 34.14747 28.18358 1.000 16.26640 129 GLY C N 1
ATOM 3594 C CA . GLY C 1 129 ? 57.87991 33.72090 27.38224 1.000 16.40600 129 GLY C CA 1
ATOM 3595 C C . GLY C 1 129 ? 57.47626 32.74405 26.29425 1.000 21.06773 129 GLY C C 1
ATOM 3596 O O . GLY C 1 129 ? 57.95844 32.83156 25.15937 1.000 19.08299 129 GLY C O 1
ATOM 3597 N N . SER C 1 130 ? 56.59132 31.79710 26.62103 1.000 21.02146 130 SER C N 1
ATOM 3598 C CA . SER C 1 130 ? 56.08098 30.88180 25.59817 1.000 17.97356 130 SER C CA 1
ATOM 3599 C C . SER C 1 130 ? 55.44258 31.65227 24.44557 1.000 21.25318 130 SER C C 1
ATOM 3600 O O . SER C 1 130 ? 55.76937 31.42542 23.27360 1.000 21.04942 130 SER C O 1
ATOM 3603 N N . ALA C 1 131 ? 54.53716 32.58660 24.76226 1.000 16.77078 131 ALA C N 1
ATOM 3604 C CA . ALA C 1 131 ? 53.87499 33.35052 23.70624 1.000 18.76104 131 ALA C CA 1
ATOM 3605 C C . ALA C 1 131 ? 54.87083 34.19725 22.91700 1.000 23.68902 131 ALA C C 1
ATOM 3606 O O . ALA C 1 131 ? 54.78668 34.27557 21.68506 1.000 22.61212 131 ALA C O 1
ATOM 3608 N N . SER C 1 132 ? 55.82771 34.83264 23.60387 1.000 24.75936 132 SER C N 1
ATOM 3609 C CA . SER C 1 132 ? 56.83527 35.62817 22.89888 1.000 21.34265 132 SER C CA 1
ATOM 3610 C C . SER C 1 132 ? 57.61039 34.77805 21.90261 1.000 23.69010 132 SER C C 1
ATOM 3611 O O . SER C 1 132 ? 57.82301 35.18412 20.75247 1.000 20.28830 132 SER C O 1
ATOM 3614 N N . LEU C 1 133 ? 58.03889 33.58683 22.32726 1.000 20.17259 133 LEU C N 1
ATOM 3615 C CA . LEU C 1 133 ? 58.77931 32.71003 21.42623 1.000 21.98916 133 LEU C CA 1
ATOM 3616 C C . LEU C 1 133 ? 57.98899 32.38483 20.15937 1.000 27.27172 133 LEU C C 1
ATOM 3617 O O . LEU C 1 133 ? 58.58978 32.16497 19.10150 1.000 21.66956 133 LEU C O 1
ATOM 3622 N N . LEU C 1 134 ? 56.64938 32.39775 20.23061 1.000 21.83819 134 LEU C N 1
ATOM 3623 C CA . LEU C 1 134 ? 55.81523 32.12275 19.05789 1.000 20.13404 134 LEU C CA 1
ATOM 3624 C C . LEU C 1 134 ? 56.01771 33.11816 17.92678 1.000 25.25190 134 LEU C C 1
ATOM 3625 O O . LEU C 1 134 ? 55.64053 32.82117 16.78877 1.000 27.91817 134 LEU C O 1
ATOM 3630 N N . ALA C 1 135 ? 56.58157 34.29437 18.21286 1.000 30.59843 135 ALA C N 1
ATOM 3631 C CA . ALA C 1 135 ? 56.79585 35.30790 17.17986 1.000 33.28657 135 ALA C CA 1
ATOM 3632 C C . ALA C 1 135 ? 57.60911 34.77372 16.00993 1.000 28.83962 135 ALA C C 1
ATOM 3633 O O . ALA C 1 135 ? 57.45741 35.25225 14.88112 1.000 38.15481 135 ALA C O 1
ATOM 3635 N N . GLY C 1 136 ? 58.47514 33.78766 16.25292 1.000 28.62902 136 GLY C N 1
ATOM 3636 C CA . GLY C 1 136 ? 59.33754 33.27456 15.20414 1.000 27.95853 136 GLY C CA 1
ATOM 3637 C C . GLY C 1 136 ? 58.61569 32.56108 14.08090 1.000 27.85322 136 GLY C C 1
ATOM 3638 O O . GLY C 1 136 ? 59.16331 32.46180 12.97787 1.000 22.86264 136 GLY C O 1
ATOM 3639 N N . ILE C 1 137 ? 57.40692 32.04852 14.33037 1.000 22.92405 137 ILE C N 1
ATOM 3640 C CA . ILE C 1 137 ? 56.68433 31.37443 13.25858 1.000 21.74064 137 ILE C CA 1
ATOM 3641 C C . ILE C 1 137 ? 56.21521 32.35365 12.19554 1.000 25.96680 137 ILE C C 1
ATOM 3642 O O . ILE C 1 137 ? 55.93939 31.93220 11.07038 1.000 21.13393 137 ILE C O 1
ATOM 3647 N N . ALA C 1 138 ? 56.11415 33.64814 12.52461 1.000 20.76714 138 ALA C N 1
ATOM 3648 C CA . ALA C 1 138 ? 55.59258 34.66067 11.60107 1.000 22.53877 138 ALA C CA 1
ATOM 3649 C C . ALA C 1 138 ? 56.22579 36.00885 11.92715 1.000 23.52992 138 ALA C C 1
ATOM 3650 O O . ALA C 1 138 ? 55.57399 36.91301 12.46543 1.000 22.80366 138 ALA C O 1
ATOM 3652 N N . PRO C 1 139 ? 57.51020 36.18338 11.60059 1.000 25.39740 139 PRO C N 1
ATOM 3653 C CA . PRO C 1 139 ? 58.23454 37.37600 12.07838 1.000 32.19542 139 PRO C CA 1
ATOM 3654 C C . PRO C 1 139 ? 57.69492 38.70215 11.55241 1.000 25.35878 139 PRO C C 1
ATOM 3655 O O . PRO C 1 139 ? 57.95007 39.73696 12.17389 1.000 35.79250 139 PRO C O 1
ATOM 3659 N N . THR C 1 140 ? 56.94064 38.71880 10.45821 1.000 24.60279 140 THR C N 1
ATOM 3660 C CA . THR C 1 140 ? 56.32734 39.97729 10.05483 1.000 30.29447 140 THR C CA 1
ATOM 3661 C C . THR C 1 140 ? 55.03013 40.26516 10.79460 1.000 36.80662 140 THR C C 1
ATOM 3662 O O . THR C 1 140 ? 54.51727 41.38048 10.69057 1.000 33.45846 140 THR C O 1
ATOM 3666 N N . ARG C 1 141 ? 54.49553 39.30219 11.54091 1.000 35.79198 141 ARG C N 1
ATOM 3667 C CA . ARG C 1 141 ? 53.20410 39.42821 12.20237 1.000 29.18543 141 ARG C CA 1
ATOM 3668 C C . ARG C 1 141 ? 53.34570 39.27376 13.70723 1.000 30.13672 141 ARG C C 1
ATOM 3669 O O . ARG C 1 141 ? 52.47034 38.71659 14.38269 1.000 24.18571 141 ARG C O 1
ATOM 3677 N N . THR C 1 142 ? 54.45327 39.77145 14.25739 1.000 24.87979 142 THR C N 1
ATOM 3678 C CA . THR C 1 142 ? 54.69466 39.58580 15.68110 1.000 31.17579 142 THR C CA 1
ATOM 3679 C C . THR C 1 142 ? 53.70495 40.36842 16.53494 1.000 28.84420 142 THR C C 1
ATOM 3680 O O . THR C 1 142 ? 53.34986 39.91753 17.63117 1.000 26.40911 142 THR C O 1
ATOM 3684 N N . GLU C 1 143 ? 53.24527 41.53229 16.06348 1.000 24.39896 143 GLU C N 1
ATOM 3685 C CA . GLU C 1 143 ? 52.23432 42.26268 16.82529 1.000 30.44165 143 GLU C CA 1
ATOM 3686 C C . GLU C 1 143 ? 50.90437 41.52741 16.81415 1.000 23.83762 143 GLU C C 1
ATOM 3687 O O . GLU C 1 143 ? 50.15569 41.56970 17.79679 1.000 26.03007 143 GLU C O 1
ATOM 3693 N N . GLU C 1 144 ? 50.58007 40.87623 15.69979 1.000 21.95062 144 GLU C N 1
ATOM 3694 C CA . GLU C 1 144 ? 49.36134 40.08398 15.65029 1.000 22.45920 144 GLU C CA 1
ATOM 3695 C C . GLU C 1 144 ? 49.41843 38.94411 16.65557 1.000 23.06729 144 GLU C C 1
ATOM 3696 O O . GLU C 1 144 ? 48.44065 38.68824 17.37116 1.000 21.30022 144 GLU C O 1
ATOM 3702 N N . LEU C 1 145 ? 50.56420 38.25926 16.73307 1.000 19.09206 145 LEU C N 1
ATOM 3703 C CA . LEU C 1 145 ? 50.70517 37.13870 17.65405 1.000 24.69169 145 LEU C CA 1
ATOM 3704 C C . LEU C 1 145 ? 50.64405 37.60136 19.10732 1.000 27.32832 145 LEU C C 1
ATOM 3705 O O . LEU C 1 145 ? 50.08337 36.90495 19.96077 1.000 20.00681 145 LEU C O 1
ATOM 3710 N N . ALA C 1 146 ? 51.22252 38.76457 19.41607 1.00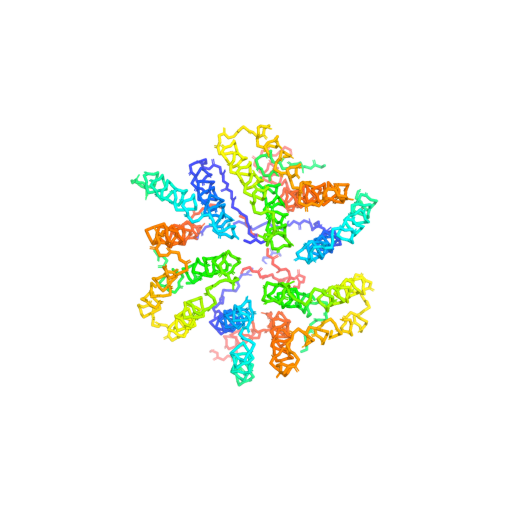0 26.62364 146 ALA C N 1
ATOM 3711 C CA . ALA C 1 146 ? 51.07788 39.28923 20.77181 1.000 24.50503 146 ALA C CA 1
ATOM 3712 C C . ALA C 1 146 ? 49.63505 39.68581 21.05825 1.000 25.48284 146 ALA C C 1
ATOM 3713 O O . ALA C 1 146 ? 49.16623 39.52146 22.18758 1.000 24.42576 146 ALA C O 1
ATOM 3715 N N . GLY C 1 147 ? 48.90974 40.17939 20.04888 1.000 22.30809 147 GLY C N 1
ATOM 3716 C CA . GLY C 1 147 ? 47.51149 40.51971 20.25901 1.000 19.89895 147 GLY C CA 1
ATOM 3717 C C . GLY C 1 147 ? 46.64737 39.30929 20.57024 1.000 19.96603 147 GLY C C 1
ATOM 3718 O O . GLY C 1 147 ? 45.75090 39.37572 21.41394 1.000 17.20630 147 GLY C O 1
ATOM 3719 N N . LEU C 1 148 ? 46.90362 38.18671 19.89704 1.000 18.84264 148 LEU C N 1
ATOM 3720 C CA . LEU C 1 148 ? 46.18217 36.96006 20.20978 1.000 18.03362 148 LEU C CA 1
ATOM 3721 C C . LEU C 1 148 ? 46.41232 36.52799 21.65151 1.000 15.65928 148 LEU C C 1
ATOM 3722 O O . LEU C 1 148 ? 45.47423 36.09597 22.33038 1.000 14.81584 148 LEU C O 1
ATOM 3727 N N . TRP C 1 149 ? 47.66315 36.59580 22.12047 1.000 16.72353 149 TRP C N 1
ATOM 3728 C CA . TRP C 1 149 ? 47.96302 36.18809 23.48532 1.000 15.55482 149 TRP C CA 1
ATOM 3729 C C . TRP C 1 149 ? 47.28997 37.10938 24.49479 1.000 20.95876 149 TRP C C 1
ATOM 3730 O O . TRP C 1 149 ? 46.72428 36.63247 25.48220 1.000 17.54089 149 TRP C O 1
ATOM 3741 N N . ARG C 1 150 ? 47.32737 38.42686 24.25832 1.000 18.76447 150 ARG C N 1
ATOM 3742 C CA . ARG C 1 150 ? 46.64663 39.34793 25.16419 1.000 22.18287 150 ARG C CA 1
ATOM 3743 C C . ARG C 1 150 ? 45.16095 39.02894 25.25231 1.000 20.40090 150 ARG C C 1
ATOM 3744 O O . ARG C 1 150 ? 44.57675 39.06253 26.34116 1.000 21.69933 150 ARG C O 1
ATOM 3752 N N . LEU C 1 151 ? 44.53370 38.71064 24.11743 1.000 17.25298 151 LEU C N 1
ATOM 3753 C CA . LEU C 1 151 ? 43.11542 38.37043 24.13820 1.000 22.70688 151 LEU C CA 1
ATOM 3754 C C . LEU C 1 151 ? 42.86580 37.10997 24.96273 1.000 22.16495 151 LEU C C 1
ATOM 3755 O O . LEU C 1 151 ? 41.90104 37.04811 25.73275 1.000 19.62454 151 LEU C O 1
ATOM 3760 N N . GLU C 1 152 ? 43.72212 36.09321 24.81835 1.000 13.44818 152 GLU C N 1
ATOM 3761 C CA . GLU C 1 152 ? 43.54313 34.88496 25.62220 1.000 19.98487 152 GLU C CA 1
ATOM 3762 C C . GLU C 1 152 ? 43.65718 35.19510 27.11300 1.000 16.10400 152 GLU C C 1
ATOM 3763 O O . GLU C 1 152 ? 42.85948 34.69646 27.91371 1.000 16.67017 152 GLU C O 1
ATOM 3769 N N . LYS C 1 153 ? 44.65671 35.99866 27.50535 1.000 17.07855 153 LYS C N 1
ATOM 3770 C CA . LYS C 1 153 ? 44.78515 36.38315 28.91223 1.000 17.44517 153 LYS C CA 1
ATOM 3771 C C . LYS C 1 153 ? 43.57373 37.17861 29.37370 1.000 22.55945 153 LYS C C 1
ATOM 3772 O O . LYS C 1 153 ? 43.05653 36.95487 30.47737 1.000 19.34524 153 LYS C O 1
ATOM 3778 N N . GLU C 1 154 ? 43.10258 38.10783 28.53521 1.000 17.61939 154 GLU C N 1
ATOM 3779 C CA . GLU C 1 154 ? 41.96839 38.93803 28.91620 1.000 21.55918 154 GLU C CA 1
ATOM 3780 C C . GLU C 1 154 ? 40.71257 38.09484 29.06866 1.000 22.75021 154 GLU C C 1
ATOM 3781 O O . GLU C 1 154 ? 39.94459 38.28245 30.01821 1.000 23.77755 154 GLU C O 1
ATOM 3787 N N . LEU C 1 155 ? 40.51652 37.12657 28.17380 1.000 20.66238 155 LEU C N 1
ATOM 3788 C CA . LEU C 1 155 ? 39.35335 36.25396 28.27580 1.000 18.90076 155 LEU C CA 1
ATOM 3789 C C . LEU C 1 155 ? 39.43262 35.36310 29.51015 1.000 21.41540 155 LEU C C 1
ATOM 3790 O O . LEU C 1 155 ? 38.41612 35.12677 30.17393 1.000 20.18500 155 LEU C O 1
ATOM 3795 N N . ALA C 1 156 ? 40.62401 34.84509 29.82833 1.000 20.03132 156 ALA C N 1
ATOM 3796 C CA . ALA C 1 156 ? 40.75901 34.02046 31.02564 1.000 19.12956 156 ALA C CA 1
ATOM 3797 C C . ALA C 1 156 ? 40.47780 34.82878 32.28958 1.000 30.54566 156 ALA C C 1
ATOM 3798 O O . ALA C 1 156 ? 39.83502 34.32988 33.22258 1.000 23.14262 156 ALA C O 1
ATOM 3800 N N . THR C 1 157 ? 40.94575 36.07924 32.33990 1.000 24.87698 157 THR C N 1
ATOM 3801 C CA . THR C 1 157 ? 40.68198 36.91526 33.50770 1.000 24.32734 157 THR C CA 1
ATOM 3802 C C . THR C 1 157 ? 39.19285 37.19807 33.64969 1.000 25.20976 157 THR C C 1
ATOM 3803 O O . THR C 1 157 ? 38.61941 37.06975 34.74020 1.000 27.08087 157 THR C O 1
ATOM 3807 N N . ALA C 1 158 ? 38.54476 37.56922 32.54825 1.000 22.51560 158 ALA C N 1
ATOM 3808 C CA . ALA C 1 158 ? 37.12581 37.88666 32.60215 1.000 21.92173 158 ALA C CA 1
ATOM 3809 C C . ALA C 1 158 ? 36.29720 36.66945 32.99452 1.000 39.31184 158 ALA C C 1
ATOM 3810 O O . ALA C 1 158 ? 35.35548 36.78315 33.78885 1.000 30.11981 158 ALA C O 1
ATOM 3812 N N . HIS C 1 159 ? 36.63061 35.49269 32.45459 1.000 28.61291 159 HIS C N 1
ATOM 3813 C CA . HIS C 1 159 ? 35.82221 34.31310 32.74875 1.000 29.47569 159 HIS C CA 1
ATOM 3814 C C . HIS C 1 159 ? 35.94468 33.91989 34.21212 1.000 34.51217 159 HIS C C 1
ATOM 3815 O O . HIS C 1 159 ? 34.95640 33.51436 34.82972 1.000 35.62331 159 HIS C O 1
ATOM 3822 N N . ALA C 1 160 ? 37.15044 34.02497 34.78157 1.000 30.70541 160 ALA C N 1
ATOM 3823 C CA . ALA C 1 160 ? 37.32399 33.70884 36.19557 1.000 36.87380 160 ALA C CA 1
ATOM 3824 C C . ALA C 1 160 ? 36.51428 34.65758 37.06936 1.000 35.31107 160 ALA C C 1
ATOM 3825 O O . ALA C 1 160 ? 35.90745 34.23201 38.05801 1.000 34.13645 160 ALA C O 1
ATOM 3827 N N . ALA C 1 161 ? 36.49075 35.94637 36.71423 1.000 28.53430 161 ALA C N 1
ATOM 3828 C CA . ALA C 1 161 ? 35.67384 36.91536 37.44183 1.000 31.35877 161 ALA C CA 1
ATOM 3829 C C . ALA C 1 161 ? 34.19268 36.56159 37.35709 1.000 43.21975 161 ALA C C 1
ATOM 3830 O O . ALA C 1 161 ? 33.50438 36.47654 38.37947 1.000 42.57018 161 ALA C O 1
ATOM 3832 N N . HIS C 1 162 ? 33.68484 36.34988 36.13808 1.000 31.27425 162 HIS C N 1
ATOM 3833 C CA . HIS C 1 162 ? 32.28886 35.96219 35.96623 1.000 32.38147 162 HIS C CA 1
ATOM 3834 C C . HIS C 1 162 ? 31.99242 34.65697 36.69081 1.000 43.07947 162 HIS C C 1
ATOM 3835 O O . HIS C 1 162 ? 30.92179 34.49641 37.28635 1.000 38.76466 162 HIS C O 1
ATOM 3842 N N . GLU C 1 163 ? 32.93863 33.71778 36.66284 1.000 29.47873 163 GLU C N 1
ATOM 3843 C CA . GLU C 1 163 ? 32.76314 32.46519 37.38163 1.000 46.09356 163 GLU C CA 1
ATOM 3844 C C .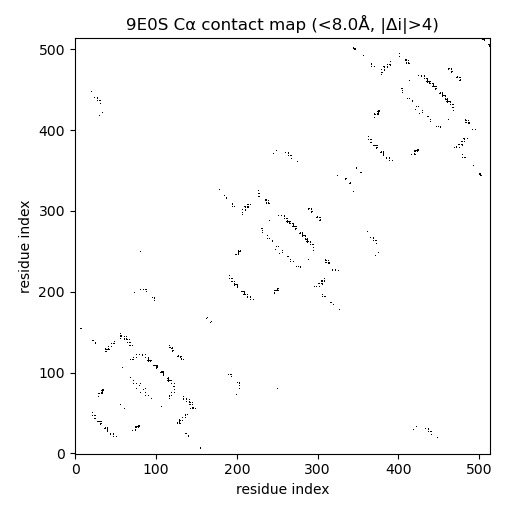 GLU C 1 163 ? 32.80284 32.67513 38.88957 1.000 48.74919 163 GLU C C 1
ATOM 3845 O O . GLU C 1 163 ? 32.20728 31.89263 39.63549 1.000 53.64684 163 GLU C O 1
ATOM 3851 N N . ALA C 1 164 ? 33.49048 33.71769 39.35933 1.000 46.15102 164 ALA C N 1
ATOM 3852 C CA . ALA C 1 164 ? 33.47716 34.02474 40.78760 1.000 42.96382 164 ALA C CA 1
ATOM 3853 C C . ALA C 1 164 ? 32.15843 34.66472 41.21332 1.000 45.86538 164 ALA C C 1
ATOM 3854 O O . ALA C 1 164 ? 31.63657 34.35524 42.28853 1.000 62.48081 164 ALA C O 1
ATOM 3856 N N . ALA C 1 165 ? 31.59497 35.54574 40.38556 1.000 50.57068 165 ALA C N 1
ATOM 3857 C CA . ALA C 1 165 ? 30.32915 36.19595 40.71113 1.000 53.62843 165 ALA C CA 1
ATOM 3858 C C . ALA C 1 165 ? 29.16608 35.22611 40.52072 1.000 60.96837 165 ALA C C 1
ATOM 3859 O O . ALA C 1 165 ? 28.00969 35.63599 40.40741 1.000 67.06501 165 ALA C O 1
ATOM 3861 N N . ARG C 1 166 ? 29.46956 33.93177 40.48982 1.000 58.79573 166 ARG C N 1
ATOM 3862 C CA . ARG C 1 166 ? 28.48606 32.88667 40.22877 1.000 68.74233 166 ARG C CA 1
ATOM 3863 C C . ARG C 1 166 ? 27.69998 32.52379 41.48541 1.000 68.03678 166 ARG C C 1
ATOM 3864 O O . ARG C 1 166 ? 26.48337 32.31563 41.42240 1.000 61.54967 166 ARG C O 1
ATOM 3872 N N . TRP C 1 167 ? 28.38479 32.43598 42.63028 1.000 76.53415 167 TRP C N 1
ATOM 3873 C CA . TRP C 1 167 ? 27.73957 32.08238 43.89050 1.000 81.55699 167 TRP C CA 1
ATOM 3874 C C . TRP C 1 167 ? 26.68283 33.09366 44.30770 1.000 64.70160 167 TRP C C 1
ATOM 3875 O O . TRP C 1 167 ? 25.79122 32.75410 45.08979 1.000 67.77601 167 TRP C O 1
ATOM 3886 N N . THR C 1 168 ? 26.76107 34.32323 43.80886 1.000 50.65857 168 THR C N 1
ATOM 3887 C CA . THR C 1 168 ? 25.82301 35.36005 44.20670 1.000 56.52828 168 THR C CA 1
ATOM 3888 C C . THR C 1 168 ? 24.50694 35.29309 43.44116 1.000 63.43991 168 THR C C 1
ATOM 3889 O O . THR C 1 168 ? 23.51571 35.87867 43.88843 1.000 76.54146 168 THR C O 1
ATOM 3893 N N . ARG C 1 169 ? 24.47128 34.59476 42.31081 1.000 51.38846 169 ARG C N 1
ATOM 3894 C CA . ARG C 1 169 ? 23.32820 34.50238 41.40784 1.000 62.11497 169 ARG C CA 1
ATOM 3895 C C . ARG C 1 169 ? 22.41684 33.34400 41.81356 1.000 46.00233 169 ARG C C 1
ATOM 3896 O O . ARG C 1 169 ? 22.90557 32.28880 42.22520 1.000 42.48763 169 ARG C O 1
ATOM 3904 N N . PRO C 1 170 ? 21.09604 33.50850 41.71843 1.000 46.00680 170 PRO C N 1
ATOM 3905 C CA . PRO C 1 170 ? 20.19392 32.38874 42.01913 1.000 47.74060 170 PRO C CA 1
ATOM 3906 C C . PRO C 1 170 ? 20.47966 31.19299 41.12373 1.000 37.44095 170 PRO C C 1
ATOM 3907 O O . PRO C 1 170 ? 20.74369 31.33686 39.93147 1.000 34.13368 170 PRO C O 1
ATOM 3919 N N . LEU C 1 172 ? 19.93725 26.58420 40.49465 1.000 22.23281 172 LEU C N 1
ATOM 3920 C CA . LEU C 1 172 ? 19.35213 25.29218 40.79833 1.000 28.12094 172 LEU C CA 1
ATOM 3921 C C . LEU C 1 172 ? 20.46206 24.26412 40.79155 1.000 29.47513 172 LEU C C 1
ATOM 3922 O O . LEU C 1 172 ? 21.39421 24.36167 39.99238 1.000 37.60309 172 LEU C O 1
ATOM 3927 N N . SER C 1 173 ? 20.36671 23.28472 41.67804 1.000 31.65111 173 SER C N 1
ATOM 3928 C CA . SER C 1 173 ? 21.32144 22.19034 41.65876 1.000 35.53035 173 SER C CA 1
ATOM 3929 C C . SER C 1 173 ? 20.58448 20.88939 41.92064 1.000 30.34662 173 SER C C 1
ATOM 3930 O O . SER C 1 173 ? 19.64102 20.84564 42.71576 1.000 33.63958 173 SER C O 1
ATOM 3941 N N . HIS C 1 175 ? 21.01263 17.11996 43.43696 1.000 33.44711 175 HIS C N 1
ATOM 3942 C CA . HIS C 1 175 ? 21.85624 16.33086 44.31949 1.000 37.12516 175 HIS C CA 1
ATOM 3943 C C . HIS C 1 175 ? 22.04038 14.94113 43.73615 1.000 33.20906 175 HIS C C 1
ATOM 3944 O O . HIS C 1 175 ? 21.12473 14.38510 43.12534 1.000 33.23336 175 HIS C O 1
ATOM 3951 N N . GLU C 1 176 ? 23.22405 14.36990 43.94691 1.000 30.41269 176 GLU C N 1
ATOM 3952 C CA . GLU C 1 176 ? 23.44515 12.97558 43.58510 1.000 38.72870 176 GLU C CA 1
ATOM 3953 C C . GLU C 1 176 ? 22.89632 12.07496 44.68391 1.000 32.40825 176 GLU C C 1
ATOM 3954 O O . GLU C 1 176 ? 23.22352 12.24154 45.86084 1.000 36.94551 176 GLU C O 1
ATOM 3960 N N . GLN C 1 177 ? 22.05383 11.12613 44.30518 1.000 26.99232 177 GLN C N 1
ATOM 3961 C CA . GLN C 1 177 ? 21.51145 10.17989 45.26781 1.000 35.65139 177 GLN C CA 1
ATOM 3962 C C . GLN C 1 177 ? 22.53138 9.07020 45.50679 1.000 53.41476 177 GLN C C 1
ATOM 3963 O O . GLN C 1 177 ? 22.86159 8.31586 44.58939 1.000 35.73602 177 GLN C O 1
ATOM 3969 N N . LEU C 1 178 ? 23.04823 8.97460 46.73461 1.000 46.39787 178 LEU C N 1
ATOM 3970 C CA . LEU C 1 178 ? 23.92002 7.86118 47.09786 1.000 42.76263 178 LEU C CA 1
ATOM 3971 C C . LEU C 1 178 ? 23.13867 6.66503 47.62408 1.000 41.41615 178 LEU C C 1
ATOM 3972 O O . LEU C 1 178 ? 23.53935 5.52048 47.38453 1.000 55.23623 178 LEU C O 1
ATOM 3977 N N . SER C 1 179 ? 22.02289 6.90409 48.31040 1.000 47.29778 179 SER C N 1
ATOM 3978 C CA . SER C 1 179 ? 21.19228 5.84692 48.87339 1.000 50.77542 179 SER C CA 1
ATOM 3979 C C . SER C 1 179 ? 19.74644 6.32183 48.87607 1.000 49.49285 179 SER C C 1
ATOM 3980 O O . SER C 1 179 ? 19.43719 7.43808 48.45108 1.000 47.07144 179 SER C O 1
ATOM 3983 N N . GLU C 1 180 ? 18.85631 5.46762 49.38449 1.000 41.58709 180 GLU C N 1
ATOM 3984 C CA . GLU C 1 180 ? 17.44672 5.84040 49.48422 1.000 48.40783 180 GLU C CA 1
ATOM 3985 C C . GLU C 1 180 ? 17.24835 7.10245 50.32142 1.000 58.65574 180 GLU C C 1
ATOM 3986 O O . GLU C 1 180 ? 16.28494 7.84748 50.10299 1.000 63.63272 180 GLU C O 1
ATOM 3992 N N . ASN C 1 181 ? 18.16348 7.37944 51.25727 1.000 41.00148 181 ASN C N 1
ATOM 3993 C CA . ASN C 1 181 ? 18.01073 8.48574 52.19637 1.000 39.70132 181 ASN C CA 1
ATOM 3994 C C . ASN C 1 181 ? 19.24564 9.36865 52.26799 1.000 42.43789 181 ASN C C 1
ATOM 3995 O O . ASN C 1 181 ? 19.37882 10.14104 53.22026 1.000 37.65301 181 ASN C O 1
ATOM 4000 N N . LEU C 1 182 ? 20.16166 9.26499 51.30763 1.000 32.18784 182 LEU C N 1
ATOM 4001 C CA . LEU C 1 182 ? 21.43099 9.97834 51.40370 1.000 31.35096 182 LEU C CA 1
ATOM 4002 C C . LEU C 1 182 ? 21.79109 10.58449 50.05353 1.000 43.01409 182 LEU C C 1
ATOM 4003 O O . LEU C 1 182 ? 21.84069 9.87194 49.04625 1.000 34.61668 182 LEU C O 1
ATOM 4008 N N . TYR C 1 183 ? 22.06881 11.89323 50.04855 1.000 26.23793 183 TYR C N 1
ATOM 4009 C CA . TYR C 1 183 ? 22.34329 12.66254 48.84245 1.000 30.99644 183 TYR C CA 1
ATOM 4010 C C . TYR C 1 183 ? 23.60067 13.50319 49.03387 1.000 29.41020 183 TYR C C 1
ATOM 4011 O O . TYR C 1 183 ? 23.96277 13.85436 50.16158 1.000 31.91998 183 TYR C O 1
ATOM 4020 N N . PHE C 1 184 ? 24.26585 13.82350 47.92384 1.000 23.69572 184 PHE C N 1
ATOM 4021 C CA . PHE C 1 184 ? 25.41749 14.71991 47.91236 1.000 25.74449 184 PHE C CA 1
ATOM 4022 C C . PHE C 1 184 ? 25.17254 15.89401 46.97915 1.000 40.19462 184 PHE C C 1
ATOM 4023 O O . PHE C 1 184 ? 24.53570 15.74892 45.93304 1.000 39.29740 184 PHE C O 1
ATOM 4031 N N . GLN C 1 185 ? 25.73052 17.04767 47.34219 1.000 38.37654 185 GLN C N 1
ATOM 4032 C CA . GLN C 1 185 ? 25.85536 18.16489 46.40989 1.000 48.61754 185 GLN C CA 1
ATOM 4033 C C . GLN C 1 185 ? 26.97268 19.09204 46.85667 1.000 48.58698 185 GLN C C 1
ATOM 4034 O O . GLN C 1 185 ? 27.52674 18.91546 47.94234 1.000 60.54227 185 GLN C O 1
#

InterPro domains:
  IPR002033 Sec-independent periplasmic protein translocase TatC [MF_00902] (1-386)
  IPR002033 Sec-independent periplasmic protein translocase TatC [PF00902] (5-140)
  IPR002033 Sec-independent periplasmic protein translocase TatC [PF00902] (293-369)
  IPR002033 Sec-independent periplasmic protein translocase TatC [PR01840] (2-29)
  IPR002033 Sec-independent periplasmic protein translocase TatC [PR01840] (80-98)
  IPR002033 Sec-independent periplasmic protein translocase TatC [PR01840] (98-124)
  IPR002033 Sec-independent periplasmic protein translocase TatC [PTHR30371] (1-144)

Radius of gyration: 23.99 Å; Cα contacts (8 Å, |Δi|>4): 617; chains: 3; bounding box: 67×58×80 Å

Sequence (514 aa):
GSFTFLLNEEETLALEQRLDTARLRADDALRFLRLGEAEEAGRIAKETSTQLRAEAPAASVETGRLDGLGRLLDAASVGYGAQSRGVLRQAVEKRVEAVTAYEKKDFAAAAAADGSASLLAGIAPTRTEELAGLWRLEKELATAHAAHEAARWTRPLSHEQLSENLYFQGSFTFLLNEEETLALEQRLDTARLRADDALRFLRLGEAEEAGRIAKETSTQLRAEGEVAPAASVETGRLDGLGRLLDAASVGYGAQSRGVLRQAVEKRVEAVTAYEKKDFAAAAAADGSASLLAGIAPTRTEELAGLWRLEKELATAHAAHEAARWTRPLSHEQLSENLYFQGSFTFLLNEEETLALEQRLDTARLRADDALRFLRLGEAEEAGRIAKETSTQLRAEGQGQAPAASVETGRLDGLGRLLDAASVGYGAQSRGVLRQAVEKRVEAVTAYEKKDFAAAAAADGSASLLAGIAPTRTEELAGLWRLEKELATAHAAHEAARWTRPLSHEQLSENLYFQ